Protein 3HIN (pdb70)

Solvent-accessible surface area: 26529 Å² total; per-residue (Å²): 163,94,72,151,27,54,96,83,8,11,70,72,84,69,62,59,23,0,14,5,0,0,0,39,31,65,210,76,102,0,7,0,22,24,14,0,2,16,3,0,73,87,29,9,55,138,16,68,130,114,2,107,0,0,0,1,24,2,60,38,115,41,0,0,19,0,80,3,104,87,84,125,141,171,85,85,74,86,86,31,117,93,33,28,75,51,16,47,106,4,0,38,67,0,48,107,5,108,4,7,0,0,1,4,0,45,5,0,0,22,5,8,0,3,8,1,0,9,2,6,41,33,6,0,0,33,62,63,1,68,0,8,2,40,15,33,101,129,70,102,138,13,36,3,10,1,48,85,30,1,27,147,58,16,32,105,82,88,9,42,41,0,33,152,97,37,101,80,0,42,0,58,73,0,47,122,46,24,2,5,89,80,42,39,123,134,59,40,1,68,93,52,0,30,95,16,0,67,132,19,6,112,39,13,101,52,62,12,102,20,75,15,27,6,97,53,103,30,74,110,30,49,97,99,66,3,116,117,65,96,64,104,31,51,64,77,28,107,60,52,124,64,24,95,70,108,110,162,62,136,97,77,109,123,102,79,150,162,128,160,36,55,99,79,7,15,65,71,82,70,59,59,29,0,11,4,0,0,0,43,32,60,205,85,98,0,5,0,15,46,10,0,5,24,6,0,73,94,29,9,56,135,17,65,126,110,2,108,0,0,0,0,22,3,62,39,112,40,0,0,20,0,82,3,97,86,98,111,151,153,81,87,74,91,77,29,118,85,34,28,76,68,16,51,99,7,0,38,66,0,54,110,6,120,2,8,0,0,0,2,0,43,5,0,0,27,5,6,0,2,6,1,0,9,3,6,39,36,7,0,0,37,60,64,2,66,0,4,1,36,18,29,106,132,75,103,139,13,35,1,10,1,51,87,31,2,28,149,55,5,33,108,81,95,9,42,42,0,31,151,95,35,113,83,4,43,0,62,86,0,45,117,52,24,2,5,92,74,49,26,130,148,54,42,1,70,84,60,0,30,110,20,0,64,128,19,8,115,39,13,98,48,55,14,103,18,76,19,32,7,97,58,105,33,76,107,32,38,80,83,74,3,116,115,64,93,62,104,30,52,72,78,30,104,64,51,151,61,32,89,84,105,102,140,68,182,122,101,212

Foldseek 3Di:
DADAADLVQWDWDQDQQEIEIEGRPQVQQSEDDRNPLVNLLVCLDCPDPSHAEYEYEYDYQFQYQYHDPVDDDDADPVRVLVVLVSLQVSLCSQLVRLHAYEYQGGAECEARSLLSLLSGPFYEYEQRGKYAYCCLVVVDDHSNCCVPRVCVFQNVVVVVCRNVPVDMDTLVRCCVRGSGVHYDHDDTSRVVRVVVSVVSSVDDSLVSVCVSPLVVVLVPDDPVVSVVSCVVSVVVVCVDPVNVVVVVVVVVVVVVVD/DEADLQQWDWDCDFQEIEIEGRPVVQQSEDDPNPLVVLLVCLPPPDPRHAEYEYEYDPQFRYAYHRVVVDDDDDPVRLLVVLVSLQSSLCSALVRLHAYEYQGGAECEAVSLLSNLSGDAYAYEQRYKYAHQCLVVVDDHSNCCVPRVCVQANPVVVVCRNNPRDMDTLVRCCVRGSGVHYDDDDGSVVVVVVVSVVSSVDDSLVSCCVSPVVVVLVPDDVVVSVVSVVVSVVVVCVDPVNVVVVCVVVVD

CATH classification: 3.90.226.10 (+1 more: 1.10.12.10)

Structure (mmCIF, N/CA/C/O backbone):
data_3HIN
#
_entry.id   3HIN
#
_cell.length_a   124.111
_cell.length_b   124.111
_cell.length_c   124.111
_cell.angle_alpha   90.00
_cell.angle_beta   90.00
_cell.angle_gamma   90.00
#
_symmetry.space_group_name_H-M   'P 21 3'
#
loop_
_entity.id
_entity.type
_entity.pdbx_description
1 polymer 'Putative 3-hydroxybutyryl-CoA dehydratase'
2 water water
#
loop_
_atom_site.group_PDB
_atom_site.id
_atom_site.type_symbol
_atom_site.label_atom_id
_atom_site.label_alt_id
_atom_site.label_comp_id
_atom_site.label_asym_id
_atom_site.label_entity_id
_atom_site.label_seq_id
_atom_site.pdbx_PDB_ins_code
_atom_site.Cartn_x
_atom_site.Cartn_y
_atom_site.Cartn_z
_atom_site.occupancy
_atom_site.B_iso_or_equiv
_atom_site.auth_seq_id
_atom_site.auth_comp_id
_atom_site.auth_asym_id
_atom_site.auth_atom_id
_atom_site.pdbx_PDB_model_num
ATOM 1 N N . ALA A 1 9 ? 71.612 41.701 88.984 1.00 63.32 9 ALA A N 1
ATOM 2 C CA . ALA A 1 9 ? 71.716 40.306 89.533 1.00 63.72 9 ALA A CA 1
ATOM 3 C C . ALA A 1 9 ? 71.601 39.248 88.416 1.00 63.78 9 ALA A C 1
ATOM 4 O O . ALA A 1 9 ? 72.165 38.133 88.563 1.00 63.90 9 ALA A O 1
ATOM 6 N N . ALA A 1 10 ? 70.893 39.631 87.320 1.00 62.86 10 ALA A N 1
ATOM 7 C CA . ALA A 1 10 ? 70.691 38.871 86.042 1.00 61.63 10 ALA A CA 1
ATOM 8 C C . ALA A 1 10 ? 69.928 37.524 86.100 1.00 60.60 10 ALA A C 1
ATOM 9 O O . ALA A 1 10 ? 70.090 36.684 87.014 1.00 60.98 10 ALA A O 1
ATOM 11 N N . THR A 1 11 ? 69.091 37.321 85.094 1.00 57.82 11 THR A N 1
ATOM 12 C CA . THR A 1 11 ? 68.235 36.132 85.051 1.00 55.01 11 THR A CA 1
ATOM 13 C C . THR A 1 11 ? 68.973 35.007 84.332 1.00 51.66 11 THR A C 1
ATOM 14 O O . THR A 1 11 ? 69.766 35.253 83.393 1.00 50.18 11 THR A O 1
ATOM 18 N N . ILE A 1 12 ? 68.772 33.785 84.807 1.00 46.75 12 ILE A N 1
ATOM 19 C CA . ILE A 1 12 ? 69.528 32.700 84.229 1.00 42.69 12 ILE A CA 1
ATOM 20 C C . ILE A 1 12 ? 68.871 32.221 82.910 1.00 40.10 12 ILE A C 1
ATOM 21 O O . ILE A 1 12 ? 67.661 32.053 82.866 1.00 38.89 12 ILE A O 1
ATOM 26 N N . ALA A 1 13 ? 69.660 31.957 81.865 1.00 37.75 13 ALA A N 1
ATOM 27 C CA . ALA A 1 13 ? 69.076 31.475 80.613 1.00 34.64 13 ALA A CA 1
ATOM 28 C C . ALA A 1 13 ? 68.371 30.148 80.866 1.00 33.66 13 ALA A C 1
ATOM 29 O O . ALA A 1 13 ? 68.868 29.336 81.665 1.00 31.54 13 ALA A O 1
ATOM 31 N N . ASP A 1 14 ? 67.240 29.930 80.173 1.00 32.14 14 ASP A N 1
ATOM 32 C CA . ASP A 1 14 ? 66.674 28.568 79.993 1.00 31.46 14 ASP A CA 1
ATOM 33 C C . ASP A 1 14 ? 66.810 28.092 78.534 1.00 31.48 14 ASP A C 1
ATOM 34 O O . ASP A 1 14 ? 65.884 28.207 77.726 1.00 31.05 14 ASP A O 1
ATOM 39 N N . PRO A 1 15 ? 67.956 27.563 78.201 1.00 31.06 15 PRO A N 1
ATOM 40 C CA . PRO A 1 15 ? 68.218 27.151 76.843 1.00 31.69 15 PRO A CA 1
ATOM 41 C C . PRO A 1 15 ? 67.240 26.060 76.309 1.00 31.32 15 PRO A C 1
ATOM 42 O O . PRO A 1 15 ? 67.212 25.806 75.105 1.00 31.72 15 PRO A O 1
ATOM 46 N N . SER A 1 16 ? 66.459 25.417 77.173 1.00 30.83 16 SER A N 1
ATOM 47 C CA . SER A 1 16 ? 65.568 24.383 76.689 1.00 30.73 16 SER A CA 1
ATOM 48 C C . SER A 1 16 ? 64.405 25.045 75.993 1.00 30.53 16 SER A C 1
ATOM 49 O O . SER A 1 16 ? 63.633 24.362 75.338 1.00 28.87 16 SER A O 1
ATOM 52 N N . THR A 1 17 ? 64.251 26.370 76.150 1.00 30.60 17 THR A N 1
ATOM 53 C CA . THR A 1 17 ? 63.141 27.095 75.493 1.00 30.24 17 THR A CA 1
ATOM 54 C C . THR A 1 17 ? 63.518 27.490 74.064 1.00 30.44 17 THR A C 1
ATOM 55 O O . THR A 1 17 ? 62.800 28.219 73.450 1.00 29.35 17 THR A O 1
ATOM 59 N N . LEU A 1 18 ? 64.647 27.028 73.536 1.00 30.63 18 LEU A N 1
ATOM 60 C CA . LEU A 1 18 ? 65.132 27.518 72.212 1.00 32.21 18 LEU A CA 1
ATOM 61 C C . LEU A 1 18 ? 65.650 26.283 71.524 1.00 33.08 18 LEU A C 1
ATOM 62 O O . LEU A 1 18 ? 66.087 25.395 72.207 1.00 32.80 18 LEU A O 1
ATOM 67 N N . VAL A 1 19 ? 65.554 26.210 70.196 1.00 34.35 19 VAL A N 1
ATOM 68 C CA . VAL A 1 19 ? 66.226 25.189 69.461 1.00 34.94 19 VAL A CA 1
ATOM 69 C C . VAL A 1 19 ? 67.138 25.841 68.450 1.00 35.23 19 VAL A C 1
ATOM 70 O O . VAL A 1 19 ? 66.663 26.439 67.469 1.00 34.84 19 VAL A O 1
ATOM 74 N N . VAL A 1 20 ? 68.428 25.686 68.678 1.00 35.34 20 VAL A N 1
ATOM 75 C CA . VAL A 1 20 ? 69.478 26.412 67.981 1.00 35.95 20 VAL A CA 1
ATOM 76 C C . VAL A 1 20 ? 70.282 25.481 67.068 1.00 37.20 20 VAL A C 1
ATOM 77 O O . VAL A 1 20 ? 70.879 24.484 67.527 1.00 37.12 20 VAL A O 1
ATOM 81 N N . ASP A 1 21 ? 70.332 25.789 65.784 1.00 37.51 21 ASP A N 1
ATOM 82 C CA . ASP A 1 21 ? 71.184 24.987 64.885 1.00 38.58 21 ASP A CA 1
ATOM 83 C C . ASP A 1 21 ? 72.000 25.946 64.052 1.00 38.95 21 ASP A C 1
ATOM 84 O O . ASP A 1 21 ? 71.788 27.141 64.088 1.00 38.47 21 ASP A O 1
ATOM 89 N N . THR A 1 22 ? 72.882 25.388 63.247 1.00 39.52 22 THR A N 1
ATOM 90 C CA . THR A 1 22 ? 73.727 26.143 62.360 1.00 39.96 22 THR A CA 1
ATOM 91 C C . THR A 1 22 ? 73.544 25.425 61.053 1.00 40.63 22 THR A C 1
ATOM 92 O O . THR A 1 22 ? 73.917 24.248 60.956 1.00 39.56 22 THR A O 1
ATOM 96 N N . VAL A 1 23 ? 72.934 26.094 60.069 1.00 39.65 23 VAL A N 1
ATOM 97 C CA . VAL A 1 23 ? 72.840 25.524 58.726 1.00 40.27 23 VAL A CA 1
ATOM 98 C C . VAL A 1 23 ? 73.716 26.331 57.756 1.00 40.53 23 VAL A C 1
ATOM 99 O O . VAL A 1 23 ? 73.373 27.458 57.402 1.00 40.17 23 VAL A O 1
ATOM 103 N N . GLY A 1 24 ? 74.861 25.764 57.358 1.00 40.68 24 GLY A N 1
ATOM 104 C CA . GLY A 1 24 ? 75.857 26.524 56.603 1.00 39.37 24 GLY A CA 1
ATOM 105 C C . GLY A 1 24 ? 76.229 27.730 57.447 1.00 37.83 24 GLY A C 1
ATOM 106 O O . GLY A 1 24 ? 76.559 27.583 58.604 1.00 37.71 24 GLY A O 1
ATOM 107 N N . PRO A 1 25 ? 76.149 28.942 56.886 1.00 37.20 25 PRO A N 1
ATOM 108 C CA . PRO A 1 25 ? 76.635 30.055 57.720 1.00 36.67 25 PRO A CA 1
ATOM 109 C C . PRO A 1 25 ? 75.485 30.800 58.443 1.00 36.52 25 PRO A C 1
ATOM 110 O O . PRO A 1 25 ? 75.644 31.962 58.849 1.00 35.40 25 PRO A O 1
ATOM 114 N N . VAL A 1 26 ? 74.332 30.135 58.531 1.00 35.97 26 VAL A N 1
ATOM 115 C CA . VAL A 1 26 ? 73.143 30.671 59.167 1.00 37.13 26 VAL A CA 1
ATOM 116 C C . VAL A 1 26 ? 72.868 30.006 60.523 1.00 36.95 26 VAL A C 1
ATOM 117 O O . VAL A 1 26 ? 72.620 28.775 60.620 1.00 35.89 26 VAL A O 1
ATOM 121 N N . LEU A 1 27 ? 72.925 30.827 61.558 1.00 36.92 27 LEU A N 1
ATOM 122 C CA . LEU A 1 27 ? 72.537 30.420 62.906 1.00 36.38 27 LEU A CA 1
ATOM 123 C C . LEU A 1 27 ? 71.022 30.460 62.986 1.00 36.94 27 LEU A C 1
ATOM 124 O O . LEU A 1 27 ? 70.411 31.524 62.832 1.00 36.57 27 LEU A O 1
ATOM 129 N N . THR A 1 28 ? 70.399 29.304 63.164 1.00 36.55 28 THR A N 1
ATOM 130 C CA . THR A 1 28 ? 68.973 29.321 63.271 1.00 36.17 28 THR A CA 1
ATOM 131 C C . THR A 1 28 ? 68.523 29.181 64.697 1.00 36.63 28 THR A C 1
ATOM 132 O O . THR A 1 28 ? 69.053 28.321 65.424 1.00 38.37 28 THR A O 1
ATOM 136 N N . ILE A 1 29 ? 67.517 29.974 65.068 1.00 34.69 29 ILE A N 1
ATOM 137 C CA . ILE A 1 29 ? 67.084 30.081 66.446 1.00 34.39 29 ILE A CA 1
ATOM 138 C C . ILE A 1 29 ? 65.578 29.877 66.577 1.00 34.29 29 ILE A C 1
ATOM 139 O O . ILE A 1 29 ? 64.787 30.789 66.313 1.00 34.50 29 ILE A O 1
ATOM 144 N N . GLY A 1 30 ? 65.163 28.707 67.031 1.00 32.79 30 GLY A N 1
ATOM 145 C CA . GLY A 1 30 ? 63.735 28.431 67.031 1.00 33.09 30 GLY A CA 1
ATOM 146 C C . GLY A 1 30 ? 63.119 28.602 68.378 1.00 32.43 30 GLY A C 1
ATOM 147 O O . GLY A 1 30 ? 63.579 28.010 69.319 1.00 33.47 30 GLY A O 1
ATOM 148 N N . LEU A 1 31 ? 62.106 29.455 68.479 1.00 34.06 31 LEU A N 1
ATOM 149 C CA . LEU A 1 31 ? 61.408 29.673 69.739 1.00 32.81 31 LEU A CA 1
ATOM 150 C C . LEU A 1 31 ? 60.608 28.392 70.002 1.00 33.82 31 LEU A C 1
ATOM 151 O O . LEU A 1 31 ? 59.818 27.940 69.151 1.00 32.77 31 LEU A O 1
ATOM 156 N N . ASN A 1 32 ? 60.814 27.843 71.196 1.00 33.25 32 ASN A N 1
ATOM 157 C CA . ASN A 1 32 ? 60.431 26.499 71.469 1.00 34.72 32 ASN A CA 1
ATOM 158 C C . ASN A 1 32 ? 59.644 26.388 72.785 1.00 34.61 32 ASN A C 1
ATOM 159 O O . ASN A 1 32 ? 60.066 25.687 73.678 1.00 35.23 32 ASN A O 1
ATOM 164 N N . ARG A 1 33 ? 58.528 27.092 72.898 1.00 34.11 33 ARG A N 1
ATOM 165 C CA . ARG A 1 33 ? 57.593 26.872 74.013 1.00 35.04 33 ARG A CA 1
ATOM 166 C C . ARG A 1 33 ? 56.248 26.663 73.374 1.00 36.27 33 ARG A C 1
ATOM 167 O O . ARG A 1 33 ? 55.339 27.439 73.554 1.00 37.28 33 ARG A O 1
ATOM 175 N N . PRO A 1 34 ? 56.147 25.628 72.536 1.00 38.79 34 PRO A N 1
ATOM 176 C CA . PRO A 1 34 ? 54.947 25.491 71.699 1.00 40.55 34 PRO A CA 1
ATOM 177 C C . PRO A 1 34 ? 53.595 25.314 72.460 1.00 41.74 34 PRO A C 1
ATOM 178 O O . PRO A 1 34 ? 52.545 25.731 71.950 1.00 42.24 34 PRO A O 1
ATOM 182 N N . LYS A 1 35 ? 53.625 24.752 73.669 1.00 42.42 35 LYS A N 1
ATOM 183 C CA . LYS A 1 35 ? 52.402 24.535 74.435 1.00 42.51 35 LYS A CA 1
ATOM 184 C C . LYS A 1 35 ? 51.774 25.856 74.831 1.00 42.13 35 LYS A C 1
ATOM 185 O O . LYS A 1 35 ? 50.577 25.943 75.095 1.00 41.64 35 LYS A O 1
ATOM 191 N N . LYS A 1 36 ? 52.604 26.884 74.911 1.00 42.18 36 LYS A N 1
ATOM 192 C CA . LYS A 1 36 ? 52.092 28.231 75.077 1.00 41.85 36 LYS A CA 1
ATOM 193 C C . LYS A 1 36 ? 52.461 29.164 73.932 1.00 40.84 36 LYS A C 1
ATOM 194 O O . LYS A 1 36 ? 52.733 30.347 74.146 1.00 40.57 36 LYS A O 1
ATOM 200 N N . ARG A 1 37 ? 52.446 28.630 72.706 1.00 39.57 37 ARG A N 1
ATOM 201 C CA . ARG A 1 37 ? 52.569 29.464 71.504 1.00 38.80 37 ARG A CA 1
ATOM 202 C C . ARG A 1 37 ? 53.784 30.345 71.647 1.00 37.15 37 ARG A C 1
ATOM 203 O O . ARG A 1 37 ? 53.750 31.520 71.291 1.00 36.13 37 ARG A O 1
ATOM 211 N N . ASN A 1 38 ? 54.854 29.789 72.223 1.00 35.43 38 ASN A N 1
ATOM 212 C CA . ASN A 1 38 ? 56.129 30.475 72.228 1.00 35.03 38 ASN A CA 1
ATOM 213 C C . ASN A 1 38 ? 56.043 31.791 72.977 1.00 35.73 38 ASN A C 1
ATOM 214 O O . ASN A 1 38 ? 56.737 32.783 72.665 1.00 35.02 38 ASN A O 1
ATOM 219 N N . ALA A 1 39 ? 55.144 31.820 73.957 1.00 35.66 39 ALA A N 1
ATOM 220 C CA . ALA A 1 39 ? 55.103 32.881 74.904 1.00 36.15 39 ALA A CA 1
ATOM 221 C C . ALA A 1 39 ? 56.507 33.172 75.461 1.00 37.13 39 ALA A C 1
ATOM 222 O O . ALA A 1 39 ? 57.207 32.277 75.953 1.00 35.93 39 ALA A O 1
ATOM 224 N N . LEU A 1 40 ? 56.907 34.436 75.385 1.00 36.35 40 LEU A N 1
ATOM 225 C CA . LEU A 1 40 ? 58.213 34.892 75.879 1.00 36.00 40 LEU A CA 1
ATOM 226 C C . LEU A 1 40 ? 58.219 34.954 77.393 1.00 35.93 40 LEU A C 1
ATOM 227 O O . LEU A 1 40 ? 57.214 35.307 77.969 1.00 37.81 40 LEU A O 1
ATOM 232 N N . ASN A 1 41 ? 59.334 34.565 78.030 1.00 35.04 41 ASN A N 1
ATOM 233 C CA . ASN A 1 41 ? 59.515 34.704 79.485 1.00 33.94 41 ASN A CA 1
ATOM 234 C C . ASN A 1 41 ? 60.962 35.032 79.755 1.00 33.96 41 ASN A C 1
ATOM 235 O O . ASN A 1 41 ? 61.781 35.024 78.817 1.00 35.25 41 ASN A O 1
ATOM 240 N N . ASP A 1 42 ? 61.321 35.275 81.004 1.00 32.78 42 ASP A N 1
ATOM 241 C CA . ASP A 1 42 ? 62.682 35.781 81.258 1.00 33.63 42 ASP A CA 1
ATOM 242 C C . ASP A 1 42 ? 63.779 34.834 80.875 1.00 32.35 42 ASP A C 1
ATOM 243 O O . ASP A 1 42 ? 64.812 35.263 80.406 1.00 32.06 42 ASP A O 1
ATOM 248 N N . GLY A 1 43 ? 63.565 33.540 81.031 1.00 31.55 43 GLY A N 1
ATOM 249 C CA . GLY A 1 43 ? 64.643 32.615 80.743 1.00 31.95 43 GLY A CA 1
ATOM 250 C C . GLY A 1 43 ? 64.779 32.413 79.227 1.00 32.06 43 GLY A C 1
ATOM 251 O O . GLY A 1 43 ? 65.857 32.122 78.692 1.00 31.04 43 GLY A O 1
ATOM 252 N N . LEU A 1 44 ? 63.683 32.573 78.507 1.00 31.84 44 LEU A N 1
ATOM 253 C CA . LEU A 1 44 ? 63.798 32.386 77.077 1.00 31.14 44 LEU A CA 1
ATOM 254 C C . LEU A 1 44 ? 64.586 33.583 76.552 1.00 30.81 44 LEU A C 1
ATOM 255 O O . LEU A 1 44 ? 65.549 33.410 75.840 1.00 30.65 44 LEU A O 1
ATOM 260 N N . MET A 1 45 ? 64.193 34.760 77.014 1.00 31.09 45 MET A N 1
ATOM 261 C CA . MET A 1 45 ? 64.844 36.007 76.672 1.00 31.66 45 MET A CA 1
ATOM 262 C C . MET A 1 45 ? 66.303 35.997 77.032 1.00 31.22 45 MET A C 1
ATOM 263 O O . MET A 1 45 ? 67.136 36.444 76.231 1.00 32.89 45 MET A O 1
ATOM 268 N N . ALA A 1 46 ? 66.641 35.480 78.215 1.00 31.71 46 ALA A N 1
ATOM 269 C CA . ALA A 1 46 ? 68.059 35.370 78.608 1.00 31.17 46 ALA A CA 1
ATOM 270 C C . ALA A 1 46 ? 68.832 34.395 77.718 1.00 31.43 46 ALA A C 1
ATOM 271 O O . ALA A 1 46 ? 69.969 34.680 77.294 1.00 31.36 46 ALA A O 1
ATOM 273 N N . ALA A 1 47 ? 68.213 33.254 77.411 1.00 30.23 47 ALA A N 1
ATOM 274 C CA . ALA A 1 47 ? 68.803 32.275 76.484 1.00 30.41 47 ALA A CA 1
ATOM 275 C C . ALA A 1 47 ? 69.004 32.915 75.131 1.00 31.42 47 ALA A C 1
ATOM 276 O O . ALA A 1 47 ? 70.005 32.649 74.524 1.00 31.29 47 ALA A O 1
ATOM 278 N N . LEU A 1 48 ? 68.012 33.678 74.663 1.00 31.95 48 LEU A N 1
ATOM 279 C CA . LEU A 1 48 ? 68.105 34.450 73.417 1.00 33.75 48 LEU A CA 1
ATOM 280 C C . LEU A 1 48 ? 69.293 35.434 73.383 1.00 34.04 48 LEU A C 1
ATOM 281 O O . LEU A 1 48 ? 70.091 35.417 72.484 1.00 35.62 48 LEU A O 1
ATOM 286 N N . LYS A 1 49 ? 69.410 36.271 74.380 1.00 34.81 49 LYS A N 1
ATOM 287 C CA . LYS A 1 49 ? 70.523 37.166 74.476 1.00 35.40 49 LYS A CA 1
ATOM 288 C C . LYS A 1 49 ? 71.862 36.420 74.362 1.00 36.05 49 LYS A C 1
ATOM 289 O O . LYS A 1 49 ? 72.778 36.866 73.656 1.00 33.57 49 LYS A O 1
ATOM 295 N N . ASP A 1 50 ? 71.954 35.295 75.071 1.00 36.35 50 ASP A N 1
ATOM 296 C CA . ASP A 1 50 ? 73.118 34.422 75.005 1.00 37.96 50 ASP A CA 1
ATOM 297 C C . ASP A 1 50 ? 73.439 33.990 73.593 1.00 37.40 50 ASP A C 1
ATOM 298 O O . ASP A 1 50 ? 74.584 34.091 73.192 1.00 36.09 50 ASP A O 1
ATOM 303 N N . CYS A 1 51 ? 72.445 33.500 72.847 1.00 37.81 51 CYS A N 1
ATOM 304 C CA . CYS A 1 51 ? 72.715 33.041 71.473 1.00 38.63 51 CYS A CA 1
ATOM 305 C C . CYS A 1 51 ? 73.259 34.178 70.618 1.00 38.46 51 CYS A C 1
ATOM 306 O O . CYS A 1 51 ? 74.078 33.942 69.766 1.00 38.51 51 CYS A O 1
ATOM 309 N N . LEU A 1 52 ? 72.764 35.397 70.838 1.00 36.99 52 LEU A N 1
ATOM 310 C CA . LEU A 1 52 ? 73.293 36.562 70.126 1.00 38.03 52 LEU A CA 1
ATOM 311 C C . LEU A 1 52 ? 74.516 37.248 70.798 1.00 37.70 52 LEU A C 1
ATOM 312 O O . LEU A 1 52 ? 74.902 38.326 70.399 1.00 38.43 52 LEU A O 1
ATOM 317 N N . THR A 1 53 ? 75.143 36.631 71.798 1.00 38.64 53 THR A N 1
ATOM 318 C CA . THR A 1 53 ? 76.372 37.231 72.343 1.00 38.44 53 THR A CA 1
ATOM 319 C C . THR A 1 53 ? 77.568 36.461 71.776 1.00 38.85 53 THR A C 1
ATOM 320 O O . THR A 1 53 ? 77.563 35.239 71.790 1.00 35.40 53 THR A O 1
ATOM 324 N N . ASP A 1 54 ? 78.570 37.176 71.244 1.00 40.81 54 ASP A N 1
ATOM 325 C CA . ASP A 1 54 ? 79.812 36.540 70.777 1.00 42.95 54 ASP A CA 1
ATOM 326 C C . ASP A 1 54 ? 79.483 35.473 69.748 1.00 43.10 54 ASP A C 1
ATOM 327 O O . ASP A 1 54 ? 79.915 34.320 69.862 1.00 42.08 54 ASP A O 1
ATOM 332 N N . ILE A 1 55 ? 78.684 35.872 68.764 1.00 42.88 55 ILE A N 1
ATOM 333 C CA . ILE A 1 55 ? 78.216 34.979 67.711 1.00 43.33 55 ILE A CA 1
ATOM 334 C C . ILE A 1 55 ? 79.461 34.585 66.926 1.00 44.33 55 ILE A C 1
ATOM 335 O O . ILE A 1 55 ? 80.150 35.465 66.397 1.00 45.80 55 ILE A O 1
ATOM 340 N N . PRO A 1 56 ? 79.741 33.283 66.837 1.00 44.48 56 PRO A N 1
ATOM 341 C CA . PRO A 1 56 ? 81.010 32.888 66.200 1.00 45.15 56 PRO A CA 1
ATOM 342 C C . PRO A 1 56 ? 81.209 33.455 64.766 1.00 46.05 56 PRO A C 1
ATOM 343 O O . PRO A 1 56 ? 80.221 33.797 64.046 1.00 42.77 56 PRO A O 1
ATOM 347 N N . ASP A 1 57 ? 82.484 33.556 64.366 1.00 47.15 57 ASP A N 1
ATOM 348 C CA . ASP A 1 57 ? 82.855 34.158 63.067 1.00 48.47 57 ASP A CA 1
ATOM 349 C C . ASP A 1 57 ? 82.258 33.511 61.822 1.00 47.47 57 ASP A C 1
ATOM 350 O O . ASP A 1 57 ? 81.981 34.180 60.845 1.00 47.61 57 ASP A O 1
ATOM 355 N N . GLN A 1 58 ? 82.087 32.196 61.854 1.00 46.79 58 GLN A N 1
ATOM 356 C CA . GLN A 1 58 ? 81.528 31.492 60.713 1.00 45.77 58 GLN A CA 1
ATOM 357 C C . GLN A 1 58 ? 80.092 31.830 60.410 1.00 43.13 58 GLN A C 1
ATOM 358 O O . GLN A 1 58 ? 79.600 31.380 59.377 1.00 42.98 58 GLN A O 1
ATOM 364 N N . ILE A 1 59 ? 79.411 32.552 61.299 1.00 40.50 59 ILE A N 1
ATOM 365 C CA . ILE A 1 59 ? 77.994 32.829 61.116 1.00 37.71 59 ILE A CA 1
ATOM 366 C C . ILE A 1 59 ? 77.891 34.156 60.377 1.00 37.82 59 ILE A C 1
ATOM 367 O O . ILE A 1 59 ? 78.533 35.152 60.776 1.00 35.89 59 ILE A O 1
ATOM 372 N N . ARG A 1 60 ? 77.084 34.148 59.308 1.00 36.35 60 ARG A N 1
ATOM 373 C CA . ARG A 1 60 ? 76.857 35.368 58.522 1.00 36.75 60 ARG A CA 1
ATOM 374 C C . ARG A 1 60 ? 75.403 35.811 58.403 1.00 35.42 60 ARG A C 1
ATOM 375 O O . ARG A 1 60 ? 75.136 36.813 57.765 1.00 36.43 60 ARG A O 1
ATOM 383 N N . ALA A 1 61 ? 74.487 35.095 59.059 1.00 34.14 61 ALA A N 1
ATOM 384 C CA . ALA A 1 61 ? 73.098 35.449 59.210 1.00 32.74 61 ALA A CA 1
ATOM 385 C C . ALA A 1 61 ? 72.465 34.649 60.331 1.00 32.82 61 ALA A C 1
ATOM 386 O O . ALA A 1 61 ? 72.964 33.573 60.718 1.00 31.87 61 ALA A O 1
ATOM 388 N N . VAL A 1 62 ? 71.369 35.215 60.843 1.00 32.74 62 VAL A N 1
ATOM 389 C CA . VAL A 1 62 ? 70.563 34.637 61.895 1.00 33.32 62 VAL A CA 1
ATOM 390 C C . VAL A 1 62 ? 69.128 34.601 61.417 1.00 31.98 62 VAL A C 1
ATOM 391 O O . VAL A 1 62 ? 68.599 35.639 61.025 1.00 33.65 62 VAL A O 1
ATOM 395 N N . VAL A 1 63 ? 68.504 33.420 61.453 1.00 31.69 63 VAL A N 1
ATOM 396 C CA . VAL A 1 63 ? 67.047 33.289 61.253 1.00 31.23 63 VAL A CA 1
ATOM 397 C C . VAL A 1 63 ? 66.408 32.946 62.594 1.00 32.16 63 VAL A C 1
ATOM 398 O O . VAL A 1 63 ? 66.777 31.936 63.214 1.00 32.39 63 VAL A O 1
ATOM 402 N N . ILE A 1 64 ? 65.470 33.779 63.055 1.00 32.44 64 ILE A N 1
ATOM 403 C CA . ILE A 1 64 ? 64.680 33.454 64.213 1.00 32.15 64 ILE A CA 1
ATOM 404 C C . ILE A 1 64 ? 63.287 32.992 63.791 1.00 34.51 64 ILE A C 1
ATOM 405 O O . ILE A 1 64 ? 62.634 33.617 62.963 1.00 36.65 64 ILE A O 1
ATOM 410 N N . HIS A 1 65 ? 62.839 31.889 64.342 1.00 32.63 65 HIS A N 1
ATOM 411 C CA . HIS A 1 65 ? 61.642 31.255 63.807 1.00 32.82 65 HIS A CA 1
ATOM 412 C C . HIS A 1 65 ? 60.902 30.548 64.917 1.00 31.56 65 HIS A C 1
ATOM 413 O O . HIS A 1 65 ? 61.428 30.421 65.973 1.00 30.70 65 HIS A O 1
ATOM 420 N N . GLY A 1 66 ? 59.655 30.150 64.701 1.00 32.35 66 GLY A N 1
ATOM 421 C CA . GLY A 1 66 ? 58.890 29.495 65.780 1.00 34.30 66 GLY A CA 1
ATOM 422 C C . GLY A 1 66 ? 58.691 28.000 65.538 1.00 35.27 66 GLY A C 1
ATOM 423 O O . GLY A 1 66 ? 58.495 27.535 64.387 1.00 34.86 66 GLY A O 1
ATOM 424 N N . ILE A 1 67 ? 58.824 27.212 66.604 1.00 38.06 67 ILE A N 1
ATOM 425 C CA . ILE A 1 67 ? 58.526 25.781 66.506 1.00 37.79 67 ILE A CA 1
ATOM 426 C C . ILE A 1 67 ? 57.030 25.757 66.754 1.00 38.48 67 ILE A C 1
ATOM 427 O O . ILE A 1 67 ? 56.570 26.458 67.629 1.00 39.20 67 ILE A O 1
ATOM 432 N N . GLY A 1 68 ? 56.270 24.964 65.999 1.00 37.40 68 GLY A N 1
ATOM 433 C CA . GLY A 1 68 ? 54.837 24.901 66.214 1.00 38.37 68 GLY A CA 1
ATOM 434 C C . GLY A 1 68 ? 54.084 25.695 65.167 1.00 38.31 68 GLY A C 1
ATOM 435 O O . GLY A 1 68 ? 54.632 26.061 64.126 1.00 39.55 68 GLY A O 1
ATOM 436 N N . ASP A 1 69 ? 52.835 25.987 65.445 1.00 37.88 69 ASP A N 1
ATOM 437 C CA . ASP A 1 69 ? 52.060 26.807 64.535 1.00 38.56 69 ASP A CA 1
ATOM 438 C C . ASP A 1 69 ? 52.314 28.310 64.685 1.00 37.71 69 ASP A C 1
ATOM 439 O O . ASP A 1 69 ? 51.940 29.061 63.799 1.00 37.87 69 ASP A O 1
ATOM 444 N N . HIS A 1 70 ? 52.966 28.753 65.760 1.00 36.50 70 HIS A N 1
ATOM 445 C CA . HIS A 1 70 ? 53.045 30.204 66.014 1.00 37.12 70 HIS A CA 1
ATOM 446 C C . HIS A 1 70 ? 54.470 30.743 66.116 1.00 36.15 70 HIS A C 1
ATOM 447 O O . HIS A 1 70 ? 55.419 30.021 66.514 1.00 37.24 70 HIS A O 1
ATOM 454 N N . PHE A 1 71 ? 54.614 32.023 65.761 1.00 35.50 71 PHE A N 1
ATOM 455 C CA . PHE A 1 71 ? 55.848 32.706 66.043 1.00 32.47 71 PHE A CA 1
ATOM 456 C C . PHE A 1 71 ? 55.982 32.960 67.564 1.00 31.51 71 PHE A C 1
ATOM 457 O O . PHE A 1 71 ? 56.789 32.303 68.246 1.00 31.41 71 PHE A O 1
ATOM 465 N N . SER A 1 72 ? 55.173 33.866 68.095 1.00 30.44 72 SER A N 1
ATOM 466 C CA . SER A 1 72 ? 55.110 34.095 69.532 1.00 32.19 72 SER A CA 1
ATOM 467 C C . SER A 1 72 ? 53.881 34.905 69.832 1.00 33.52 72 SER A C 1
ATOM 468 O O . SER A 1 72 ? 53.562 35.878 69.145 1.00 33.12 72 SER A O 1
ATOM 471 N N . ALA A 1 73 ? 53.170 34.472 70.861 1.00 35.26 73 ALA A N 1
ATOM 472 C CA . ALA A 1 73 ? 52.002 35.157 71.355 1.00 36.04 73 ALA A CA 1
ATOM 473 C C . ALA A 1 73 ? 52.410 36.212 72.363 1.00 37.22 73 ALA A C 1
ATOM 474 O O . ALA A 1 73 ? 51.575 36.738 73.062 1.00 37.13 73 ALA A O 1
ATOM 476 N N . GLY A 1 74 ? 53.706 36.486 72.465 1.00 37.99 74 GLY A N 1
ATOM 477 C CA . GLY A 1 74 ? 54.175 37.485 73.394 1.00 39.68 74 GLY A CA 1
ATOM 478 C C . GLY A 1 74 ? 54.261 36.995 74.822 1.00 40.45 74 GLY A C 1
ATOM 479 O O . GLY A 1 74 ? 54.559 35.829 75.044 1.00 40.11 74 GLY A O 1
ATOM 480 N N . LEU A 1 75 ? 54.032 37.908 75.772 1.00 42.79 75 LEU A N 1
ATOM 481 C CA . LEU A 1 75 ? 54.364 37.716 77.168 1.00 45.99 75 LEU A CA 1
ATOM 482 C C . LEU A 1 75 ? 53.509 36.610 77.791 1.00 47.05 75 LEU A C 1
ATOM 483 O O . LEU A 1 75 ? 52.296 36.607 77.626 1.00 46.73 75 LEU A O 1
ATOM 488 N N . ASP A 1 76 ? 54.199 35.662 78.450 1.00 48.94 76 ASP A N 1
ATOM 489 C CA . ASP A 1 76 ? 53.595 34.542 79.175 1.00 49.76 76 ASP A CA 1
ATOM 490 C C . ASP A 1 76 ? 52.673 35.050 80.307 1.00 51.03 76 ASP A C 1
ATOM 491 O O . ASP A 1 76 ? 53.108 35.534 81.382 1.00 50.63 76 ASP A O 1
ATOM 496 N N . LEU A 1 77 ? 51.386 34.883 80.043 1.00 52.42 77 LEU A N 1
ATOM 497 C CA . LEU A 1 77 ? 50.373 35.423 80.906 1.00 53.69 77 LEU A CA 1
ATOM 498 C C . LEU A 1 77 ? 50.174 34.544 82.153 1.00 53.53 77 LEU A C 1
ATOM 499 O O . LEU A 1 77 ? 49.632 34.999 83.153 1.00 53.14 77 LEU A O 1
ATOM 504 N N . SER A 1 78 ? 50.686 33.320 82.104 1.00 53.37 78 SER A N 1
ATOM 505 C CA . SER A 1 78 ? 50.737 32.448 83.282 1.00 53.57 78 SER A CA 1
ATOM 506 C C . SER A 1 78 ? 51.949 32.708 84.175 1.00 53.65 78 SER A C 1
ATOM 507 O O . SER A 1 78 ? 52.115 32.087 85.215 1.00 53.55 78 SER A O 1
ATOM 510 N N . GLU A 1 79 ? 52.831 33.592 83.759 1.00 54.13 79 GLU A N 1
ATOM 511 C CA . GLU A 1 79 ? 54.071 33.743 84.463 1.00 54.18 79 GLU A CA 1
ATOM 512 C C . GLU A 1 79 ? 54.274 35.185 84.874 1.00 55.11 79 GLU A C 1
ATOM 513 O O . GLU A 1 79 ? 55.398 35.612 85.102 1.00 55.27 79 GLU A O 1
ATOM 519 N N . LEU A 1 80 ? 53.189 35.948 84.954 1.00 56.22 80 LEU A N 1
ATOM 520 C CA . LEU A 1 80 ? 53.267 37.296 85.492 1.00 58.49 80 LEU A CA 1
ATOM 521 C C . LEU A 1 80 ? 53.877 37.315 86.873 1.00 59.41 80 LEU A C 1
ATOM 522 O O . LEU A 1 80 ? 53.499 36.554 87.762 1.00 59.13 80 LEU A O 1
ATOM 527 N N . ARG A 1 81 ? 54.819 38.225 87.029 1.00 60.36 81 ARG A N 1
ATOM 528 C CA . ARG A 1 81 ? 55.434 38.469 88.289 1.00 60.69 81 ARG A CA 1
ATOM 529 C C . ARG A 1 81 ? 55.047 39.896 88.680 1.00 60.34 81 ARG A C 1
ATOM 530 O O . ARG A 1 81 ? 55.095 40.821 87.850 1.00 60.83 81 ARG A O 1
ATOM 538 N N . GLU A 1 82 ? 54.609 40.047 89.934 1.00 59.53 82 GLU A N 1
ATOM 539 C CA . GLU A 1 82 ? 54.208 41.326 90.531 1.00 57.52 82 GLU A CA 1
ATOM 540 C C . GLU A 1 82 ? 55.455 42.177 90.756 1.00 55.58 82 GLU A C 1
ATOM 541 O O . GLU A 1 82 ? 56.500 41.679 91.268 1.00 54.21 82 GLU A O 1
ATOM 547 N N . ARG A 1 83 ? 55.328 43.454 90.360 1.00 52.22 83 ARG A N 1
ATOM 548 C CA . ARG A 1 83 ? 56.463 44.357 90.182 1.00 49.46 83 ARG A CA 1
ATOM 549 C C . ARG A 1 83 ? 56.052 45.788 90.496 1.00 46.87 83 ARG A C 1
ATOM 550 O O . ARG A 1 83 ? 55.037 46.296 89.974 1.00 47.04 83 ARG A O 1
ATOM 558 N N . ASP A 1 84 ? 56.829 46.453 91.346 1.00 43.86 84 ASP A N 1
ATOM 559 C CA . ASP A 1 84 ? 56.566 47.886 91.592 1.00 40.67 84 ASP A CA 1
ATOM 560 C C . ASP A 1 84 ? 57.101 48.708 90.400 1.00 38.87 84 ASP A C 1
ATOM 561 O O . ASP A 1 84 ? 57.760 48.165 89.513 1.00 37.57 84 ASP A O 1
ATOM 566 N N . ALA A 1 85 ? 56.774 49.995 90.386 1.00 37.89 85 ALA A N 1
ATOM 567 C CA . ALA A 1 85 ? 57.214 50.932 89.379 1.00 35.96 85 ALA A CA 1
ATOM 568 C C . ALA A 1 85 ? 58.707 50.773 89.047 1.00 35.15 85 ALA A C 1
ATOM 569 O O . ALA A 1 85 ? 59.075 50.673 87.911 1.00 34.83 85 ALA A O 1
ATOM 571 N N . THR A 1 86 ? 59.556 50.721 90.059 1.00 33.96 86 THR A N 1
ATOM 572 C CA . THR A 1 86 ? 60.952 50.631 89.799 1.00 34.69 86 THR A CA 1
ATOM 573 C C . THR A 1 86 ? 61.239 49.301 89.165 1.00 35.26 86 THR A C 1
ATOM 574 O O . THR A 1 86 ? 61.959 49.215 88.173 1.00 36.24 86 THR A O 1
ATOM 578 N N . GLU A 1 87 ? 60.670 48.243 89.725 1.00 35.98 87 GLU A N 1
ATOM 579 C CA . GLU A 1 87 ? 60.955 46.921 89.176 1.00 37.06 87 GLU A CA 1
ATOM 580 C C . GLU A 1 87 ? 60.543 46.829 87.718 1.00 36.59 87 GLU A C 1
ATOM 581 O O . GLU A 1 87 ? 61.282 46.317 86.908 1.00 38.02 87 GLU A O 1
ATOM 587 N N . GLY A 1 88 ? 59.373 47.337 87.377 1.00 36.54 88 GLY A N 1
ATOM 588 C CA . GLY A 1 88 ? 58.944 47.262 85.993 1.00 35.96 88 GLY A CA 1
ATOM 589 C C . GLY A 1 88 ? 59.810 48.100 85.044 1.00 36.28 88 GLY A C 1
ATOM 590 O O . GLY A 1 88 ? 59.906 47.769 83.867 1.00 36.38 88 GLY A O 1
ATOM 591 N N . LEU A 1 89 ? 60.403 49.186 85.542 1.00 35.02 89 LEU A N 1
ATOM 592 C CA . LEU A 1 89 ? 61.389 49.917 84.756 1.00 34.62 89 LEU A CA 1
ATOM 593 C C . LEU A 1 89 ? 62.614 48.999 84.509 1.00 34.85 89 LEU A C 1
ATOM 594 O O . LEU A 1 89 ? 63.069 48.832 83.362 1.00 34.41 89 LEU A O 1
ATOM 599 N N . VAL A 1 90 ? 63.154 48.425 85.590 1.00 35.63 90 VAL A N 1
ATOM 600 C CA . VAL A 1 90 ? 64.296 47.536 85.466 1.00 34.83 90 VAL A CA 1
ATOM 601 C C . VAL A 1 90 ? 63.959 46.381 84.524 1.00 33.33 90 VAL A C 1
ATOM 602 O O . VAL A 1 90 ? 64.739 46.031 83.710 1.00 34.71 90 VAL A O 1
ATOM 606 N N . HIS A 1 91 ? 62.791 45.801 84.644 1.00 34.06 91 HIS A N 1
ATOM 607 C CA . HIS A 1 91 ? 62.406 44.656 83.822 1.00 35.17 91 HIS A CA 1
ATOM 608 C C . HIS A 1 91 ? 62.239 45.039 82.352 1.00 34.96 91 HIS A C 1
ATOM 609 O O . HIS A 1 91 ? 62.701 44.323 81.468 1.00 35.53 91 HIS A O 1
ATOM 616 N N . SER A 1 92 ? 61.567 46.140 82.062 1.00 34.22 92 SER A N 1
ATOM 617 C CA . SER A 1 92 ? 61.531 46.619 80.676 1.00 32.81 92 SER A CA 1
ATOM 618 C C . SER A 1 92 ? 62.949 46.764 80.106 1.00 33.67 92 SER A C 1
ATOM 619 O O . SER A 1 92 ? 63.211 46.309 78.989 1.00 34.44 92 SER A O 1
ATOM 622 N N . GLN A 1 93 ? 63.846 47.438 80.843 1.00 33.24 93 GLN A N 1
ATOM 623 C CA . GLN A 1 93 ? 65.207 47.676 80.373 1.00 34.41 93 GLN A CA 1
ATOM 624 C C . GLN A 1 93 ? 65.963 46.372 80.019 1.00 34.07 93 GLN A C 1
ATOM 625 O O . GLN A 1 93 ? 66.637 46.257 78.977 1.00 34.44 93 GLN A O 1
ATOM 631 N N . THR A 1 94 ? 65.842 45.407 80.915 1.00 34.02 94 THR A N 1
ATOM 632 C CA . THR A 1 94 ? 66.270 44.052 80.666 1.00 36.66 94 THR A CA 1
ATOM 633 C C . THR A 1 94 ? 65.844 43.523 79.285 1.00 35.00 94 THR A C 1
ATOM 634 O O . THR A 1 94 ? 66.669 43.037 78.527 1.00 35.84 94 THR A O 1
ATOM 638 N N . TRP A 1 95 ? 64.570 43.645 78.948 1.00 33.63 95 TRP A N 1
ATOM 639 C CA . TRP A 1 95 ? 64.136 43.149 77.659 1.00 34.37 95 TRP A CA 1
ATOM 640 C C . TRP A 1 95 ? 64.738 44.001 76.558 1.00 33.55 95 TRP A C 1
ATOM 641 O O . TRP A 1 95 ? 65.091 43.476 75.525 1.00 34.60 95 TRP A O 1
ATOM 652 N N . HIS A 1 96 ? 64.884 45.313 76.781 1.00 32.22 96 HIS A N 1
ATOM 653 C CA . HIS A 1 96 ? 65.488 46.109 75.754 1.00 30.82 96 HIS A CA 1
ATOM 654 C C . HIS A 1 96 ? 66.917 45.631 75.468 1.00 32.86 96 HIS A C 1
ATOM 655 O O . HIS A 1 96 ? 67.377 45.651 74.298 1.00 32.83 96 HIS A O 1
ATOM 662 N N . ARG A 1 97 ? 67.620 45.177 76.497 1.00 32.41 97 ARG A N 1
ATOM 663 C CA . ARG A 1 97 ? 68.996 44.805 76.244 1.00 33.96 97 ARG A CA 1
ATOM 664 C C . ARG A 1 97 ? 69.069 43.539 75.392 1.00 34.27 97 ARG A C 1
ATOM 665 O O . ARG A 1 97 ? 70.016 43.381 74.573 1.00 34.10 97 ARG A O 1
ATOM 673 N N . VAL A 1 98 ? 68.078 42.663 75.543 1.00 33.30 98 VAL A N 1
ATOM 674 C CA . VAL A 1 98 ? 68.008 41.485 74.695 1.00 34.31 98 VAL A CA 1
ATOM 675 C C . VAL A 1 98 ? 67.770 41.926 73.227 1.00 34.08 98 VAL A C 1
ATOM 676 O O . VAL A 1 98 ? 68.454 41.514 72.345 1.00 34.07 98 VAL A O 1
ATOM 680 N N . PHE A 1 99 ? 66.786 42.793 72.986 1.00 36.04 99 PHE A N 1
ATOM 681 C CA . PHE A 1 99 ? 66.484 43.191 71.598 1.00 35.01 99 PHE A CA 1
ATOM 682 C C . PHE A 1 99 ? 67.579 44.024 70.956 1.00 36.96 99 PHE A C 1
ATOM 683 O O . PHE A 1 99 ? 67.682 44.076 69.718 1.00 36.14 99 PHE A O 1
ATOM 691 N N . ASP A 1 100 ? 68.388 44.718 71.766 1.00 37.01 100 ASP A N 1
ATOM 692 C CA . ASP A 1 100 ? 69.515 45.448 71.182 1.00 36.61 100 ASP A CA 1
ATOM 693 C C . ASP A 1 100 ? 70.438 44.443 70.484 1.00 35.25 100 ASP A C 1
ATOM 694 O O . ASP A 1 100 ? 71.064 44.773 69.485 1.00 36.40 100 ASP A O 1
ATOM 699 N N . LYS A 1 101 ? 70.563 43.220 71.014 1.00 33.16 101 LYS A N 1
ATOM 700 C CA . LYS A 1 101 ? 71.466 42.246 70.353 1.00 33.26 101 LYS A CA 1
ATOM 701 C C . LYS A 1 101 ? 70.877 41.766 69.021 1.00 32.74 101 LYS A C 1
ATOM 702 O O . LYS A 1 101 ? 71.579 41.212 68.223 1.00 33.02 101 LYS A O 1
ATOM 708 N N . ILE A 1 102 ? 69.586 41.948 68.805 1.00 31.02 102 ILE A N 1
ATOM 709 C CA . ILE A 1 102 ? 69.016 41.698 67.497 1.00 31.73 102 ILE A CA 1
ATOM 710 C C . ILE A 1 102 ? 69.246 42.901 66.573 1.00 32.19 102 ILE A C 1
ATOM 711 O O . ILE A 1 102 ? 69.864 42.792 65.517 1.00 32.47 102 ILE A O 1
ATOM 716 N N . GLN A 1 103 ? 68.715 44.049 66.970 1.00 32.53 103 GLN A N 1
ATOM 717 C CA . GLN A 1 103 ? 68.856 45.273 66.182 1.00 33.46 103 GLN A CA 1
ATOM 718 C C . GLN A 1 103 ? 70.299 45.545 65.763 1.00 34.44 103 GLN A C 1
ATOM 719 O O . GLN A 1 103 ? 70.564 45.845 64.594 1.00 35.06 103 GLN A O 1
ATOM 725 N N . TYR A 1 104 ? 71.225 45.449 66.730 1.00 35.86 104 TYR A N 1
ATOM 726 C CA . TYR A 1 104 ? 72.591 45.855 66.518 1.00 36.00 104 TYR A CA 1
ATOM 727 C C . TYR A 1 104 ? 73.452 44.621 66.330 1.00 36.29 104 TYR A C 1
ATOM 728 O O . TYR A 1 104 ? 74.667 44.673 66.516 1.00 34.46 104 TYR A O 1
ATOM 737 N N . CYS A 1 105 ? 72.828 43.518 65.928 1.00 36.44 105 CYS A N 1
ATOM 738 C CA . CYS A 1 105 ? 73.604 42.299 65.645 1.00 35.92 105 CYS A CA 1
ATOM 739 C C . CYS A 1 105 ? 74.639 42.573 64.532 1.00 36.58 105 CYS A C 1
ATOM 740 O O . CYS A 1 105 ? 74.379 43.323 63.584 1.00 36.80 105 CYS A O 1
ATOM 743 N N . ARG A 1 106 ? 75.779 41.926 64.586 1.00 36.13 106 ARG A N 1
ATOM 744 C CA . ARG A 1 106 ? 76.762 42.192 63.564 1.00 36.09 106 ARG A CA 1
ATOM 745 C C . ARG A 1 106 ? 76.401 41.580 62.200 1.00 34.85 106 ARG A C 1
ATOM 746 O O . ARG A 1 106 ? 76.838 42.058 61.135 1.00 33.69 106 ARG A O 1
ATOM 754 N N . VAL A 1 107 ? 75.529 40.601 62.216 1.00 33.74 107 VAL A N 1
ATOM 755 C CA . VAL A 1 107 ? 74.982 40.089 60.958 1.00 32.47 107 VAL A CA 1
ATOM 756 C C . VAL A 1 107 ? 73.485 40.303 60.842 1.00 33.12 107 VAL A C 1
ATOM 757 O O . VAL A 1 107 ? 72.798 40.560 61.853 1.00 33.89 107 VAL A O 1
ATOM 761 N N . PRO A 1 108 ? 72.949 40.198 59.601 1.00 34.00 108 PRO A N 1
ATOM 762 C CA . PRO A 1 108 ? 71.500 40.483 59.579 1.00 33.38 108 PRO A CA 1
ATOM 763 C C . PRO A 1 108 ? 70.665 39.376 60.223 1.00 33.13 108 PRO A C 1
ATOM 764 O O . PRO A 1 108 ? 70.982 38.190 60.095 1.00 33.19 108 PRO A O 1
ATOM 768 N N . VAL A 1 109 ? 69.574 39.801 60.852 1.00 33.23 109 VAL A N 1
ATOM 769 C CA . VAL A 1 109 ? 68.616 38.896 61.480 1.00 31.15 109 VAL A CA 1
ATOM 770 C C . VAL A 1 109 ? 67.310 38.891 60.695 1.00 30.97 109 VAL A C 1
ATOM 771 O O . VAL A 1 109 ? 66.725 39.963 60.408 1.00 29.88 109 VAL A O 1
ATOM 775 N N . ILE A 1 110 ? 66.855 37.678 60.355 1.00 30.84 110 ILE A N 1
ATOM 776 C CA . ILE A 1 110 ? 65.639 37.504 59.615 1.00 32.17 110 ILE A CA 1
ATOM 777 C C . ILE A 1 110 ? 64.653 36.778 60.519 1.00 32.49 110 ILE A C 1
ATOM 778 O O . ILE A 1 110 ? 64.991 35.740 61.059 1.00 33.37 110 ILE A O 1
ATOM 783 N N . ALA A 1 111 ? 63.432 37.276 60.631 1.00 32.32 111 ALA A N 1
ATOM 784 C CA . ALA A 1 111 ? 62.398 36.585 61.423 1.00 32.73 111 ALA A CA 1
ATOM 785 C C . ALA A 1 111 ? 61.384 35.912 60.482 1.00 33.59 111 ALA A C 1
ATOM 786 O O . ALA A 1 111 ? 60.850 36.561 59.572 1.00 35.14 111 ALA A O 1
ATOM 788 N N . ALA A 1 112 ? 61.151 34.617 60.675 1.00 31.72 112 ALA A N 1
ATOM 789 C CA . ALA A 1 112 ? 60.206 33.876 59.893 1.00 30.93 112 ALA A CA 1
ATOM 790 C C . ALA A 1 112 ? 58.910 33.905 60.656 1.00 31.53 112 ALA A C 1
ATOM 791 O O . ALA A 1 112 ? 58.859 33.385 61.781 1.00 32.10 112 ALA A O 1
ATOM 793 N N . LEU A 1 113 ? 57.886 34.585 60.127 1.00 30.18 113 LEU A N 1
ATOM 794 C CA . LEU A 1 113 ? 56.636 34.778 60.881 1.00 30.94 113 LEU A CA 1
ATOM 795 C C . LEU A 1 113 ? 55.490 33.843 60.439 1.00 32.49 113 LEU A C 1
ATOM 796 O O . LEU A 1 113 ? 55.270 33.626 59.266 1.00 32.99 113 LEU A O 1
ATOM 801 N N . LYS A 1 114 ? 54.799 33.233 61.387 1.00 32.77 114 LYS A N 1
ATOM 802 C CA . LYS A 1 114 ? 53.586 32.450 61.072 1.00 32.19 114 LYS A CA 1
ATOM 803 C C . LYS A 1 114 ? 52.678 32.571 62.278 1.00 31.90 114 LYS A C 1
ATOM 804 O O . LYS A 1 114 ? 53.171 32.918 63.327 1.00 31.76 114 LYS A O 1
ATOM 810 N N . GLY A 1 115 ? 51.382 32.271 62.127 1.00 31.63 115 GLY A N 1
ATOM 811 C CA . GLY A 1 115 ? 50.450 32.196 63.253 1.00 32.39 115 GLY A CA 1
ATOM 812 C C . GLY A 1 115 ? 50.582 33.466 64.081 1.00 32.52 115 GLY A C 1
ATOM 813 O O . GLY A 1 115 ? 50.790 34.527 63.561 1.00 33.78 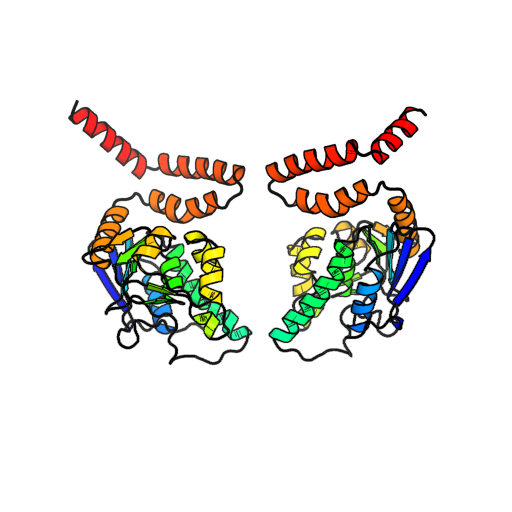115 GLY A O 1
ATOM 814 N N . ALA A 1 116 ? 50.512 33.337 65.386 1.00 33.57 116 ALA A N 1
ATOM 815 C CA . ALA A 1 116 ? 50.487 34.513 66.256 1.00 33.99 116 ALA A CA 1
ATOM 816 C C . ALA A 1 116 ? 51.812 35.296 66.280 1.00 33.43 116 ALA A C 1
ATOM 817 O O . ALA A 1 116 ? 52.902 34.719 66.406 1.00 32.39 116 ALA A O 1
ATOM 819 N N . VAL A 1 117 ? 51.731 36.613 66.046 1.00 33.33 117 VAL A N 1
ATOM 820 C CA . VAL A 1 117 ? 52.898 37.532 66.183 1.00 32.27 117 VAL A CA 1
ATOM 821 C C . VAL A 1 117 ? 52.345 38.711 66.923 1.00 33.33 117 VAL A C 1
ATOM 822 O O . VAL A 1 117 ? 51.963 39.737 66.342 1.00 32.58 117 VAL A O 1
ATOM 826 N N . ILE A 1 118 ? 52.183 38.543 68.213 1.00 33.33 118 ILE A N 1
ATOM 827 C CA . ILE A 1 118 ? 51.423 39.533 68.911 1.00 33.95 118 ILE A CA 1
ATOM 828 C C . ILE A 1 118 ? 52.146 40.032 70.158 1.00 33.42 118 ILE A C 1
ATOM 829 O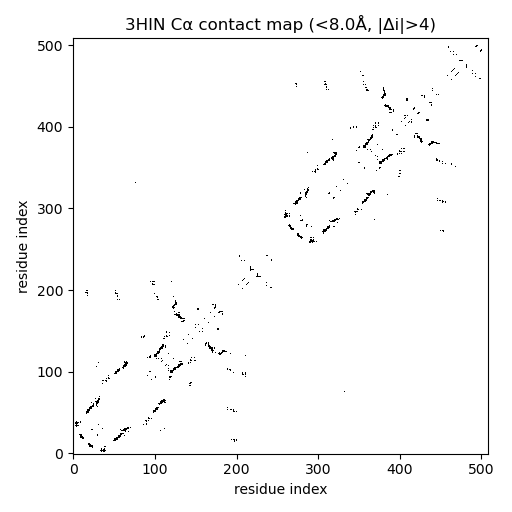 O . ILE A 1 118 ? 52.851 39.252 70.805 1.00 32.60 118 ILE A O 1
ATOM 834 N N . GLY A 1 119 ? 51.920 41.313 70.527 1.00 32.95 119 GLY A N 1
ATOM 835 C CA . GLY A 1 119 ? 52.485 41.833 71.794 1.00 33.05 119 GLY A CA 1
ATOM 836 C C . GLY A 1 119 ? 54.005 41.794 71.700 1.00 33.91 119 GLY A C 1
ATOM 837 O O . GLY A 1 119 ? 54.580 42.158 70.660 1.00 35.27 119 GLY A O 1
ATOM 838 N N . GLY A 1 120 ? 54.658 41.274 72.755 1.00 34.68 120 GLY A N 1
ATOM 839 C CA . GLY A 1 120 ? 56.101 41.048 72.766 1.00 34.33 120 GLY A CA 1
ATOM 840 C C . GLY A 1 120 ? 56.647 40.317 71.556 1.00 34.48 120 GLY A C 1
ATOM 841 O O . GLY A 1 120 ? 57.772 40.564 71.114 1.00 35.28 120 GLY A O 1
ATOM 842 N N . GLY A 1 121 ? 55.864 39.373 71.039 1.00 35.62 121 GLY A N 1
ATOM 843 C CA . GLY A 1 121 ? 56.222 38.638 69.814 1.00 33.71 121 GLY A CA 1
ATOM 844 C C . GLY A 1 121 ? 56.328 39.598 68.661 1.00 34.69 121 GLY A C 1
ATOM 845 O O . GLY A 1 121 ? 57.256 39.480 67.873 1.00 34.52 121 GLY A O 1
ATOM 846 N N . LEU A 1 122 ? 55.434 40.591 68.596 1.00 34.46 122 LEU A N 1
ATOM 847 C CA . LEU A 1 122 ? 55.565 41.588 67.500 1.00 34.56 122 LEU A CA 1
ATOM 848 C C . LEU A 1 122 ? 56.852 42.413 67.744 1.00 33.38 122 LEU A C 1
ATOM 849 O O . LEU A 1 122 ? 57.607 42.676 66.837 1.00 32.63 122 LEU A O 1
ATOM 854 N N . GLU A 1 123 ? 57.118 42.757 68.998 1.00 32.25 123 GLU A N 1
ATOM 855 C CA . GLU A 1 123 ? 58.256 43.607 69.363 1.00 32.22 123 GLU A CA 1
ATOM 856 C C . GLU A 1 123 ? 59.567 42.893 69.014 1.00 32.31 123 GLU A C 1
ATOM 857 O O . GLU A 1 123 ? 60.475 43.492 68.410 1.00 34.29 123 GLU A O 1
ATOM 863 N N . LEU A 1 124 ? 59.606 41.594 69.285 1.00 33.15 124 LEU A N 1
ATOM 864 C CA . LEU A 1 124 ? 60.708 40.728 68.875 1.00 33.49 124 LEU A CA 1
ATOM 865 C C . LEU A 1 124 ? 60.890 40.785 67.344 1.00 32.64 124 LEU A C 1
ATOM 866 O O . LEU A 1 124 ? 61.983 41.006 66.841 1.00 32.14 124 LEU A O 1
ATOM 871 N N . ALA A 1 125 ? 59.794 40.555 66.626 1.00 32.10 125 ALA A N 1
ATOM 872 C CA . ALA A 1 125 ? 59.811 40.631 65.205 1.00 32.74 125 ALA A CA 1
ATOM 873 C C . ALA A 1 125 ? 60.281 41.972 64.733 1.00 33.07 125 ALA A C 1
ATOM 874 O O . ALA A 1 125 ? 60.989 42.052 63.722 1.00 33.62 125 ALA A O 1
ATOM 876 N N . CYS A 1 126 ? 59.887 43.028 65.428 1.00 33.04 126 CYS A N 1
ATOM 877 C CA . CYS A 1 126 ? 60.307 44.392 65.019 1.00 33.11 126 CYS A CA 1
ATOM 878 C C . CYS A 1 126 ? 61.802 44.636 65.104 1.00 33.51 126 CYS A C 1
ATOM 879 O O . CYS A 1 126 ? 62.338 45.490 64.363 1.00 33.23 126 CYS A O 1
ATOM 882 N N . ALA A 1 127 ? 62.461 43.954 66.051 1.00 33.15 127 ALA A N 1
ATOM 883 C CA . ALA A 1 127 ? 63.870 44.155 66.264 1.00 31.90 127 ALA A CA 1
ATOM 884 C C . ALA A 1 127 ? 64.657 43.575 65.116 1.00 32.81 127 ALA A C 1
ATOM 885 O O . ALA A 1 127 ? 65.765 44.057 64.842 1.00 31.59 127 ALA A O 1
ATOM 887 N N . ALA A 1 128 ? 64.079 42.555 64.441 1.00 32.91 128 ALA A N 1
ATOM 888 C CA . ALA A 1 128 ? 64.736 41.886 63.315 1.00 33.91 128 ALA A CA 1
ATOM 889 C C . ALA A 1 128 ? 64.877 42.883 62.176 1.00 34.15 128 ALA A C 1
ATOM 890 O O . ALA A 1 128 ? 64.138 43.868 62.122 1.00 35.20 128 ALA A O 1
ATOM 892 N N . HIS A 1 129 ? 65.819 42.624 61.276 1.00 34.12 129 HIS A N 1
ATOM 893 C CA . HIS A 1 129 ? 66.037 43.492 60.126 1.00 33.66 129 HIS A CA 1
ATOM 894 C C . HIS A 1 129 ? 65.121 43.240 58.985 1.00 34.05 129 HIS A C 1
ATOM 895 O O . HIS A 1 129 ? 64.753 44.169 58.294 1.00 34.63 129 HIS A O 1
ATOM 902 N N . ILE A 1 130 ? 64.818 41.966 58.743 1.00 33.86 130 ILE A N 1
ATOM 903 C CA . ILE A 1 130 ? 63.878 41.523 57.679 1.00 33.88 130 ILE A CA 1
ATOM 904 C C . ILE A 1 130 ? 62.877 40.549 58.306 1.00 34.29 130 ILE A C 1
ATOM 905 O O . ILE A 1 130 ? 63.232 39.718 59.126 1.00 35.41 130 ILE A O 1
ATOM 910 N N . ARG A 1 131 ? 61.631 40.624 57.886 1.00 34.34 131 ARG A N 1
ATOM 911 C CA . ARG A 1 131 ? 60.615 39.702 58.368 1.00 33.30 131 ARG A CA 1
ATOM 912 C C . ARG A 1 131 ? 60.068 39.082 57.097 1.00 34.34 131 ARG A C 1
ATOM 913 O O . ARG A 1 131 ? 59.904 39.797 56.064 1.00 35.46 131 ARG A O 1
ATOM 921 N N . VAL A 1 132 ? 59.796 37.765 57.154 1.00 32.57 132 VAL A N 1
ATOM 922 C CA . VAL A 1 132 ? 59.113 37.039 56.109 1.00 33.84 132 VAL A CA 1
ATOM 923 C C . VAL A 1 132 ? 57.878 36.456 56.786 1.00 34.08 132 VAL A C 1
ATOM 924 O O . VAL A 1 132 ? 57.996 35.794 57.854 1.00 34.35 132 VAL A O 1
ATOM 928 N N . ALA A 1 133 ? 56.718 36.746 56.206 1.00 32.50 133 ALA A N 1
ATOM 929 C CA . ALA A 1 133 ? 55.452 36.317 56.761 1.00 34.52 133 ALA A CA 1
ATOM 930 C C . ALA A 1 133 ? 54.782 35.282 55.849 1.00 35.07 133 ALA A C 1
ATOM 931 O O . ALA A 1 133 ? 54.568 35.554 54.653 1.00 34.41 133 ALA A O 1
ATOM 933 N N . GLU A 1 134 ? 54.528 34.082 56.423 1.00 34.50 134 GLU A N 1
ATOM 934 C CA . GLU A 1 134 ? 53.567 33.079 55.894 1.00 35.52 134 GLU A CA 1
ATOM 935 C C . GLU A 1 134 ? 52.108 33.561 55.936 1.00 35.01 134 GLU A C 1
ATOM 936 O O . GLU A 1 134 ? 51.789 34.437 56.746 1.00 33.99 134 GLU A O 1
ATOM 942 N N . ALA A 1 135 ? 51.200 32.947 55.156 1.00 34.30 135 ALA A N 1
ATOM 943 C CA . ALA A 1 135 ? 49.823 33.426 55.157 1.00 34.83 135 ALA A CA 1
ATOM 944 C C . ALA A 1 135 ? 49.164 33.460 56.550 1.00 35.51 135 ALA A C 1
ATOM 945 O O . ALA A 1 135 ? 48.300 34.299 56.791 1.00 35.44 135 ALA A O 1
ATOM 947 N N . SER A 1 136 ? 49.548 32.547 57.458 1.00 34.94 136 SER A N 1
ATOM 948 C CA . SER A 1 136 ? 48.848 32.388 58.750 1.00 34.61 136 SER A CA 1
ATOM 949 C C . SER A 1 136 ? 49.267 33.467 59.779 1.00 34.00 136 SER A C 1
ATOM 950 O O . SER A 1 136 ? 48.638 33.608 60.841 1.00 34.58 136 SER A O 1
ATOM 953 N N . ALA A 1 137 ? 50.302 34.246 59.470 1.00 33.05 137 ALA A N 1
ATOM 954 C CA . ALA A 1 137 ? 50.867 35.175 60.480 1.00 32.06 137 ALA A CA 1
ATOM 955 C C . ALA A 1 137 ? 49.809 36.229 60.702 1.00 33.46 137 ALA A C 1
ATOM 956 O O . ALA A 1 137 ? 49.114 36.648 59.740 1.00 34.01 137 ALA A O 1
ATOM 958 N N . TYR A 1 138 ? 49.629 36.638 61.951 1.00 33.46 138 TYR A N 1
ATOM 959 C CA . TYR A 1 138 ? 48.702 37.737 62.235 1.00 34.47 138 TYR A CA 1
ATOM 960 C C . TYR A 1 138 ? 49.254 38.572 63.373 1.00 34.83 138 TYR A C 1
ATOM 961 O O . TYR A 1 138 ? 49.957 38.044 64.237 1.00 35.59 138 TYR A O 1
ATOM 970 N N . TYR A 1 139 ? 48.938 39.863 63.350 1.00 34.43 139 TYR A N 1
ATOM 971 C CA . TYR A 1 139 ? 49.625 40.881 64.150 1.00 35.04 139 TYR A CA 1
ATOM 972 C C . TYR A 1 139 ? 48.634 41.607 65.038 1.00 35.91 139 TYR A C 1
ATOM 973 O O . TYR A 1 139 ? 47.472 41.906 64.605 1.00 37.22 139 TYR A O 1
ATOM 982 N N . ALA A 1 140 ? 49.052 41.846 66.279 1.00 34.28 140 ALA A N 1
ATOM 983 C CA . ALA A 1 140 ? 48.217 42.551 67.212 1.00 35.10 140 ALA A CA 1
ATOM 984 C C . ALA A 1 140 ? 49.012 43.023 68.400 1.00 35.62 140 ALA A C 1
ATOM 985 O O . ALA A 1 140 ? 50.065 42.428 68.755 1.00 35.50 140 ALA A O 1
ATOM 987 N N . LEU A 1 141 ? 48.481 44.074 69.025 1.00 35.10 141 LEU A N 1
ATOM 988 C CA . LEU A 1 141 ? 48.959 44.536 70.307 1.00 37.31 141 LEU A CA 1
ATOM 989 C C . LEU A 1 141 ? 47.810 44.539 71.305 1.00 38.19 141 LEU A C 1
ATOM 990 O O . LEU A 1 141 ? 47.198 45.576 71.546 1.00 37.69 141 LEU A O 1
ATOM 995 N N . PRO A 1 142 ? 47.507 43.373 71.898 1.00 40.58 142 PRO A N 1
ATOM 996 C CA . PRO A 1 142 ? 46.322 43.222 72.777 1.00 41.98 142 PRO A CA 1
ATOM 997 C C . PRO A 1 142 ? 46.498 43.833 74.164 1.00 43.83 142 PRO A C 1
ATOM 998 O O . PRO A 1 142 ? 45.579 43.821 74.957 1.00 44.12 142 PRO A O 1
ATOM 1002 N N . GLU A 1 143 ? 47.668 44.371 74.437 1.00 46.49 143 GLU A N 1
ATOM 1003 C CA . GLU A 1 143 ? 48.036 44.838 75.789 1.00 50.13 143 GLU A CA 1
ATOM 1004 C C . GLU A 1 143 ? 47.142 45.924 76.356 1.00 49.88 143 GLU A C 1
ATOM 1005 O O . GLU A 1 143 ? 46.849 45.923 77.585 1.00 49.88 143 GLU A O 1
ATOM 1011 N N . GLY A 1 144 ? 46.793 46.874 75.486 1.00 50.00 144 GLY A N 1
ATOM 1012 C CA . GLY A 1 144 ? 45.910 47.976 75.824 1.00 51.86 144 GLY A CA 1
ATOM 1013 C C . GLY A 1 144 ? 44.601 47.541 76.447 1.00 52.77 144 GLY A C 1
ATOM 1014 O O . GLY A 1 144 ? 44.056 48.226 77.299 1.00 53.40 144 GLY A O 1
ATOM 1015 N N . SER A 1 145 ? 44.106 46.391 76.007 1.00 53.44 145 SER A N 1
ATOM 1016 C CA . SER A 1 145 ? 42.968 45.743 76.602 1.00 55.16 145 SER A CA 1
ATOM 1017 C C . SER A 1 145 ? 43.165 45.600 78.106 1.00 55.52 145 SER A C 1
ATOM 1018 O O . SER A 1 145 ? 42.240 45.805 78.893 1.00 56.52 145 SER A O 1
ATOM 1021 N N . ARG A 1 146 ? 44.390 45.268 78.493 1.00 54.97 146 ARG A N 1
ATOM 1022 C CA . ARG A 1 146 ? 44.736 44.942 79.858 1.00 55.20 146 ARG A CA 1
ATOM 1023 C C . ARG A 1 146 ? 45.150 46.174 80.691 1.00 53.83 146 ARG A C 1
ATOM 1024 O O . ARG A 1 146 ? 45.649 46.043 81.828 1.00 54.09 146 ARG A O 1
ATOM 1032 N N . GLY A 1 147 ? 44.931 47.364 80.133 1.00 51.84 147 GLY A N 1
ATOM 1033 C CA . GLY A 1 147 ? 45.368 48.614 80.736 1.00 49.25 147 GLY A CA 1
ATOM 1034 C C . GLY A 1 147 ? 46.867 48.889 80.599 1.00 49.19 147 GLY A C 1
ATOM 1035 O O . GLY A 1 147 ? 47.402 49.703 81.344 1.00 49.14 147 GLY A O 1
ATOM 1036 N N . ILE A 1 148 ? 47.579 48.239 79.673 1.00 47.16 148 ILE A N 1
ATOM 1037 C CA . ILE A 1 148 ? 49.018 48.438 79.685 1.00 46.58 148 ILE A CA 1
ATOM 1038 C C . ILE A 1 148 ? 49.674 48.791 78.334 1.00 46.14 148 ILE A C 1
ATOM 1039 O O . ILE A 1 148 ? 49.218 48.338 77.280 1.00 46.71 148 ILE A O 1
ATOM 1044 N N . PHE A 1 149 ? 50.749 49.566 78.410 1.00 43.69 149 PHE A N 1
ATOM 1045 C CA . PHE A 1 149 ? 51.536 50.030 77.232 1.00 42.93 149 PHE A CA 1
ATOM 1046 C C . PHE A 1 149 ? 52.577 48.948 76.877 1.00 41.74 149 PHE A C 1
ATOM 1047 O O . PHE A 1 149 ? 52.706 47.977 77.611 1.00 44.39 149 PHE A O 1
ATOM 1055 N N . VAL A 1 150 ? 53.270 49.069 75.761 1.00 40.53 150 VAL A N 1
ATOM 1056 C CA . VAL A 1 150 ? 54.348 48.131 75.342 1.00 37.81 150 VAL A CA 1
ATOM 1057 C C . VAL A 1 150 ? 55.620 48.480 76.122 1.00 38.04 150 VAL A C 1
ATOM 1058 O O . VAL A 1 150 ? 55.836 49.657 76.453 1.00 39.30 150 VAL A O 1
ATOM 1062 N N . GLY A 1 151 ? 56.456 47.488 76.435 1.00 36.14 151 GLY A N 1
ATOM 1063 C CA . GLY A 1 151 ? 57.695 47.710 77.173 1.00 35.12 151 GLY A CA 1
ATOM 1064 C C . GLY A 1 151 ? 58.871 47.036 76.555 1.00 34.93 151 GLY A C 1
ATOM 1065 O O . GLY A 1 151 ? 59.899 46.876 77.227 1.00 35.92 151 GLY A O 1
ATOM 1066 N N . GLY A 1 152 ? 58.724 46.633 75.281 1.00 34.93 152 GLY A N 1
ATOM 1067 C CA . GLY A 1 152 ? 59.708 45.827 74.597 1.00 35.09 152 GLY A CA 1
ATOM 1068 C C . GLY A 1 152 ? 60.250 46.486 73.340 1.00 35.17 152 GLY A C 1
ATOM 1069 O O . GLY A 1 152 ? 60.718 45.797 72.384 1.00 36.08 152 GLY A O 1
ATOM 1070 N N . GLY A 1 153 ? 60.157 47.811 73.286 1.00 34.02 153 GLY A N 1
ATOM 1071 C CA . GLY A 1 153 ? 60.748 48.507 72.143 1.00 34.94 153 GLY A CA 1
ATOM 1072 C C . GLY A 1 153 ? 59.721 48.796 71.063 1.00 34.64 153 GLY A C 1
ATOM 1073 O O . GLY A 1 153 ? 60.016 49.539 70.145 1.00 35.04 153 GLY A O 1
ATOM 1074 N N . GLY A 1 154 ? 58.514 48.247 71.191 1.00 33.55 154 GLY A N 1
ATOM 1075 C CA . GLY A 1 154 ? 57.504 48.389 70.124 1.00 32.53 154 GLY A CA 1
ATOM 1076 C C . GLY A 1 154 ? 57.149 49.852 69.794 1.00 33.78 154 GLY A C 1
ATOM 1077 O O . GLY A 1 154 ? 56.877 50.199 68.631 1.00 32.97 154 GLY A O 1
ATOM 1078 N N . SER A 1 155 ? 57.123 50.736 70.797 1.00 32.62 155 SER A N 1
ATOM 1079 C CA . SER A 1 155 ? 56.680 52.107 70.452 1.00 33.96 155 SER A CA 1
ATOM 1080 C C . SER A 1 155 ? 57.770 52.808 69.670 1.00 32.75 155 SER A C 1
ATOM 1081 O O . SER A 1 155 ? 57.551 53.871 69.154 1.00 33.58 155 SER A O 1
ATOM 1084 N N . VAL A 1 156 ? 58.948 52.218 69.607 1.00 33.17 156 VAL A N 1
ATOM 1085 C CA . VAL A 1 156 ? 60.116 52.830 68.853 1.00 32.99 156 VAL A CA 1
ATOM 1086 C C . VAL A 1 156 ? 60.237 52.163 67.500 1.00 32.55 156 VAL A C 1
ATOM 1087 O O . VAL A 1 156 ? 60.369 52.822 66.489 1.00 35.01 156 VAL A O 1
ATOM 1091 N N . ARG A 1 157 ? 60.218 50.843 67.467 1.00 31.54 157 ARG A N 1
ATOM 1092 C CA . ARG A 1 157 ? 60.510 50.130 66.217 1.00 33.01 157 ARG A CA 1
ATOM 1093 C C . ARG A 1 157 ? 59.305 50.059 65.337 1.00 33.17 157 ARG A C 1
ATOM 1094 O O . ARG A 1 157 ? 59.412 50.172 64.120 1.00 34.09 157 ARG A O 1
ATOM 1102 N N . LEU A 1 158 ? 58.147 49.843 65.915 1.00 33.59 158 LEU A N 1
ATOM 1103 C CA . LEU A 1 158 ? 56.986 49.595 65.051 1.00 33.04 158 LEU A CA 1
ATOM 1104 C C . LEU A 1 158 ? 56.527 50.849 64.253 1.00 32.74 158 LEU A C 1
ATOM 1105 O O . LEU A 1 158 ? 56.289 50.759 63.037 1.00 34.03 158 LEU A O 1
ATOM 1110 N N . PRO A 1 159 ? 56.409 52.014 64.908 1.00 31.52 159 PRO A N 1
ATOM 1111 C CA . PRO A 1 159 ? 55.994 53.128 64.088 1.00 31.67 159 PRO A CA 1
ATOM 1112 C C . PRO A 1 159 ? 56.935 53.342 62.937 1.00 32.53 159 PRO A C 1
ATOM 1113 O O . PRO A 1 159 ? 56.537 53.908 61.952 1.00 33.35 159 PRO A O 1
ATOM 1117 N N . ARG A 1 160 ? 58.204 52.948 63.057 1.00 33.69 160 ARG A N 1
ATOM 1118 C CA . ARG A 1 160 ? 59.125 53.164 61.907 1.00 34.32 160 ARG A CA 1
ATOM 1119 C C . ARG A 1 160 ? 58.741 52.215 60.762 1.00 34.80 160 ARG A C 1
ATOM 1120 O O . ARG A 1 160 ? 59.061 52.479 59.637 1.00 32.66 160 ARG A O 1
ATOM 1128 N N . LEU A 1 161 ? 58.074 51.102 61.084 1.00 34.13 161 LEU A N 1
ATOM 1129 C CA . LEU A 1 161 ? 57.649 50.183 60.051 1.00 33.54 161 LEU A CA 1
ATOM 1130 C C . LEU A 1 161 ? 56.279 50.551 59.457 1.00 34.14 161 LEU A C 1
ATOM 1131 O O . LEU A 1 161 ? 56.088 50.437 58.261 1.00 33.86 161 LEU A O 1
ATOM 1136 N N . ILE A 1 162 ? 55.329 50.965 60.297 1.00 33.75 162 ILE A N 1
ATOM 1137 C CA . ILE A 1 162 ? 53.902 51.069 59.920 1.00 34.21 162 ILE A CA 1
ATOM 1138 C C . ILE A 1 162 ? 53.285 52.416 60.227 1.00 33.86 162 ILE A C 1
ATOM 1139 O O . ILE A 1 162 ? 52.129 52.679 59.860 1.00 36.69 162 ILE A O 1
ATOM 1144 N N . GLY A 1 163 ? 54.058 53.291 60.875 1.00 33.89 163 GLY A N 1
ATOM 1145 C CA . GLY A 1 163 ? 53.615 54.687 61.191 1.00 32.42 163 GLY A CA 1
ATOM 1146 C C . GLY A 1 163 ? 52.817 54.735 62.511 1.00 33.32 163 GLY A C 1
ATOM 1147 O O . GLY A 1 163 ? 52.227 53.691 62.979 1.00 33.18 163 GLY A O 1
ATOM 1148 N N . VAL A 1 164 ? 52.767 55.906 63.141 1.00 32.28 164 VAL A N 1
ATOM 1149 C CA . VAL A 1 164 ? 52.085 56.001 64.464 1.00 31.74 164 VAL A CA 1
ATOM 1150 C C . VAL A 1 164 ? 50.567 55.752 64.353 1.00 32.45 164 VAL A C 1
ATOM 1151 O O . VAL A 1 164 ? 49.947 55.065 65.194 1.00 31.65 164 VAL A O 1
ATOM 1155 N N . ALA A 1 165 ? 49.980 56.317 63.314 1.00 30.84 165 ALA A N 1
ATOM 1156 C CA . ALA A 1 165 ? 48.535 56.266 63.125 1.00 31.45 165 ALA A CA 1
ATOM 1157 C C . ALA A 1 165 ? 48.024 54.850 63.192 1.00 32.31 165 ALA A C 1
ATOM 1158 O O . ALA A 1 165 ? 47.046 54.611 63.905 1.00 31.36 165 ALA A O 1
ATOM 1160 N N . ARG A 1 166 ? 48.687 53.901 62.494 1.00 32.59 166 ARG A N 1
ATOM 1161 C CA . ARG A 1 166 ? 48.217 52.503 62.490 1.00 33.93 166 ARG A CA 1
ATOM 1162 C C . ARG A 1 166 ? 48.494 51.799 63.816 1.00 32.82 166 ARG A C 1
ATOM 1163 O O . ARG A 1 166 ? 47.707 50.960 64.237 1.00 33.71 166 ARG A O 1
ATOM 1171 N N . MET A 1 167 ? 49.597 52.167 64.450 1.00 32.65 167 MET A N 1
ATOM 1172 C CA . MET A 1 167 ? 49.950 51.645 65.762 1.00 32.07 167 MET A CA 1
ATOM 1173 C C . MET A 1 167 ? 48.963 52.097 66.837 1.00 32.47 167 MET A C 1
ATOM 1174 O O . MET A 1 167 ? 48.492 51.288 67.652 1.00 31.42 167 MET A O 1
ATOM 1179 N N . ALA A 1 168 ? 48.665 53.401 66.829 1.00 30.25 168 ALA A N 1
ATOM 1180 C CA . ALA A 1 168 ? 47.775 53.963 67.793 1.00 31.32 168 ALA A CA 1
ATOM 1181 C C . ALA A 1 168 ? 46.407 53.262 67.674 1.00 31.51 168 ALA A C 1
ATOM 1182 O O . ALA A 1 168 ? 45.761 52.890 68.673 1.00 31.65 168 ALA A O 1
ATOM 1184 N N . ASP A 1 169 ? 45.942 53.087 66.442 1.00 31.43 169 ASP A N 1
ATOM 1185 C CA . ASP A 1 169 ? 44.663 52.390 66.243 1.00 33.18 169 ASP A CA 1
ATOM 1186 C C . ASP A 1 169 ? 44.713 50.965 66.766 1.00 32.32 169 ASP A C 1
ATOM 1187 O O . ASP A 1 169 ? 43.785 50.557 67.467 1.00 33.86 169 ASP A O 1
ATOM 1192 N N . MET A 1 170 ? 45.767 50.215 66.457 1.00 32.52 170 MET A N 1
ATOM 1193 C CA . MET A 1 170 ? 45.944 48.800 66.964 1.00 32.66 170 MET A CA 1
ATOM 1194 C C . MET A 1 170 ? 45.841 48.745 68.513 1.00 33.66 170 MET A C 1
ATOM 1195 O O . MET A 1 170 ? 45.142 47.892 69.063 1.00 35.19 170 MET A O 1
ATOM 1200 N N . MET A 1 171 ? 46.526 49.668 69.186 1.00 32.83 171 MET A N 1
ATOM 1201 C CA . MET A 1 171 ? 46.525 49.748 70.653 1.00 33.18 171 MET A CA 1
ATOM 1202 C C . MET A 1 171 ? 45.190 50.188 71.219 1.00 32.75 171 MET A C 1
ATOM 1203 O O . MET A 1 171 ? 44.715 49.613 72.213 1.00 32.18 171 MET A O 1
ATOM 1208 N N . LEU A 1 172 ? 44.529 51.172 70.595 1.00 31.02 172 LEU A N 1
ATOM 1209 C CA . LEU A 1 172 ? 43.289 51.623 71.189 1.00 29.81 172 LEU A CA 1
ATOM 1210 C C . LEU A 1 172 ? 42.111 50.662 70.998 1.00 30.46 172 LEU A C 1
ATOM 1211 O O . LEU A 1 172 ? 41.148 50.704 71.806 1.00 30.44 172 LEU A O 1
ATOM 1216 N N . THR A 1 173 ? 42.141 49.859 69.928 1.00 29.75 173 THR A N 1
ATOM 1217 C CA . THR A 1 173 ? 40.985 49.072 69.509 1.00 31.34 173 THR A CA 1
ATOM 1218 C C . THR A 1 173 ? 41.199 47.574 69.483 1.00 32.33 173 THR A C 1
ATOM 1219 O O . THR A 1 173 ? 40.218 46.838 69.325 1.00 32.12 173 THR A O 1
ATOM 1223 N N . GLY A 1 174 ? 42.453 47.141 69.560 1.00 32.88 174 GLY A N 1
ATOM 1224 C CA . GLY A 1 174 ? 42.812 45.712 69.454 1.00 34.58 174 GLY A CA 1
ATO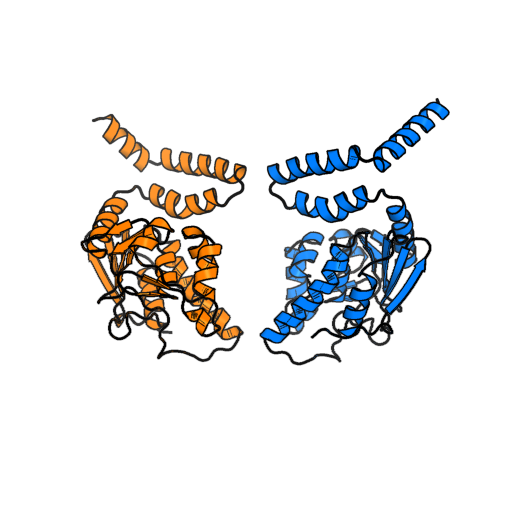M 1225 C C . GLY A 1 174 ? 42.774 45.220 68.015 1.00 36.70 174 GLY A C 1
ATOM 1226 O O . GLY A 1 174 ? 42.549 44.019 67.779 1.00 36.96 174 GLY A O 1
ATOM 1227 N N . ARG A 1 175 ? 42.940 46.131 67.043 1.00 36.14 175 ARG A N 1
ATOM 1228 C CA . ARG A 1 175 ? 42.815 45.715 65.662 1.00 36.35 175 ARG A CA 1
ATOM 1229 C C . ARG A 1 175 ? 43.859 44.654 65.323 1.00 36.85 175 ARG A C 1
ATOM 1230 O O . ARG A 1 175 ? 45.015 44.781 65.750 1.00 34.70 175 ARG A O 1
ATOM 1238 N N . VAL A 1 176 ? 43.442 43.628 64.565 1.00 36.41 176 VAL A N 1
ATOM 1239 C CA . VAL A 1 176 ? 44.354 42.601 64.072 1.00 37.10 176 VAL A CA 1
ATOM 1240 C C . VAL A 1 176 ? 44.556 42.749 62.544 1.00 37.40 176 VAL A C 1
ATOM 1241 O O . VAL A 1 176 ? 43.656 43.146 61.808 1.00 35.94 176 VAL A O 1
ATOM 1245 N N . TYR A 1 177 ? 45.767 42.436 62.091 1.00 37.49 177 TYR A N 1
ATOM 1246 C CA . TYR A 1 177 ? 46.135 42.438 60.699 1.00 37.15 177 TYR A CA 1
ATOM 1247 C C . TYR A 1 177 ? 46.582 41.013 60.282 1.00 38.27 177 TYR A C 1
ATOM 1248 O O . TYR A 1 177 ? 47.347 40.343 61.006 1.00 38.95 177 TYR A O 1
ATOM 1257 N N . SER A 1 178 ? 46.119 40.536 59.132 1.00 37.06 178 SER A N 1
ATOM 1258 C CA . SER A 1 178 ? 46.675 39.329 58.557 1.00 37.49 178 SER A CA 1
ATOM 1259 C C . SER A 1 178 ? 48.071 39.564 57.947 1.00 36.71 178 SER A C 1
ATOM 1260 O O . SER A 1 178 ? 48.550 40.696 57.786 1.00 33.75 178 SER A O 1
ATOM 1263 N N . ALA A 1 179 ? 48.694 38.455 57.554 1.00 37.11 179 ALA A N 1
ATOM 1264 C CA . ALA A 1 179 ? 49.957 38.517 56.838 1.00 36.91 179 ALA A CA 1
ATOM 1265 C C . ALA A 1 179 ? 49.792 39.322 55.511 1.00 36.76 179 ALA A C 1
ATOM 1266 O O . ALA A 1 179 ? 50.619 40.146 55.189 1.00 35.25 179 ALA A O 1
ATOM 1268 N N . ALA A 1 180 ? 48.722 39.053 54.758 1.00 36.95 180 ALA A N 1
ATOM 1269 C CA . ALA A 1 180 ? 48.427 39.813 53.505 1.00 37.18 180 ALA A CA 1
ATOM 1270 C C . ALA A 1 180 ? 48.263 41.326 53.736 1.00 38.08 180 ALA A C 1
ATOM 1271 O O . ALA A 1 180 ? 48.936 42.118 53.117 1.00 36.44 180 ALA A O 1
ATOM 1273 N N . GLU A 1 181 ? 47.354 41.720 54.618 1.00 38.98 181 GLU A N 1
ATOM 1274 C CA . GLU A 1 181 ? 47.326 43.114 55.041 1.00 40.11 181 GLU A CA 1
ATOM 1275 C C . GLU A 1 181 ? 48.700 43.624 55.494 1.00 40.34 181 GLU A C 1
ATOM 1276 O O . GLU A 1 181 ? 49.101 44.736 55.158 1.00 41.17 181 GLU A O 1
ATOM 1282 N N . GLY A 1 182 ? 49.440 42.812 56.235 1.00 39.28 182 GLY A N 1
ATOM 1283 C CA . GLY A 1 182 ? 50.633 43.342 56.891 1.00 39.08 182 GLY A CA 1
ATOM 1284 C C . GLY A 1 182 ? 51.761 43.688 55.944 1.00 40.04 182 GLY A C 1
ATOM 1285 O O . GLY A 1 182 ? 52.477 44.675 56.144 1.00 37.99 182 GLY A O 1
ATOM 1286 N N . VAL A 1 183 ? 51.920 42.885 54.875 1.00 40.38 183 VAL A N 1
ATOM 1287 C CA . VAL A 1 183 ? 53.015 43.147 53.924 1.00 39.41 183 VAL A CA 1
ATOM 1288 C C . VAL A 1 183 ? 52.756 44.508 53.277 1.00 40.33 183 VAL A C 1
ATOM 1289 O O . VAL A 1 183 ? 53.695 45.243 52.932 1.00 40.04 183 VAL A O 1
ATOM 1293 N N . VAL A 1 184 ? 51.477 44.887 53.189 1.00 40.92 184 VAL A N 1
ATOM 1294 C CA . VAL A 1 184 ? 51.142 46.164 52.584 1.00 41.60 184 VAL A CA 1
ATOM 1295 C C . VAL A 1 184 ? 51.385 47.322 53.571 1.00 42.01 184 VAL A C 1
ATOM 1296 O O . VAL A 1 184 ? 51.806 48.425 53.159 1.00 42.72 184 VAL A O 1
ATOM 1300 N N . HIS A 1 185 ? 51.070 47.110 54.864 1.00 41.56 185 HIS A N 1
ATOM 1301 C CA . HIS A 1 185 ? 51.191 48.235 55.826 1.00 39.99 185 HIS A CA 1
ATOM 1302 C C . HIS A 1 185 ? 52.576 48.385 56.378 1.00 39.49 185 HIS A C 1
ATOM 1303 O O . HIS A 1 185 ? 52.867 49.420 57.020 1.00 38.62 185 HIS A O 1
ATOM 1310 N N . GLY A 1 186 ? 53.437 47.373 56.148 1.00 37.41 186 GLY A N 1
ATOM 1311 C CA . GLY A 1 186 ? 54.835 47.508 56.530 1.00 35.60 186 GLY A CA 1
ATOM 1312 C C . GLY A 1 186 ? 55.326 46.520 57.573 1.00 34.71 186 GLY A C 1
ATOM 1313 O O . GLY A 1 186 ? 56.441 46.636 58.017 1.00 35.07 186 GLY A O 1
ATOM 1314 N N . PHE A 1 187 ? 54.500 45.544 57.955 1.00 34.41 187 PHE A N 1
ATOM 1315 C CA . PHE A 1 187 ? 54.883 44.625 58.981 1.00 33.43 187 PHE A CA 1
ATOM 1316 C C . PHE A 1 187 ? 56.001 43.711 58.517 1.00 33.26 187 PHE A C 1
ATOM 1317 O O . PHE A 1 187 ? 56.838 43.304 59.335 1.00 34.11 187 PHE A O 1
ATOM 1325 N N . SER A 1 188 ? 55.984 43.337 57.231 1.00 33.86 188 SER A N 1
ATOM 1326 C CA . SER A 1 188 ? 57.006 42.463 56.713 1.00 32.82 188 SER A CA 1
ATOM 1327 C C . SER A 1 188 ? 57.449 42.912 55.345 1.00 32.76 188 SER A C 1
ATOM 1328 O O . SER A 1 188 ? 56.661 43.453 54.552 1.00 34.87 188 SER A O 1
ATOM 1331 N N . GLN A 1 189 ? 58.675 42.636 54.985 1.00 32.62 189 GLN A N 1
ATOM 1332 C CA . GLN A 1 189 ? 59.083 42.960 53.652 1.00 31.77 189 GLN A CA 1
ATOM 1333 C C . GLN A 1 189 ? 58.704 41.853 52.721 1.00 32.34 189 GLN A C 1
ATOM 1334 O O . GLN A 1 189 ? 58.616 42.052 51.553 1.00 32.51 189 GLN A O 1
ATOM 1340 N N . TYR A 1 190 ? 58.461 40.677 53.251 1.00 32.33 190 TYR A N 1
ATOM 1341 C CA . TYR A 1 190 ? 58.067 39.588 52.362 1.00 31.89 190 TYR A CA 1
ATOM 1342 C C . TYR A 1 190 ? 56.757 38.909 52.799 1.00 32.97 190 TYR A C 1
ATOM 1343 O O . TYR A 1 190 ? 56.539 38.714 53.966 1.00 32.29 190 TYR A O 1
ATOM 1352 N N . LEU A 1 191 ? 55.962 38.433 51.839 1.00 34.51 191 LEU A N 1
ATOM 1353 C CA . LEU A 1 191 ? 54.919 37.503 52.156 1.00 36.98 191 LEU A CA 1
ATOM 1354 C C . LEU A 1 191 ? 55.144 36.217 51.361 1.00 39.83 191 LEU A C 1
ATOM 1355 O O . LEU A 1 191 ? 55.363 36.261 50.150 1.00 39.98 191 LEU A O 1
ATOM 1360 N N . ILE A 1 192 ? 55.092 35.090 52.045 1.00 43.04 192 ILE A N 1
ATOM 1361 C CA . ILE A 1 192 ? 55.062 33.793 51.388 1.00 47.13 192 ILE A CA 1
ATOM 1362 C C . ILE A 1 192 ? 53.649 33.243 51.499 1.00 48.94 192 ILE A C 1
ATOM 1363 O O . ILE A 1 192 ? 53.204 32.855 52.568 1.00 46.98 192 ILE A O 1
ATOM 1368 N N . GLU A 1 193 ? 52.939 33.239 50.374 1.00 52.81 193 GLU A N 1
ATOM 1369 C CA . GLU A 1 193 ? 51.526 32.790 50.365 1.00 56.43 193 GLU A CA 1
ATOM 1370 C C . GLU A 1 193 ? 51.404 31.258 50.447 1.00 57.43 193 GLU A C 1
ATOM 1371 O O . GLU A 1 193 ? 50.460 30.731 51.075 1.00 57.59 193 GLU A O 1
ATOM 1377 N N . ASN A 1 194 ? 52.353 30.562 49.810 1.00 58.10 194 ASN A N 1
ATOM 1378 C CA . ASN A 1 194 ? 52.395 29.108 49.866 1.00 59.04 194 ASN A CA 1
ATOM 1379 C C . ASN A 1 194 ? 53.764 28.545 50.246 1.00 58.24 194 ASN A C 1
ATOM 1380 O O . ASN A 1 194 ? 54.798 28.925 49.678 1.00 58.93 194 ASN A O 1
ATOM 1385 N N . GLY A 1 195 ? 53.757 27.596 51.182 1.00 57.27 195 GLY A N 1
ATOM 1386 C CA . GLY A 1 195 ? 54.983 27.118 51.757 1.00 54.47 195 GLY A CA 1
ATOM 1387 C C . GLY A 1 195 ? 55.426 28.072 52.864 1.00 52.85 195 GLY A C 1
ATOM 1388 O O . GLY A 1 195 ? 54.634 28.877 53.431 1.00 53.44 195 GLY A O 1
ATOM 1389 N N . SER A 1 196 ? 56.708 27.990 53.161 1.00 49.69 196 SER A N 1
ATOM 1390 C CA . SER A 1 196 ? 57.089 28.205 54.507 1.00 47.22 196 SER A CA 1
ATOM 1391 C C . SER A 1 196 ? 58.027 29.427 54.706 1.00 45.25 196 SER A C 1
ATOM 1392 O O . SER A 1 196 ? 58.993 29.651 53.957 1.00 43.94 196 SER A O 1
ATOM 1395 N N . ALA A 1 197 ? 57.667 30.245 55.696 1.00 41.93 197 ALA A N 1
ATOM 1396 C CA . ALA A 1 197 ? 58.444 31.414 55.982 1.00 40.49 197 ALA A CA 1
ATOM 1397 C C . ALA A 1 197 ? 59.878 30.974 56.357 1.00 38.78 197 ALA A C 1
ATOM 1398 O O . ALA A 1 197 ? 60.853 31.600 55.959 1.00 36.40 197 ALA A O 1
ATOM 1400 N N . TYR A 1 198 ? 59.997 29.847 57.057 1.00 38.59 198 TYR A N 1
ATOM 1401 C CA . TYR A 1 198 ? 61.320 29.332 57.450 1.00 37.57 198 TYR A CA 1
ATOM 1402 C C . TYR A 1 198 ? 62.207 29.103 56.229 1.00 36.98 198 TYR A C 1
ATOM 1403 O O . TYR A 1 198 ? 63.367 29.543 56.179 1.00 36.37 198 TYR A O 1
ATOM 1412 N N . ASP A 1 199 ? 61.646 28.401 55.263 1.00 36.30 199 ASP A N 1
ATOM 1413 C CA . ASP A 1 199 ? 62.341 28.080 54.018 1.00 36.32 199 ASP A CA 1
ATOM 1414 C C . ASP A 1 199 ? 62.765 29.386 53.358 1.00 35.34 199 ASP A C 1
ATOM 1415 O O . ASP A 1 199 ? 63.928 29.555 53.019 1.00 35.91 199 ASP A O 1
ATOM 1420 N N . LYS A 1 200 ? 61.834 30.323 53.211 1.00 34.33 200 LYS A N 1
ATOM 1421 C CA . LYS A 1 200 ? 62.186 31.611 52.594 1.00 34.53 200 LYS A CA 1
ATOM 1422 C C . LYS A 1 200 ? 63.285 32.321 53.427 1.00 34.11 200 LYS A C 1
ATOM 1423 O O . LYS A 1 200 ? 64.292 32.819 52.893 1.00 33.97 200 LYS A O 1
ATOM 1429 N N . ALA A 1 201 ? 63.112 32.332 54.739 1.00 34.34 201 ALA A N 1
ATOM 1430 C CA . ALA A 1 201 ? 63.998 33.097 55.601 1.00 33.41 201 ALA A CA 1
ATOM 1431 C C . ALA A 1 201 ? 65.358 32.511 55.462 1.00 34.17 201 ALA A C 1
ATOM 1432 O O . ALA A 1 201 ? 66.353 33.256 55.479 1.00 33.88 201 ALA A O 1
ATOM 1434 N N . LEU A 1 202 ? 65.421 31.186 55.323 1.00 33.51 202 LEU A N 1
ATOM 1435 C CA . LEU A 1 202 ? 66.709 30.554 55.187 1.00 35.12 202 LEU A CA 1
ATOM 1436 C C . LEU A 1 202 ? 67.341 30.831 53.818 1.00 36.29 202 LEU A C 1
ATOM 1437 O O . LEU A 1 202 ? 68.552 31.021 53.713 1.00 38.68 202 LEU A O 1
ATOM 1442 N N . GLU A 1 203 ? 66.577 30.884 52.748 1.00 36.92 203 GLU A N 1
ATOM 1443 C CA . GLU A 1 203 ? 67.238 31.324 51.527 1.00 37.82 203 GLU A CA 1
ATOM 1444 C C . GLU A 1 203 ? 67.707 32.797 51.578 1.00 36.28 203 GLU A C 1
ATOM 1445 O O . GLU A 1 203 ? 68.751 33.126 51.028 1.00 37.12 203 GLU A O 1
ATOM 1451 N N . LEU A 1 204 ? 66.954 33.678 52.237 1.00 35.20 204 LEU A N 1
ATOM 1452 C CA . LEU A 1 204 ? 67.438 35.030 52.479 1.00 34.70 204 LEU A CA 1
ATOM 1453 C C . LEU A 1 204 ? 68.698 35.031 53.301 1.00 33.76 204 LEU A C 1
ATOM 1454 O O . LEU A 1 204 ? 69.605 35.784 53.011 1.00 32.39 204 LEU A O 1
ATOM 1459 N N . GLY A 1 205 ? 68.784 34.182 54.325 1.00 34.23 205 GLY A N 1
ATOM 1460 C CA . GLY A 1 205 ? 70.024 34.174 55.168 1.00 33.47 205 GLY A 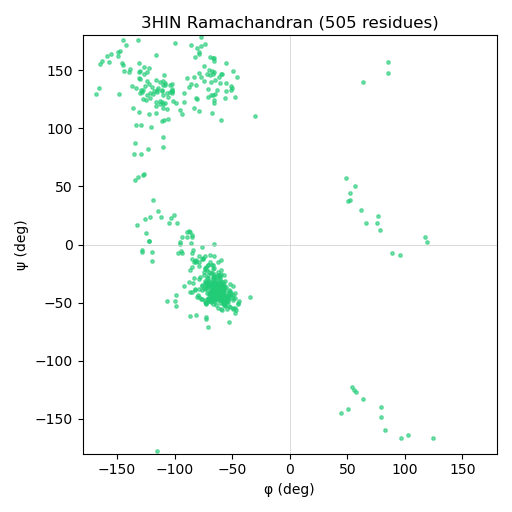CA 1
ATOM 1461 C C . GLY A 1 205 ? 71.229 33.719 54.328 1.00 32.55 205 GLY A C 1
ATOM 1462 O O . GLY A 1 205 ? 72.313 34.302 54.399 1.00 31.50 205 GLY A O 1
ATOM 1463 N N . ASN A 1 206 ? 71.046 32.692 53.497 1.00 34.16 206 ASN A N 1
ATOM 1464 C CA . ASN A 1 206 ? 72.140 32.297 52.571 1.00 35.87 206 ASN A CA 1
ATOM 1465 C C . ASN A 1 206 ? 72.570 33.423 51.622 1.00 35.46 206 ASN A C 1
ATOM 1466 O O . ASN A 1 206 ? 73.784 33.534 51.280 1.00 36.66 206 ASN A O 1
ATOM 1471 N N . ARG A 1 207 ? 71.602 34.260 51.217 1.00 34.34 207 ARG A N 1
ATOM 1472 C CA . ARG A 1 207 ? 71.900 35.382 50.296 1.00 34.10 207 ARG A CA 1
ATOM 1473 C C . ARG A 1 207 ? 72.684 36.519 50.981 1.00 34.50 207 ARG A C 1
ATOM 1474 O O . ARG A 1 207 ? 73.749 36.903 50.489 1.00 33.31 207 ARG A O 1
ATOM 1482 N N . VAL A 1 208 ? 72.207 37.008 52.138 1.00 34.65 208 VAL A N 1
ATOM 1483 C CA . VAL A 1 208 ? 72.930 38.046 52.892 1.00 34.72 208 VAL A CA 1
ATOM 1484 C C . VAL A 1 208 ? 74.305 37.522 53.280 1.00 34.60 208 VAL A C 1
ATOM 1485 O O . VAL A 1 208 ? 75.274 38.284 53.398 1.00 34.42 208 VAL A O 1
ATOM 1489 N N . ALA A 1 209 ? 74.404 36.206 53.413 1.00 34.90 209 ALA A N 1
ATOM 1490 C CA . ALA A 1 209 ? 75.686 35.567 53.803 1.00 36.07 209 ALA A CA 1
ATOM 1491 C C . ALA A 1 209 ? 76.813 35.860 52.826 1.00 36.58 209 ALA A C 1
ATOM 1492 O O . ALA A 1 209 ? 77.986 35.758 53.188 1.00 37.05 209 ALA A O 1
ATOM 1494 N N . GLN A 1 210 ? 76.451 36.217 51.594 1.00 35.84 210 GLN A N 1
ATOM 1495 C CA . GLN A 1 210 ? 77.422 36.472 50.554 1.00 34.86 210 GLN A CA 1
ATOM 1496 C C . GLN A 1 210 ? 77.953 37.907 50.658 1.00 34.61 210 GLN A C 1
ATOM 1497 O O . GLN A 1 210 ? 78.968 38.243 50.031 1.00 33.48 210 GLN A O 1
ATOM 1503 N N . ASN A 1 211 ? 77.282 38.774 51.417 1.00 34.48 211 ASN A N 1
ATOM 1504 C CA . ASN A 1 211 ? 77.698 40.207 51.501 1.00 34.84 211 ASN A CA 1
ATOM 1505 C C . ASN A 1 211 ? 79.063 40.407 52.209 1.00 35.82 211 ASN A C 1
ATOM 1506 O O . ASN A 1 211 ? 79.434 39.619 53.077 1.00 34.44 211 ASN A O 1
ATOM 1511 N N . ALA A 1 212 ? 79.801 41.441 51.802 1.00 37.24 212 ALA A N 1
ATOM 1512 C CA . ALA A 1 212 ? 81.014 41.890 52.530 1.00 38.39 212 ALA A CA 1
ATOM 1513 C C . ALA A 1 212 ? 80.603 42.440 53.903 1.00 39.65 212 ALA A C 1
ATOM 1514 O O . ALA A 1 212 ? 79.522 43.009 54.056 1.00 40.19 212 ALA A O 1
ATOM 1516 N N . PRO A 1 213 ? 81.454 42.267 54.914 1.00 40.93 213 PRO A N 1
ATOM 1517 C CA . PRO A 1 213 ? 81.109 42.639 56.297 1.00 41.85 213 PRO A CA 1
ATOM 1518 C C . PRO A 1 213 ? 80.774 44.123 56.433 1.00 42.47 213 PRO A C 1
ATOM 1519 O O . PRO A 1 213 ? 79.884 44.495 57.231 1.00 41.27 213 PRO A O 1
ATOM 1523 N N . LEU A 1 214 ? 81.487 44.952 55.659 1.00 42.05 214 LEU A N 1
ATOM 1524 C CA . LEU A 1 214 ? 81.278 46.389 55.702 1.00 42.11 214 LEU A CA 1
ATOM 1525 C C . LEU A 1 214 ? 79.946 46.768 55.028 1.00 41.60 214 LEU A C 1
ATOM 1526 O O . LEU A 1 214 ? 79.413 47.873 55.242 1.00 41.61 214 LEU A O 1
ATOM 1531 N N . THR A 1 215 ? 79.398 45.876 54.197 1.00 40.15 215 THR A N 1
ATOM 1532 C CA . THR A 1 215 ? 78.085 46.144 53.677 1.00 40.08 215 THR A CA 1
ATOM 1533 C C . THR A 1 215 ? 77.095 45.925 54.812 1.00 39.91 215 THR A C 1
ATOM 1534 O O . THR A 1 215 ? 76.299 46.793 55.071 1.00 37.52 215 THR A O 1
ATOM 1538 N N . ASN A 1 216 ? 77.182 44.786 55.519 1.00 40.02 216 ASN A N 1
ATOM 1539 C CA . ASN A 1 216 ? 76.359 44.622 56.703 1.00 41.20 216 ASN A CA 1
ATOM 1540 C C . ASN A 1 216 ? 76.547 45.766 57.664 1.00 40.76 216 ASN A C 1
ATOM 1541 O O . ASN A 1 216 ? 75.569 46.267 58.195 1.00 40.19 216 ASN A O 1
ATOM 1546 N N . PHE A 1 217 ? 77.783 46.176 57.912 1.00 39.59 217 PHE A N 1
ATOM 1547 C CA . PHE A 1 217 ? 77.920 47.291 58.837 1.00 38.15 217 PHE A CA 1
ATOM 1548 C C . PHE A 1 217 ? 77.108 48.557 58.384 1.00 36.90 217 PHE A C 1
ATOM 1549 O O . PHE A 1 217 ? 76.363 49.163 59.181 1.00 36.55 217 PHE A O 1
ATOM 1557 N N . ALA A 1 218 ? 77.313 48.978 57.144 1.00 35.20 218 ALA A N 1
ATOM 1558 C CA . ALA A 1 218 ? 76.756 50.245 56.619 1.00 35.49 218 ALA A CA 1
ATOM 1559 C C . ALA A 1 218 ? 75.231 50.161 56.616 1.00 35.35 218 ALA A C 1
ATOM 1560 O O . ALA A 1 218 ? 74.548 51.112 57.012 1.00 36.54 218 ALA A O 1
ATOM 1562 N N . VAL A 1 219 ? 74.706 49.008 56.205 1.00 34.79 219 VAL A N 1
ATOM 1563 C CA . VAL A 1 219 ? 73.289 48.857 56.089 1.00 36.01 219 VAL A CA 1
ATOM 1564 C C . VAL A 1 219 ? 72.648 48.690 57.440 1.00 36.60 219 VAL A C 1
ATOM 1565 O O . VAL A 1 219 ? 71.666 49.370 57.738 1.00 38.35 219 VAL A O 1
ATOM 1569 N N . LEU A 1 220 ? 73.193 47.829 58.283 1.00 36.56 220 LEU A N 1
ATOM 1570 C CA . LEU A 1 220 ? 72.501 47.530 59.555 1.00 36.85 220 LEU A CA 1
ATOM 1571 C C . LEU A 1 220 ? 72.628 48.656 60.542 1.00 37.93 220 LEU A C 1
ATOM 1572 O O . LEU A 1 220 ? 71.710 48.948 61.291 1.00 37.58 220 LEU A O 1
ATOM 1577 N N . GLN A 1 221 ? 73.796 49.299 60.567 1.00 38.53 221 GLN A N 1
ATOM 1578 C CA . GLN A 1 221 ? 74.045 50.276 61.623 1.00 38.28 221 GLN A CA 1
ATOM 1579 C C . GLN A 1 221 ? 73.999 51.687 61.118 1.00 36.67 221 GLN A C 1
ATOM 1580 O O . GLN A 1 221 ? 73.347 52.541 61.747 1.00 35.07 221 GLN A O 1
ATOM 1586 N N . ALA A 1 222 ? 74.706 51.955 60.008 1.00 35.19 222 ALA A N 1
ATOM 1587 C CA . ALA A 1 222 ? 74.843 53.343 59.591 1.00 35.49 222 ALA A CA 1
ATOM 1588 C C . ALA A 1 222 ? 73.590 53.819 58.931 1.00 35.94 222 ALA A C 1
ATOM 1589 O O . ALA A 1 222 ? 73.115 54.935 59.271 1.00 37.11 222 ALA A O 1
ATOM 1591 N N . LEU A 1 223 ? 73.037 52.999 57.993 1.00 33.06 223 LEU A N 1
ATOM 1592 C CA . LEU A 1 223 ? 71.873 53.461 57.300 1.00 31.91 223 LEU A CA 1
ATOM 1593 C C . LEU A 1 223 ? 70.733 54.028 58.226 1.00 31.76 223 LEU A C 1
ATOM 1594 O O . LEU A 1 223 ? 70.288 55.127 57.957 1.00 30.31 223 LEU A O 1
ATOM 1599 N N . PRO A 1 224 ? 70.222 53.264 59.242 1.00 33.35 224 PRO A N 1
ATOM 1600 C CA . PRO A 1 224 ? 69.150 53.801 60.120 1.00 35.36 224 PRO A CA 1
ATOM 1601 C C . PRO A 1 224 ? 69.550 55.175 60.675 1.00 35.08 224 PRO A C 1
ATOM 1602 O O . PRO A 1 224 ? 68.710 56.110 60.650 1.00 36.01 224 PRO A O 1
ATOM 1606 N N . MET A 1 225 ? 70.805 55.310 61.111 1.00 33.53 225 MET A N 1
ATOM 1607 C CA . MET A 1 225 ? 71.235 56.588 61.693 1.00 34.31 225 MET A CA 1
ATOM 1608 C C . MET A 1 225 ? 71.248 57.714 60.664 1.00 33.43 225 MET A C 1
ATOM 1609 O O . MET A 1 225 ? 70.838 58.880 60.964 1.00 33.63 225 MET A O 1
ATOM 1614 N N . ILE A 1 226 ? 71.793 57.425 59.509 1.00 32.80 226 ILE A N 1
ATOM 1615 C CA . ILE A 1 226 ? 71.825 58.431 58.447 1.00 33.20 226 ILE A CA 1
ATOM 1616 C C . ILE A 1 226 ? 70.390 58.863 58.104 1.00 33.90 226 ILE A C 1
ATOM 1617 O O . ILE A 1 226 ? 70.094 60.066 57.966 1.00 33.98 226 ILE A O 1
ATOM 1622 N N . ALA A 1 227 ? 69.476 57.900 57.985 1.00 33.25 227 ALA A N 1
ATOM 1623 C CA . ALA A 1 227 ? 68.130 58.196 57.498 1.00 34.87 227 ALA A CA 1
ATOM 1624 C C . ALA A 1 227 ? 67.351 59.077 58.487 1.00 36.26 227 ALA A C 1
ATOM 1625 O O . ALA A 1 227 ? 66.580 59.872 58.066 1.00 37.08 227 ALA A O 1
ATOM 1627 N N . GLU A 1 228 ? 67.641 59.001 59.780 1.00 37.75 228 GLU A N 1
ATOM 1628 C CA . GLU A 1 228 ? 66.922 59.783 60.787 1.00 40.04 228 GLU A CA 1
ATOM 1629 C C . GLU A 1 228 ? 67.681 61.060 61.148 1.00 39.29 228 GLU A C 1
ATOM 1630 O O . GLU A 1 228 ? 67.175 61.932 61.855 1.00 38.99 228 GLU A O 1
ATOM 1636 N N . ALA A 1 229 ? 68.906 61.196 60.646 1.00 38.83 229 ALA A N 1
ATOM 1637 C CA . ALA A 1 229 ? 69.617 62.414 60.847 1.00 37.21 229 ALA A CA 1
ATOM 1638 C C . ALA A 1 229 ? 68.921 63.555 60.086 1.00 37.48 229 ALA A C 1
ATOM 1639 O O . ALA A 1 229 ? 68.144 63.352 59.114 1.00 35.88 229 ALA A O 1
ATOM 1641 N N . ASN A 1 230 ? 69.237 64.764 60.511 1.00 37.21 230 ASN A N 1
ATOM 1642 C CA . ASN A 1 230 ? 68.895 65.893 59.688 1.00 40.03 230 ASN A CA 1
ATOM 1643 C C . ASN A 1 230 ? 69.599 65.708 58.327 1.00 38.63 230 ASN A C 1
ATOM 1644 O O . ASN A 1 230 ? 70.660 65.091 58.258 1.00 38.20 230 ASN A O 1
ATOM 1649 N N . PRO A 1 231 ? 68.982 66.157 57.231 1.00 38.33 231 PRO A N 1
ATOM 1650 C CA . PRO A 1 231 ? 69.512 65.810 55.901 1.00 37.12 231 PRO A CA 1
ATOM 1651 C C . PRO A 1 231 ? 70.974 66.156 55.606 1.00 35.17 231 PRO A C 1
ATOM 1652 O O . PRO A 1 231 ? 71.677 65.319 55.128 1.00 35.90 231 PRO A O 1
ATOM 1656 N N . GLN A 1 232 ? 71.418 67.352 55.878 1.00 33.51 232 GLN A N 1
ATOM 1657 C CA . GLN A 1 232 ? 72.775 67.761 55.611 1.00 33.16 232 GLN A CA 1
ATOM 1658 C C . GLN A 1 232 ? 73.722 66.838 56.357 1.00 33.25 232 GLN A C 1
ATOM 1659 O O . GLN A 1 232 ? 74.746 66.428 55.815 1.00 32.67 232 GLN A O 1
ATOM 1665 N N . THR A 1 233 ? 73.353 66.482 57.586 1.00 31.17 233 THR A N 1
ATOM 1666 C CA . THR A 1 233 ? 74.190 65.589 58.339 1.00 31.86 233 THR A CA 1
ATOM 1667 C C . THR A 1 233 ? 74.196 64.140 57.791 1.00 31.28 233 THR A C 1
ATOM 1668 O O . THR A 1 233 ? 75.258 63.493 57.721 1.00 29.54 233 THR A O 1
ATOM 1672 N N . GLY A 1 234 ? 73.030 63.621 57.418 1.00 29.98 234 GLY A N 1
ATOM 1673 C CA . GLY A 1 234 ? 72.935 62.203 56.969 1.00 28.90 234 GLY A CA 1
ATOM 1674 C C . GLY A 1 234 ? 73.749 62.174 55.675 1.00 30.77 234 GLY A C 1
ATOM 1675 O O . GLY A 1 234 ? 74.442 61.201 55.387 1.00 29.47 234 GLY A O 1
ATOM 1676 N N . LEU A 1 235 ? 73.739 63.289 54.940 1.00 28.83 235 LEU A N 1
ATOM 1677 C CA . LEU A 1 235 ? 74.358 63.240 53.653 1.00 31.54 235 LEU A CA 1
ATOM 1678 C C . LEU A 1 235 ? 75.882 63.153 53.787 1.00 32.57 235 LEU A C 1
ATOM 1679 O O . LEU A 1 235 ? 76.555 62.405 53.014 1.00 32.71 235 LEU A O 1
ATOM 1684 N N . LEU A 1 236 ? 76.458 63.998 54.640 1.00 31.16 236 LEU A N 1
ATOM 1685 C CA . LEU A 1 236 ? 77.899 63.908 54.818 1.00 32.39 236 LEU A CA 1
ATOM 1686 C C . LEU A 1 236 ? 78.320 62.496 55.369 1.00 30.62 236 LEU A C 1
ATOM 1687 O O . LEU A 1 236 ? 79.331 61.901 54.941 1.00 31.25 236 LEU A O 1
ATOM 1692 N N . MET A 1 237 ? 77.514 61.980 56.274 1.00 31.62 237 MET A N 1
ATOM 1693 C CA . MET A 1 237 ? 77.744 60.710 56.894 1.00 30.50 237 MET A CA 1
ATOM 1694 C C . MET A 1 237 ? 77.693 59.642 55.808 1.00 30.47 237 MET A C 1
ATOM 1695 O O . MET A 1 237 ? 78.466 58.680 55.807 1.00 29.44 237 MET A O 1
ATOM 1700 N N . GLU A 1 238 ? 76.775 59.799 54.867 1.00 29.63 238 GLU A N 1
ATOM 1701 C CA . GLU A 1 238 ? 76.717 58.838 53.745 1.00 29.04 238 GLU A CA 1
ATOM 1702 C C . GLU A 1 238 ? 78.025 58.871 52.966 1.00 28.28 238 GLU A C 1
ATOM 1703 O O . GLU A 1 238 ? 78.592 57.800 52.648 1.00 28.54 238 GLU A O 1
ATOM 1709 N N . SER A 1 239 ? 78.490 60.061 52.633 1.00 28.30 239 SER A N 1
ATOM 1710 C CA . SER A 1 239 ? 79.735 60.153 51.822 1.00 28.59 239 SER A CA 1
ATOM 1711 C C . SER A 1 239 ? 80.852 59.473 52.571 1.00 28.32 239 SER A C 1
ATOM 1712 O O . SER A 1 239 ? 81.646 58.774 51.991 1.00 30.33 239 SER A O 1
ATOM 1715 N N . LEU A 1 240 ? 80.880 59.672 53.876 1.00 28.11 240 LEU A N 1
ATOM 1716 C CA . LEU A 1 240 ? 81.894 59.058 54.681 1.00 29.82 240 LEU A CA 1
ATOM 1717 C C . LEU A 1 240 ? 81.767 57.517 54.756 1.00 28.54 240 LEU A C 1
ATOM 1718 O O . LEU A 1 240 ? 82.778 56.831 54.532 1.00 28.19 240 LEU A O 1
ATOM 1723 N N . MET A 1 241 ? 80.576 56.983 55.044 1.00 27.15 241 MET A N 1
ATOM 1724 C CA . MET A 1 241 ? 80.365 55.522 54.980 1.00 27.97 241 MET A CA 1
ATOM 1725 C C . MET A 1 241 ? 80.690 54.963 53.627 1.00 30.44 241 MET A C 1
ATOM 1726 O O . MET A 1 241 ? 81.302 53.850 53.538 1.00 30.79 241 MET A O 1
ATOM 1731 N N . ALA A 1 242 ? 80.401 55.759 52.567 1.00 30.24 242 ALA A N 1
ATOM 1732 C CA . ALA A 1 242 ? 80.560 55.262 51.212 1.00 29.55 242 ALA A CA 1
ATOM 1733 C C . ALA A 1 242 ? 82.013 55.085 50.859 1.00 29.78 242 ALA A C 1
ATOM 1734 O O . ALA A 1 242 ? 82.381 54.058 50.210 1.00 30.80 242 ALA A O 1
ATOM 1736 N N . THR A 1 243 ? 82.833 56.044 51.260 1.00 27.70 243 THR A N 1
ATOM 1737 C CA . THR A 1 243 ? 84.217 56.046 50.876 1.00 28.04 243 THR A CA 1
ATOM 1738 C C . THR A 1 243 ? 84.984 54.961 51.610 1.00 28.43 243 THR A C 1
ATOM 1739 O O . THR A 1 243 ? 85.918 54.338 51.053 1.00 30.00 243 THR A O 1
ATOM 1743 N N . VAL A 1 244 ? 84.591 54.698 52.822 1.00 28.18 244 VAL A N 1
ATOM 1744 C CA . VAL A 1 244 ? 85.253 53.690 53.627 1.00 29.13 244 VAL A CA 1
ATOM 1745 C C . VAL A 1 244 ? 84.926 52.365 53.019 1.00 30.32 244 VAL A C 1
ATOM 1746 O O . VAL A 1 244 ? 85.830 51.537 52.803 1.00 31.12 244 VAL A O 1
ATOM 1750 N N . ALA A 1 245 ? 83.636 52.145 52.745 1.00 29.61 245 ALA A N 1
ATOM 1751 C CA . ALA A 1 245 ? 83.209 50.869 52.171 1.00 30.89 245 ALA A CA 1
ATOM 1752 C C . ALA A 1 245 ? 83.958 50.617 50.856 1.00 32.12 245 ALA A C 1
ATOM 1753 O O . ALA A 1 245 ? 84.493 49.527 50.634 1.00 32.02 245 ALA A O 1
ATOM 1755 N N . GLN A 1 246 ? 83.990 51.620 49.990 1.00 32.37 246 GLN A N 1
ATOM 1756 C CA . GLN A 1 246 ? 84.500 51.455 48.686 1.00 33.79 246 GLN A CA 1
ATOM 1757 C C . GLN A 1 246 ? 86.010 51.349 48.746 1.00 34.93 246 GLN A C 1
ATOM 1758 O O . GLN A 1 246 ? 86.647 50.855 47.825 1.00 33.46 246 GLN A O 1
ATOM 1764 N N . SER A 1 247 ? 86.648 51.821 49.804 1.00 35.38 247 SER A N 1
ATOM 1765 C CA . SER A 1 247 ? 88.083 51.772 49.673 1.00 36.28 247 SER A CA 1
ATOM 1766 C C . SER A 1 247 ? 88.634 50.498 50.332 1.00 36.21 247 SER A C 1
ATOM 1767 O O . SER A 1 247 ? 89.827 50.257 50.291 1.00 37.51 247 SER A O 1
ATOM 1770 N N . ASP A 1 248 ? 87.736 49.651 50.860 1.00 36.21 248 ASP A N 1
ATOM 1771 C CA . ASP A 1 248 ? 88.088 48.411 51.532 1.00 37.64 248 ASP A CA 1
ATOM 1772 C C . ASP A 1 248 ? 88.491 47.231 50.607 1.00 39.54 248 ASP A C 1
ATOM 1773 O O . ASP A 1 248 ? 87.879 47.042 49.526 1.00 38.12 248 ASP A O 1
ATOM 1778 N N . GLN A 1 249 ? 89.462 46.407 51.055 1.00 40.99 249 GLN A N 1
ATOM 1779 C CA . GLN A 1 249 ? 90.020 45.361 50.189 1.00 42.64 249 GLN A CA 1
ATOM 1780 C C . GLN A 1 249 ? 88.986 44.383 49.645 1.00 43.12 249 GLN A C 1
ATOM 1781 O O . GLN A 1 249 ? 89.060 44.021 48.462 1.00 43.76 249 GLN A O 1
ATOM 1787 N N . GLU A 1 250 ? 88.028 43.965 50.474 1.00 44.21 250 GLU A N 1
ATOM 1788 C CA . GLU A 1 250 ? 86.916 43.109 50.008 1.00 45.05 250 GLU A CA 1
ATOM 1789 C C . GLU A 1 250 ? 86.107 43.746 48.863 1.00 45.61 250 GLU A C 1
ATOM 1790 O O . GLU A 1 250 ? 85.722 43.032 47.904 1.00 45.52 250 GLU A O 1
ATOM 1796 N N . ALA A 1 251 ? 85.820 45.059 48.967 1.00 44.62 251 ALA A N 1
ATOM 1797 C CA . ALA A 1 251 ? 85.174 45.784 47.859 1.00 44.53 251 ALA A CA 1
ATOM 1798 C C . ALA A 1 251 ? 86.012 45.811 46.554 1.00 44.79 251 ALA A C 1
ATOM 1799 O O . ALA A 1 251 ? 85.456 45.643 45.470 1.00 44.57 251 ALA A O 1
ATOM 1801 N N . LYS A 1 252 ? 87.313 45.987 46.660 1.00 45.04 252 LYS A N 1
ATOM 1802 C CA . LYS A 1 252 ? 88.176 46.083 45.494 1.00 46.55 252 LYS A CA 1
ATOM 1803 C C . LYS A 1 252 ? 88.326 44.757 44.806 1.00 46.41 252 LYS A C 1
ATOM 1804 O O . LYS A 1 252 ? 88.481 44.662 43.626 1.00 47.59 252 LYS A O 1
ATOM 1810 N N . THR A 1 253 ? 88.284 43.732 45.602 1.00 46.92 253 THR A N 1
ATOM 1811 C CA . THR A 1 253 ? 88.452 42.368 45.154 1.00 47.50 253 THR A CA 1
ATOM 1812 C C . THR A 1 253 ? 87.250 42.024 44.293 1.00 47.71 253 THR A C 1
ATOM 1813 O O . THR A 1 253 ? 87.405 41.498 43.200 1.00 48.18 253 THR A O 1
ATOM 1817 N N . ARG A 1 254 ? 86.066 42.357 44.791 1.00 47.42 254 ARG A N 1
ATOM 1818 C CA . ARG A 1 254 ? 84.817 42.165 44.084 1.00 48.25 254 ARG A CA 1
ATOM 1819 C C . ARG A 1 254 ? 84.729 42.969 42.809 1.00 49.18 254 ARG A C 1
ATOM 1820 O O . ARG A 1 254 ? 84.298 42.442 41.813 1.00 49.90 254 ARG A O 1
ATOM 1828 N N . ILE A 1 255 ? 85.142 44.231 42.830 1.00 50.92 255 ILE A N 1
ATOM 1829 C CA . ILE A 1 255 ? 85.213 45.055 41.599 1.00 53.17 255 ILE A CA 1
ATOM 1830 C C . ILE A 1 255 ? 86.236 44.539 40.575 1.00 54.24 255 ILE A C 1
ATOM 1831 O O . ILE A 1 255 ? 86.008 44.668 39.378 1.00 53.79 255 ILE A O 1
ATOM 1836 N N . ARG A 1 256 ? 87.348 43.973 41.052 1.00 56.23 256 ARG A N 1
ATOM 1837 C CA . ARG A 1 256 ? 88.323 43.295 40.183 1.00 59.14 256 ARG A CA 1
ATOM 1838 C C . ARG A 1 256 ? 87.659 42.126 39.446 1.00 60.72 256 ARG A C 1
ATOM 1839 O O . ARG A 1 256 ? 87.684 42.071 38.224 1.00 60.28 256 ARG A O 1
ATOM 1847 N N . ALA A 1 257 ? 87.061 41.214 40.209 1.00 63.10 257 ALA A N 1
ATOM 1848 C CA . ALA A 1 257 ? 86.347 40.058 39.672 1.00 66.30 257 ALA A CA 1
ATOM 1849 C C . ALA A 1 257 ? 85.155 40.401 38.765 1.00 68.42 257 ALA A C 1
ATOM 1850 O O . ALA A 1 257 ? 84.897 39.688 37.798 1.00 68.59 257 ALA A O 1
ATOM 1852 N N . PHE A 1 258 ? 84.432 41.475 39.072 1.00 71.50 258 PHE A N 1
ATOM 1853 C CA . PHE A 1 258 ? 83.311 41.907 38.233 1.00 74.90 258 PHE A CA 1
ATOM 1854 C C . PHE A 1 258 ? 83.775 42.389 36.846 1.00 76.87 258 PHE A C 1
ATOM 1855 O O . PHE A 1 258 ? 83.164 42.048 35.819 1.00 77.18 258 PHE A O 1
ATOM 1863 N N . LEU A 1 259 ? 84.862 43.161 36.826 1.00 79.35 259 LEU A N 1
ATOM 1864 C CA . LEU A 1 259 ? 85.436 43.692 35.579 1.00 81.82 259 LEU A CA 1
ATOM 1865 C C . LEU A 1 259 ? 86.337 42.703 34.788 1.00 83.78 259 LEU A C 1
ATOM 1866 O O . LEU A 1 259 ? 86.649 42.943 33.608 1.00 83.81 259 LEU A O 1
ATOM 1871 N N . ASP A 1 260 ? 86.752 41.613 35.446 1.00 86.36 260 ASP A N 1
ATOM 1872 C CA . ASP A 1 260 ? 87.581 40.544 34.841 1.00 88.68 260 ASP A CA 1
ATOM 1873 C C . ASP A 1 260 ? 86.717 39.505 34.142 1.00 90.35 260 ASP A C 1
ATOM 1874 O O . ASP A 1 260 ? 87.201 38.754 33.284 1.00 90.39 260 ASP A O 1
ATOM 1879 N N . HIS A 1 261 ? 85.447 39.452 34.546 1.00 92.47 261 HIS A N 1
ATOM 1880 C CA . HIS A 1 261 ? 84.486 38.511 33.981 1.00 94.60 261 HIS A CA 1
ATOM 1881 C C . HIS A 1 261 ? 83.803 39.064 32.731 1.00 95.77 261 HIS A C 1
ATOM 1882 O O . HIS A 1 261 ? 83.452 38.297 31.821 1.00 96.14 261 HIS A O 1
ATOM 1889 N N . LYS A 1 262 ? 83.606 40.383 32.694 1.00 97.04 262 LYS A N 1
ATOM 1890 C CA . LYS A 1 262 ? 83.102 41.034 31.489 1.00 98.25 262 LYS A CA 1
ATOM 1891 C C . LYS A 1 262 ? 84.187 41.078 30.388 1.00 99.09 262 LYS A C 1
ATOM 1892 O O . LYS A 1 262 ? 83.851 40.982 29.202 1.00 99.47 262 LYS A O 1
ATOM 1898 N N . THR A 1 263 ? 85.468 41.189 30.782 1.00 100.04 263 THR A N 1
ATOM 1899 C CA . THR A 1 263 ? 86.640 41.146 29.848 1.00 100.75 263 THR A CA 1
ATOM 1900 C C . THR A 1 263 ? 87.067 39.707 29.477 1.00 101.19 263 THR A C 1
ATOM 1901 O O . THR A 1 263 ? 87.864 39.493 28.542 1.00 100.95 263 THR A O 1
ATOM 1905 N N . ALA A 1 264 ? 86.547 38.740 30.239 1.00 101.76 264 ALA A N 1
ATOM 1906 C CA . ALA A 1 264 ? 86.566 37.324 29.861 1.00 102.39 264 ALA A CA 1
ATOM 1907 C C . ALA A 1 264 ? 85.496 37.046 28.778 1.00 102.81 264 ALA A C 1
ATOM 1908 O O . ALA A 1 264 ? 85.751 36.291 27.826 1.00 102.83 264 ALA A O 1
ATOM 1910 N N . LYS A 1 265 ? 84.320 37.680 28.919 1.00 103.17 265 LYS A N 1
ATOM 1911 C CA . LYS A 1 265 ? 83.203 37.525 27.963 1.00 103.43 265 LYS A CA 1
ATOM 1912 C C . LYS A 1 265 ? 83.406 38.235 26.600 1.00 103.64 265 LYS A C 1
ATOM 1913 O O . LYS A 1 265 ? 83.454 37.559 25.565 1.00 103.63 265 LYS A O 1
ATOM 1919 N N . VAL A 1 266 ? 83.536 39.571 26.616 1.00 103.68 266 VAL A N 1
ATOM 1920 C CA . VAL A 1 266 ? 83.796 40.420 25.412 1.00 103.71 266 VAL A CA 1
ATOM 1921 C C . VAL A 1 266 ? 83.427 39.827 24.027 1.00 103.72 266 VAL A C 1
ATOM 1922 O O . VAL A 1 266 ? 84.106 38.946 23.485 1.00 103.50 266 VAL A O 1
ATOM 1926 N N . THR B 1 11 ? 42.164 71.069 94.021 1.00 64.53 11 THR B N 1
ATOM 1927 C CA . THR B 1 11 ? 42.972 72.271 94.413 1.00 64.42 11 THR B CA 1
ATOM 1928 C C . THR B 1 11 ? 42.249 73.596 94.175 1.00 63.46 11 THR B C 1
ATOM 1929 O O . THR B 1 11 ? 41.877 73.923 93.039 1.00 63.66 11 THR B O 1
ATOM 1933 N N . ILE B 1 12 ? 42.093 74.395 95.219 1.00 61.58 12 ILE B N 1
ATOM 1934 C CA . ILE B 1 12 ? 41.623 75.746 94.968 1.00 59.63 12 ILE B CA 1
ATOM 1935 C C . ILE B 1 12 ? 42.795 76.752 95.080 1.00 57.07 12 ILE B C 1
ATOM 1936 O O . ILE B 1 12 ? 43.599 76.696 96.020 1.00 55.73 12 ILE B O 1
ATOM 1941 N N . ALA B 1 13 ? 42.898 77.613 94.072 1.00 54.02 13 ALA B N 1
ATOM 1942 C CA . ALA B 1 13 ? 43.869 78.673 94.063 1.00 51.75 13 ALA B CA 1
ATOM 1943 C C . ALA B 1 13 ? 43.710 79.392 95.420 1.00 50.48 13 ALA B C 1
ATOM 1944 O O . ALA B 1 13 ? 42.567 79.587 95.899 1.00 50.43 13 ALA B O 1
ATOM 1946 N N . ASP B 1 14 ? 44.849 79.636 96.083 1.00 47.72 14 ASP B N 1
ATOM 1947 C CA . ASP B 1 14 ? 44.916 80.409 97.339 1.00 45.59 14 ASP B CA 1
ATOM 1948 C C . ASP B 1 14 ? 45.593 81.754 97.080 1.00 43.84 14 ASP B C 1
ATOM 1949 O O . ASP B 1 14 ? 46.818 81.862 97.164 1.00 42.13 14 ASP B O 1
ATOM 1954 N N . PRO B 1 15 ? 44.788 82.788 96.788 1.00 42.94 15 PRO B N 1
ATOM 1955 C CA . PRO B 1 15 ? 45.236 84.163 96.437 1.00 42.05 15 PRO B CA 1
ATOM 1956 C C . PRO B 1 15 ? 46.054 84.817 97.547 1.00 40.42 15 PRO B C 1
ATOM 1957 O O . PRO B 1 15 ? 46.881 85.664 97.240 1.00 39.66 15 PRO B O 1
ATOM 1961 N N . SER B 1 16 ? 45.855 84.398 98.800 1.00 38.91 16 SER B N 1
ATOM 1962 C CA . SER B 1 16 ? 46.609 84.969 99.964 1.00 39.39 16 SER B CA 1
ATOM 1963 C C . SER B 1 16 ? 48.150 84.739 99.879 1.00 37.67 16 SER B C 1
ATOM 1964 O O . SER B 1 16 ? 48.961 85.334 100.601 1.00 36.20 16 SER B O 1
ATOM 1967 N N . THR B 1 17 ? 48.559 83.840 99.003 1.00 35.57 17 THR B N 1
ATOM 1968 C CA . THR B 1 17 ? 49.914 83.428 99.041 1.00 33.71 17 THR B CA 1
ATOM 1969 C C . THR B 1 17 ? 50.701 84.248 98.032 1.00 34.00 17 THR B C 1
ATOM 1970 O O . THR B 1 17 ? 51.894 83.967 97.837 1.00 33.81 17 THR B O 1
ATOM 1974 N N . LEU B 1 18 ? 50.019 85.168 97.341 1.00 33.86 18 LEU B N 1
ATOM 1975 C CA . LEU B 1 18 ? 50.642 86.146 96.401 1.00 35.55 18 LEU B CA 1
ATOM 1976 C C . LEU B 1 18 ? 50.277 87.608 96.682 1.00 36.57 18 LEU B C 1
ATOM 1977 O O . LEU B 1 18 ? 49.193 87.928 97.248 1.00 37.15 18 LEU B O 1
ATOM 1982 N N . VAL B 1 19 ? 51.192 88.505 96.296 1.00 37.36 19 VAL B N 1
ATOM 1983 C CA . VAL B 1 19 ? 50.879 89.934 96.242 1.00 37.82 19 VAL B CA 1
ATOM 1984 C C . VAL B 1 19 ? 50.963 90.402 94.818 1.00 37.16 19 VAL B C 1
ATOM 1985 O O . VAL B 1 19 ? 52.024 90.403 94.205 1.00 36.60 19 VAL B O 1
ATOM 1989 N N . VAL B 1 20 ? 49.811 90.779 94.291 1.00 36.23 20 VAL B N 1
ATOM 1990 C CA . VAL B 1 20 ? 49.697 91.126 92.885 1.00 36.44 20 VAL B CA 1
ATOM 1991 C C . VAL B 1 20 ? 49.442 92.635 92.807 1.00 36.83 20 VAL B C 1
ATOM 1992 O O . VAL B 1 20 ? 48.644 93.196 93.588 1.00 35.31 20 VAL B O 1
ATOM 1996 N N . ASP B 1 21 ? 50.190 93.293 91.928 1.00 36.44 21 ASP B N 1
ATOM 1997 C CA . ASP B 1 21 ? 50.027 94.708 91.771 1.00 38.71 21 ASP B CA 1
ATOM 1998 C C . ASP B 1 21 ? 50.308 95.022 90.326 1.00 39.01 21 ASP B C 1
ATOM 1999 O O . ASP B 1 21 ? 50.854 94.181 89.584 1.00 37.89 21 ASP B O 1
ATOM 2004 N N . THR B 1 22 ? 49.931 96.240 89.945 1.00 39.68 22 THR B N 1
ATOM 2005 C CA . THR B 1 22 ? 50.245 96.755 88.656 1.00 40.98 22 THR B CA 1
ATOM 2006 C C . THR B 1 22 ? 50.983 98.074 88.853 1.00 41.82 22 THR B C 1
ATOM 2007 O O . THR B 1 22 ? 50.478 98.991 89.519 1.00 41.64 22 THR B O 1
ATOM 2011 N N . VAL B 1 23 ? 52.175 98.183 88.282 1.00 40.74 23 VAL B N 1
ATOM 2012 C CA . VAL B 1 23 ? 52.921 99.421 88.410 1.00 40.44 23 VAL B CA 1
ATOM 2013 C C . VAL B 1 23 ? 53.134 99.895 86.980 1.00 40.63 23 VAL B C 1
ATOM 2014 O O . VAL B 1 23 ? 54.014 99.385 86.266 1.00 39.40 23 VAL B O 1
ATOM 2018 N N . GLY B 1 24 ? 52.307 100.865 86.570 1.00 40.99 24 GLY B N 1
ATOM 2019 C CA . GLY B 1 24 ? 52.200 101.240 85.166 1.00 40.73 24 GLY B CA 1
ATOM 2020 C C . GLY B 1 24 ? 51.886 99.997 84.327 1.00 40.11 24 GLY B C 1
ATOM 2021 O O . GLY B 1 24 ? 50.875 99.370 84.552 1.00 41.04 24 GLY B O 1
ATOM 2022 N N . PRO B 1 25 ? 52.724 99.665 83.327 1.00 39.16 25 PRO B N 1
ATOM 2023 C CA . PRO B 1 25 ? 52.409 98.531 82.430 1.00 38.79 25 PRO B CA 1
ATOM 2024 C C . PRO B 1 25 ? 53.059 97.201 82.899 1.00 38.06 25 PRO B C 1
ATOM 2025 O O . PRO B 1 25 ? 52.979 96.189 82.196 1.00 37.95 25 PRO B O 1
ATOM 2029 N N . VAL B 1 26 ? 53.673 97.212 84.080 1.00 35.19 26 VAL B N 1
ATOM 2030 C CA . VAL B 1 26 ? 54.273 95.985 84.646 1.00 34.63 26 VAL B CA 1
ATOM 2031 C C . VAL B 1 26 ? 53.314 95.334 85.681 1.00 33.31 26 VAL B C 1
ATOM 2032 O O . VAL B 1 26 ? 52.925 95.962 86.669 1.00 31.90 26 VAL B O 1
ATOM 2036 N N . LEU B 1 27 ? 52.942 94.084 85.432 1.00 33.49 27 LEU B N 1
ATOM 2037 C CA . LEU B 1 27 ? 52.242 93.267 86.406 1.00 33.22 27 LEU B CA 1
ATOM 2038 C C . LEU B 1 27 ? 53.281 92.713 87.394 1.00 33.96 27 LEU B C 1
ATOM 2039 O O . LEU B 1 27 ? 54.285 92.092 87.003 1.00 34.90 27 LEU B O 1
ATOM 2044 N N . THR B 1 28 ? 53.098 92.921 88.682 1.00 33.84 28 THR B N 1
ATOM 2045 C CA . THR B 1 28 ? 54.088 92.332 89.581 1.00 34.26 28 THR B CA 1
ATOM 2046 C C . THR B 1 28 ? 53.403 91.295 90.444 1.00 35.44 28 THR B C 1
ATOM 2047 O O . THR B 1 28 ? 52.264 91.500 90.919 1.00 34.91 28 THR B O 1
ATOM 2051 N N . ILE B 1 29 ? 54.126 90.217 90.668 1.00 35.47 29 ILE B N 1
ATOM 2052 C CA . ILE B 1 29 ? 53.589 89.058 91.372 1.00 35.37 29 ILE B CA 1
ATOM 2053 C C . ILE B 1 29 ? 54.640 88.674 92.394 1.00 34.27 29 ILE B C 1
ATOM 2054 O O . ILE B 1 29 ? 55.667 88.095 92.043 1.00 36.15 29 ILE B O 1
ATOM 2059 N N . GLY B 1 30 ? 54.373 89.031 93.635 1.00 33.60 30 GLY B N 1
ATOM 2060 C CA . GLY B 1 30 ? 55.187 88.614 94.764 1.00 34.16 30 GLY B CA 1
ATOM 2061 C C . GLY B 1 30 ? 54.746 87.333 95.468 1.00 33.47 30 GLY B C 1
ATOM 2062 O O . GLY B 1 30 ? 53.612 87.206 95.935 1.00 33.61 30 GLY B O 1
ATOM 2063 N N . LEU B 1 31 ? 55.642 86.382 95.521 1.00 33.11 31 LEU B N 1
ATOM 2064 C CA . LEU B 1 31 ? 55.424 85.164 96.286 1.00 34.06 31 LEU B CA 1
ATOM 2065 C C . LEU B 1 31 ? 55.366 85.570 97.741 1.00 33.71 31 LEU B C 1
ATOM 2066 O O . LEU B 1 31 ? 56.248 86.255 98.248 1.00 34.58 31 LEU B O 1
ATOM 2071 N N . ASN B 1 32 ? 54.274 85.205 98.390 1.00 32.39 32 ASN B N 1
ATOM 2072 C CA . ASN B 1 32 ? 53.961 85.755 99.687 1.00 31.79 32 ASN B CA 1
ATOM 2073 C C . ASN B 1 32 ? 53.709 84.684 100.754 1.00 30.42 32 ASN B C 1
ATOM 2074 O O . ASN B 1 32 ? 52.659 84.622 101.366 1.00 31.92 32 ASN B O 1
ATOM 2079 N N . ARG B 1 33 ? 54.710 83.866 101.014 1.00 28.35 33 ARG B N 1
ATOM 2080 C CA . ARG B 1 33 ? 54.656 82.907 102.139 1.00 29.40 33 ARG B CA 1
ATOM 2081 C C . ARG B 1 33 ? 55.951 82.980 102.848 1.00 28.14 33 ARG B C 1
ATOM 2082 O O . ARG B 1 33 ? 56.657 81.988 102.942 1.00 30.32 33 ARG B O 1
ATOM 2090 N N . PRO B 1 34 ? 56.342 84.170 103.279 1.00 30.23 34 PRO B N 1
ATOM 2091 C CA . PRO B 1 34 ? 57.722 84.330 103.759 1.00 30.15 34 PRO B CA 1
ATOM 2092 C C . PRO B 1 34 ? 58.040 83.474 104.981 1.00 31.28 34 PRO B C 1
ATOM 2093 O O . PRO B 1 34 ? 59.208 83.149 105.186 1.00 31.29 34 PRO B O 1
ATOM 2097 N N . LYS B 1 35 ? 57.032 83.084 105.758 1.00 31.58 35 LYS B N 1
ATOM 2098 C CA . LYS B 1 35 ? 57.270 82.222 106.934 1.00 34.43 35 LYS B CA 1
ATOM 2099 C C . LYS B 1 35 ? 57.741 80.814 106.492 1.00 35.30 35 LYS B C 1
ATOM 2100 O O . LYS B 1 35 ? 58.386 80.102 107.238 1.00 36.10 35 LYS B O 1
ATOM 2106 N N . LYS B 1 36 ? 57.408 80.411 105.273 1.00 36.51 36 LYS B N 1
ATOM 2107 C CA . LYS B 1 36 ? 57.856 79.117 104.767 1.00 37.58 36 LYS B CA 1
ATOM 2108 C C . LYS B 1 36 ? 58.852 79.395 103.649 1.00 37.66 36 LYS B C 1
ATOM 2109 O O . LYS B 1 36 ? 59.028 78.560 102.767 1.00 35.71 36 LYS B O 1
ATOM 2115 N N . ARG B 1 37 ? 59.477 80.593 103.672 1.00 37.33 37 ARG B N 1
ATOM 2116 C CA . ARG B 1 37 ? 60.421 80.996 102.632 1.00 38.51 37 ARG B CA 1
ATOM 2117 C C . ARG B 1 37 ? 59.843 80.864 101.223 1.00 37.02 37 ARG B C 1
ATOM 2118 O O . ARG B 1 37 ? 60.497 80.364 100.322 1.00 39.48 37 ARG B O 1
ATOM 2126 N N . ASN B 1 38 ? 58.607 81.295 101.041 1.00 35.85 38 ASN B N 1
ATOM 2127 C CA . ASN B 1 38 ? 57.915 81.236 99.767 1.00 35.09 38 ASN B CA 1
ATOM 2128 C C . ASN B 1 38 ? 57.943 79.867 99.104 1.00 34.76 38 ASN B C 1
ATOM 2129 O O . ASN B 1 38 ? 58.046 79.754 97.853 1.00 31.87 38 ASN B O 1
ATOM 2134 N N . ALA B 1 39 ? 57.840 78.830 99.948 1.00 34.59 39 ALA B N 1
ATOM 2135 C CA . ALA B 1 39 ? 57.671 77.473 99.429 1.00 35.15 39 ALA B CA 1
ATOM 2136 C C . ALA B 1 39 ? 56.460 77.401 98.494 1.00 35.15 39 ALA B C 1
ATOM 2137 O O . ALA B 1 39 ? 55.413 77.963 98.819 1.00 36.35 39 ALA B O 1
ATOM 2139 N N . LEU B 1 40 ? 56.568 76.671 97.375 1.00 34.93 40 LEU B N 1
ATOM 2140 C CA . LEU B 1 40 ? 55.434 76.504 96.446 1.00 35.39 40 LEU B CA 1
ATOM 2141 C C . LEU B 1 40 ? 54.477 75.379 96.897 1.00 37.62 40 LEU B C 1
ATOM 2142 O O . LEU B 1 40 ? 54.880 74.208 96.953 1.00 42.55 40 LEU B O 1
ATOM 2147 N N . ASN B 1 41 ? 53.233 75.661 97.203 1.00 36.53 41 ASN B N 1
ATOM 2148 C CA . ASN B 1 41 ? 52.307 74.558 97.462 1.00 36.83 41 ASN B CA 1
ATOM 2149 C C . ASN B 1 41 ? 51.259 74.617 96.348 1.00 37.11 41 ASN B C 1
ATOM 2150 O O . ASN B 1 41 ? 51.346 75.499 95.486 1.00 36.73 41 ASN B O 1
ATOM 2155 N N . ASP B 1 42 ? 50.257 73.741 96.360 1.00 37.22 42 ASP B N 1
ATOM 2156 C CA . ASP B 1 42 ? 49.333 73.748 95.247 1.00 38.18 42 ASP B CA 1
ATOM 2157 C C . ASP B 1 42 ? 48.576 75.036 95.203 1.00 36.85 42 ASP B C 1
ATOM 2158 O O . ASP B 1 42 ? 48.375 75.602 94.123 1.00 36.47 42 ASP B O 1
ATOM 2163 N N . GLY B 1 43 ? 48.186 75.530 96.362 1.00 34.83 43 GLY B N 1
ATOM 2164 C CA . GLY B 1 43 ? 47.476 76.813 96.391 1.00 35.35 43 GLY B CA 1
ATOM 2165 C C . GLY B 1 43 ? 48.209 77.970 95.701 1.00 34.71 43 GLY B C 1
ATOM 2166 O O . GLY B 1 43 ? 47.658 78.641 94.808 1.00 34.70 43 GLY B O 1
ATOM 2167 N N . LEU B 1 44 ? 49.445 78.217 96.137 1.00 33.05 44 LEU B N 1
ATOM 2168 C CA . LEU B 1 44 ? 50.300 79.185 95.467 1.00 33.96 44 LEU B CA 1
ATOM 2169 C C . LEU B 1 44 ? 50.299 78.965 93.943 1.00 34.67 44 LEU B C 1
ATOM 2170 O O . LEU B 1 44 ? 49.929 79.884 93.201 1.00 35.96 44 LEU B O 1
ATOM 2175 N N . MET B 1 45 ? 50.621 77.740 93.489 1.00 34.50 45 MET B N 1
ATOM 2176 C CA . MET B 1 45 ? 50.794 77.487 92.060 1.00 35.97 45 MET B CA 1
ATOM 2177 C C . MET B 1 45 ? 49.509 77.681 91.273 1.00 36.48 45 MET B C 1
ATOM 2178 O O . MET B 1 45 ? 49.560 78.153 90.163 1.00 36.45 45 MET B O 1
ATOM 2183 N N . ALA B 1 46 ? 48.357 77.344 91.854 1.00 36.91 46 ALA B N 1
ATOM 2184 C CA . ALA B 1 46 ? 47.073 77.506 91.143 1.00 36.91 46 ALA B CA 1
ATOM 2185 C C . ALA B 1 46 ? 46.712 78.987 91.021 1.00 37.74 46 ALA B C 1
ATOM 2186 O O . ALA B 1 46 ? 46.251 79.436 89.964 1.00 39.43 46 ALA B O 1
ATOM 2188 N N . ALA B 1 47 ? 46.991 79.755 92.077 1.00 36.91 47 ALA B N 1
ATOM 2189 C CA . ALA B 1 47 ? 46.769 81.208 92.085 1.00 34.94 47 ALA B CA 1
ATOM 2190 C C . ALA B 1 47 ? 47.709 81.888 91.088 1.00 35.39 47 ALA B C 1
ATOM 2191 O O . ALA B 1 47 ? 47.290 82.822 90.369 1.00 33.94 47 ALA B O 1
ATOM 2193 N N . LEU B 1 48 ? 48.977 81.409 91.024 1.00 34.36 48 LEU B N 1
ATOM 2194 C CA . LEU B 1 48 ? 49.954 81.965 90.087 1.00 34.76 48 LEU B CA 1
ATOM 2195 C C . LEU B 1 48 ? 49.494 81.689 88.635 1.00 35.87 48 LEU B C 1
ATOM 2196 O O . LEU B 1 48 ? 49.517 82.564 87.747 1.00 34.89 48 LEU B O 1
ATOM 2201 N N . LYS B 1 49 ? 49.078 80.455 88.397 1.00 38.23 49 LYS B N 1
ATOM 2202 C CA . LYS B 1 49 ? 48.503 80.085 87.102 1.00 38.70 49 LYS B CA 1
ATOM 2203 C C . LYS B 1 49 ? 47.360 81.033 86.716 1.00 39.14 49 LYS B C 1
ATOM 2204 O O . LYS B 1 49 ? 47.260 81.437 85.559 1.00 36.84 49 LYS B O 1
ATOM 2210 N N . ASP B 1 50 ? 46.489 81.356 87.681 1.00 40.08 50 ASP B N 1
ATOM 2211 C CA . ASP B 1 50 ? 45.437 82.358 87.479 1.00 41.36 50 ASP B CA 1
ATOM 2212 C C . ASP B 1 50 ? 45.870 83.745 87.104 1.00 40.75 50 ASP B C 1
ATOM 2213 O O . ASP B 1 50 ? 45.277 84.277 86.175 1.00 39.28 50 ASP B O 1
ATOM 2218 N N . CYS B 1 51 ? 46.849 84.350 87.826 1.00 40.15 51 CYS B N 1
ATOM 2219 C CA . CYS B 1 51 ? 47.338 85.691 87.442 1.00 41.92 51 CYS B CA 1
ATOM 2220 C C . CYS B 1 51 ? 47.925 85.716 86.054 1.00 40.88 51 CYS B C 1
ATOM 2221 O O . CYS B 1 51 ? 47.952 86.777 85.437 1.00 39.81 51 CYS B O 1
ATOM 2224 N N . LEU B 1 52 ? 48.470 84.571 85.606 1.00 39.61 52 LEU B N 1
ATOM 2225 C CA . LEU B 1 52 ? 49.051 84.479 84.283 1.00 39.67 52 LEU B CA 1
ATOM 2226 C C . LEU B 1 52 ? 48.050 84.076 83.213 1.00 40.24 52 LEU B C 1
ATOM 2227 O O . LEU B 1 52 ? 48.429 83.922 82.093 1.00 39.81 52 LEU B O 1
ATOM 2232 N N . THR B 1 53 ? 46.763 83.976 83.558 1.00 39.70 53 THR B N 1
ATOM 2233 C CA . THR B 1 53 ? 45.756 83.704 82.571 1.00 40.32 53 THR B CA 1
ATOM 2234 C C . THR B 1 53 ? 44.978 84.985 82.245 1.00 40.76 53 THR B C 1
ATOM 2235 O O . THR B 1 53 ? 44.615 85.764 83.154 1.00 38.77 53 THR B O 1
ATOM 2239 N N . ASP B 1 54 ? 44.722 85.177 80.941 1.00 41.08 54 ASP B N 1
ATOM 2240 C CA . ASP B 1 54 ? 43.991 86.340 80.439 1.00 43.10 54 ASP B CA 1
ATOM 2241 C C . ASP B 1 54 ? 44.608 87.554 81.069 1.00 43.30 54 ASP B C 1
ATOM 2242 O O . ASP B 1 54 ? 43.921 88.276 81.784 1.00 43.25 54 ASP B O 1
ATOM 2247 N N . ILE B 1 55 ? 45.910 87.748 80.873 1.00 42.13 55 ILE B N 1
ATOM 2248 C CA . ILE B 1 55 ? 46.515 88.931 81.414 1.00 41.75 55 ILE B CA 1
ATOM 2249 C C . ILE B 1 55 ? 45.925 90.175 80.709 1.00 42.78 55 ILE B C 1
ATOM 2250 O O . ILE B 1 55 ? 45.912 90.227 79.463 1.00 42.70 55 ILE B O 1
ATOM 2255 N N . PRO B 1 56 ? 45.462 91.170 81.482 1.00 43.62 56 PRO B N 1
ATOM 2256 C CA . PRO B 1 56 ? 44.928 92.445 80.900 1.00 45.06 56 PRO B CA 1
ATOM 2257 C C . PRO B 1 56 ? 45.874 93.051 79.862 1.00 45.72 56 PRO B C 1
ATOM 2258 O O . PRO B 1 56 ? 47.081 92.890 79.972 1.00 45.99 56 PRO B O 1
ATOM 2262 N N . ASP B 1 57 ? 45.318 93.744 78.866 1.00 46.99 57 ASP B N 1
ATOM 2263 C CA . ASP B 1 57 ? 46.079 94.177 77.674 1.00 47.00 57 ASP B CA 1
ATOM 2264 C C . ASP B 1 57 ? 47.067 95.304 77.931 1.00 45.85 57 ASP B C 1
ATOM 2265 O O . ASP B 1 57 ? 48.005 95.476 77.150 1.00 45.78 57 ASP B O 1
ATOM 2270 N N . GLN B 1 58 ? 46.842 96.072 79.000 1.00 43.91 58 GLN B N 1
ATOM 2271 C CA . GLN B 1 58 ? 47.703 97.199 79.416 1.00 43.49 58 GLN B CA 1
ATOM 2272 C C . GLN B 1 58 ? 48.982 96.719 80.073 1.00 41.85 58 GLN B C 1
ATOM 2273 O O . GLN B 1 58 ? 49.884 97.518 80.353 1.00 41.92 58 GLN B O 1
ATOM 2279 N N . ILE B 1 59 ? 49.018 95.435 80.395 1.00 39.32 59 ILE B N 1
ATOM 2280 C CA . ILE B 1 59 ? 50.209 94.833 80.963 1.00 37.51 59 ILE B CA 1
ATOM 2281 C C . ILE B 1 59 ? 51.120 94.535 79.806 1.00 37.61 59 ILE B C 1
ATOM 2282 O O . ILE B 1 59 ? 50.719 93.844 78.843 1.00 37.72 59 ILE B O 1
ATOM 2287 N N . ARG B 1 60 ? 52.339 95.026 79.896 1.00 37.13 60 ARG B N 1
ATOM 2288 C CA . ARG B 1 60 ? 53.350 94.696 78.887 1.00 38.36 60 ARG B CA 1
ATOM 2289 C C . ARG B 1 60 ? 54.603 94.040 79.448 1.00 38.01 60 ARG B C 1
ATOM 2290 O O . ARG B 1 60 ? 55.536 93.767 78.691 1.00 40.43 60 ARG B O 1
ATOM 2298 N N . ALA B 1 61 ? 54.638 93.785 80.761 1.00 36.93 61 ALA B N 1
ATOM 2299 C CA . ALA B 1 61 ? 55.693 92.961 81.392 1.00 35.10 61 ALA B CA 1
ATOM 2300 C C . ALA B 1 61 ? 55.239 92.405 82.712 1.00 35.08 61 ALA B C 1
ATOM 2301 O O . ALA B 1 61 ? 54.264 92.902 83.343 1.00 33.46 61 ALA B O 1
ATOM 2303 N N . VAL B 1 62 ? 55.962 91.370 83.146 1.00 34.38 62 VAL B N 1
ATOM 2304 C CA . VAL B 1 62 ? 55.662 90.722 84.392 1.00 35.15 62 VAL B CA 1
ATOM 2305 C C . VAL B 1 62 ? 56.930 90.579 85.253 1.00 34.87 62 VAL B C 1
ATOM 2306 O O . VAL B 1 62 ? 57.953 90.100 84.790 1.00 35.08 62 VAL B O 1
ATOM 2310 N N . VAL B 1 63 ? 56.858 90.986 86.510 1.00 33.79 63 VAL B N 1
ATOM 2311 C CA . VAL B 1 63 ? 57.961 90.753 87.394 1.00 33.23 63 VAL B CA 1
ATOM 2312 C C . VAL B 1 63 ? 57.498 89.846 88.483 1.00 33.06 63 VAL B C 1
ATOM 2313 O O . VAL B 1 63 ? 56.473 90.123 89.111 1.00 30.99 63 VAL B O 1
ATOM 2317 N N . ILE B 1 64 ? 58.181 88.710 88.619 1.00 32.46 64 ILE B N 1
ATOM 2318 C CA . ILE B 1 64 ? 57.886 87.826 89.709 1.00 32.99 64 ILE B CA 1
ATOM 2319 C C . ILE B 1 64 ? 58.981 88.051 90.712 1.00 33.22 64 ILE B C 1
ATOM 2320 O O . ILE B 1 64 ? 60.150 88.086 90.340 1.00 33.01 64 ILE B O 1
ATOM 2325 N N . HIS B 1 65 ? 58.579 88.234 91.973 1.00 32.67 65 HIS B N 1
ATOM 2326 C CA . HIS B 1 65 ? 59.524 88.511 93.067 1.00 33.08 65 HIS B CA 1
ATOM 2327 C C . HIS B 1 65 ? 59.116 87.827 94.346 1.00 32.87 65 HIS B C 1
ATOM 2328 O O . HIS B 1 65 ? 58.031 87.291 94.405 1.00 33.14 65 HIS B O 1
ATOM 2335 N N . GLY B 1 66 ? 59.975 87.863 95.371 1.00 33.07 66 GLY B N 1
ATOM 2336 C CA . GLY B 1 66 ? 59.662 87.234 96.637 1.00 33.36 66 GLY B CA 1
ATOM 2337 C C . GLY B 1 66 ? 59.488 88.265 97.712 1.00 34.90 66 GLY B C 1
ATOM 2338 O O . GLY B 1 66 ? 60.184 89.291 97.735 1.00 34.99 66 GLY B O 1
ATOM 2339 N N . ILE B 1 67 ? 58.510 88.058 98.582 1.00 34.86 67 ILE B N 1
ATOM 2340 C CA . ILE B 1 67 ? 58.356 88.949 99.745 1.00 33.09 67 ILE B CA 1
ATOM 2341 C C . ILE B 1 67 ? 59.248 88.319 100.785 1.00 33.67 67 ILE B C 1
ATOM 2342 O O . ILE B 1 67 ? 59.233 87.091 100.981 1.00 32.63 67 ILE B O 1
ATOM 2347 N N . GLY B 1 68 ? 60.031 89.139 101.485 1.00 32.47 68 GLY B N 1
ATOM 2348 C CA . GLY B 1 68 ? 60.979 88.595 102.463 1.00 33.76 68 GLY B CA 1
ATOM 2349 C C . GLY B 1 68 ? 62.368 88.438 101.913 1.00 34.10 68 GLY B C 1
ATOM 2350 O O . GLY B 1 68 ? 62.641 88.988 100.841 1.00 35.36 68 GLY B O 1
ATOM 2351 N N . ASP B 1 69 ? 63.241 87.695 102.615 1.00 33.57 69 ASP B N 1
ATOM 2352 C CA . ASP B 1 69 ? 64.645 87.564 102.219 1.00 34.52 69 ASP B CA 1
ATOM 2353 C C . ASP B 1 69 ? 64.879 86.632 100.994 1.00 34.77 69 ASP B C 1
ATOM 2354 O O . ASP B 1 69 ? 66.000 86.564 100.480 1.00 35.08 69 ASP B O 1
ATOM 2359 N N . HIS B 1 70 ? 63.861 85.880 100.592 1.00 33.95 70 HIS B N 1
ATOM 2360 C CA . HIS B 1 70 ? 64.067 84.674 99.738 1.00 34.23 70 HIS B CA 1
ATOM 2361 C C . HIS B 1 70 ? 63.135 84.680 98.554 1.00 34.45 70 HIS B C 1
ATOM 2362 O O . HIS B 1 70 ? 61.984 85.130 98.672 1.00 36.16 70 HIS B O 1
ATOM 2369 N N . PHE B 1 71 ? 63.610 84.208 97.395 1.00 33.67 71 PHE B N 1
ATOM 2370 C CA . PHE B 1 71 ? 62.710 84.072 96.256 1.00 31.87 71 PHE B CA 1
ATOM 2371 C C . PHE B 1 71 ? 61.793 82.900 96.506 1.00 32.31 71 PHE B C 1
ATOM 2372 O O . PHE B 1 71 ? 60.565 83.067 96.656 1.00 34.33 71 PHE B O 1
ATOM 2380 N N . SER B 1 72 ? 62.370 81.710 96.588 1.00 31.48 72 SER B N 1
ATOM 2381 C CA . SER B 1 72 ? 61.600 80.506 96.893 1.00 32.13 72 SER B CA 1
ATOM 2382 C C . SER B 1 72 ? 62.475 79.313 97.226 1.00 32.58 72 SER B C 1
ATOM 2383 O O . SER B 1 72 ? 63.421 78.951 96.478 1.00 33.44 72 SER B O 1
ATOM 2386 N N . ALA B 1 73 ? 62.154 78.680 98.341 1.00 34.77 73 ALA B N 1
ATOM 2387 C CA . ALA B 1 73 ? 62.845 77.510 98.775 1.00 36.96 73 ALA B CA 1
ATOM 2388 C C . ALA B 1 73 ? 62.275 76.261 98.111 1.00 39.27 73 ALA B C 1
ATOM 2389 O O . ALA B 1 73 ? 62.724 75.180 98.436 1.00 39.50 73 ALA B O 1
ATOM 2391 N N . GLY B 1 74 ? 61.359 76.408 97.162 1.00 40.68 74 GLY B N 1
ATOM 2392 C CA . GLY B 1 74 ? 60.758 75.264 96.509 1.00 43.88 74 GLY B CA 1
ATOM 2393 C C . GLY B 1 74 ? 59.645 74.520 97.242 1.00 47.04 74 GLY B C 1
ATOM 2394 O O . GLY B 1 74 ? 58.759 75.105 97.826 1.00 46.94 74 GLY B O 1
ATOM 2395 N N . LEU B 1 75 ? 59.649 73.204 97.163 1.00 50.51 75 LEU B N 1
ATOM 2396 C CA . LEU B 1 75 ? 58.493 72.425 97.603 1.00 54.63 75 LEU B CA 1
ATOM 2397 C C . LEU B 1 75 ? 58.175 72.564 99.098 1.00 56.91 75 LEU B C 1
ATOM 2398 O O . LEU B 1 75 ? 59.076 72.535 99.957 1.00 56.77 75 LEU B O 1
ATOM 2403 N N . ASP B 1 76 ? 56.880 72.781 99.369 1.00 59.90 76 ASP B N 1
ATOM 2404 C CA . ASP B 1 76 ? 56.352 72.975 100.707 1.00 62.72 76 ASP B CA 1
ATOM 2405 C C . ASP B 1 76 ? 56.520 71.629 101.426 1.00 65.15 76 ASP B C 1
ATOM 2406 O O . ASP B 1 76 ? 55.913 70.616 101.055 1.00 65.37 76 ASP B O 1
ATOM 2411 N N . LEU B 1 77 ? 57.386 71.615 102.429 1.00 68.09 77 LEU B N 1
ATOM 2412 C CA . LEU B 1 77 ? 57.736 70.358 103.068 1.00 70.84 77 LEU B CA 1
ATOM 2413 C C . LEU B 1 77 ? 56.714 69.935 104.144 1.00 71.83 77 LEU B C 1
ATOM 2414 O O . LEU B 1 77 ? 56.506 68.742 104.398 1.00 71.12 77 LEU B O 1
ATOM 2419 N N . SER B 1 78 ? 56.068 70.924 104.750 1.00 73.03 78 SER B N 1
ATOM 2420 C CA . SER B 1 78 ? 54.888 70.634 105.514 1.00 74.48 78 SER B CA 1
ATOM 2421 C C . SER B 1 78 ? 53.916 69.841 104.633 1.00 75.02 78 SER B C 1
ATOM 2422 O O . SER B 1 78 ? 53.692 68.657 104.889 1.00 75.54 78 SER B O 1
ATOM 2425 N N . GLU B 1 79 ? 53.389 70.480 103.584 1.00 75.49 79 GLU B N 1
ATOM 2426 C CA . GLU B 1 79 ? 52.316 69.914 102.750 1.00 76.37 79 GLU B CA 1
ATOM 2427 C C . GLU B 1 79 ? 52.731 68.677 101.967 1.00 76.91 79 GLU B C 1
ATOM 2428 O O . GLU B 1 79 ? 51.938 68.103 101.208 1.00 77.03 79 GLU B O 1
ATOM 2434 N N . LEU B 1 80 ? 53.985 68.280 102.161 1.00 77.79 80 LEU B N 1
ATOM 2435 C CA . LEU B 1 80 ? 54.520 67.015 101.667 1.00 78.14 80 LEU B CA 1
ATOM 2436 C C . LEU B 1 80 ? 53.424 65.957 101.612 1.00 77.85 80 LEU B C 1
ATOM 2437 O O . LEU B 1 80 ? 52.925 65.510 102.651 1.00 78.32 80 LEU B O 1
ATOM 2442 N N . ARG B 1 81 ? 53.033 65.574 100.405 1.00 77.47 81 ARG B N 1
ATOM 2443 C CA . ARG B 1 81 ? 51.981 64.560 100.230 1.00 76.38 81 ARG B CA 1
ATOM 2444 C C . ARG B 1 81 ? 52.506 63.135 99.913 1.00 74.76 81 ARG B C 1
ATOM 2445 O O . ARG B 1 81 ? 53.715 62.901 99.732 1.00 75.07 81 ARG B O 1
ATOM 2453 N N . GLU B 1 82 ? 51.573 62.190 99.881 1.00 72.18 82 GLU B N 1
ATOM 2454 C CA . GLU B 1 82 ? 51.859 60.791 99.631 1.00 69.27 82 GLU B CA 1
ATOM 2455 C C . GLU B 1 82 ? 51.324 60.405 98.257 1.00 66.26 82 GLU B C 1
ATOM 2456 O O . GLU B 1 82 ? 50.121 60.494 98.015 1.00 66.33 82 GLU B O 1
ATOM 2462 N N . ARG B 1 83 ? 52.198 60.001 97.340 1.00 62.49 83 ARG B N 1
ATOM 2463 C CA . ARG B 1 83 ? 51.730 59.784 95.972 1.00 58.20 83 ARG B CA 1
ATOM 2464 C C . ARG B 1 83 ? 52.202 58.489 95.330 1.00 54.82 83 ARG B C 1
ATOM 2465 O O . ARG B 1 83 ? 53.377 58.124 95.405 1.00 54.80 83 ARG B O 1
ATOM 2473 N N . ASP B 1 84 ? 51.269 57.794 94.689 1.00 50.64 84 ASP B N 1
ATOM 2474 C CA . ASP B 1 84 ? 51.639 56.660 93.847 1.00 46.53 84 ASP B CA 1
ATOM 2475 C C . ASP B 1 84 ? 52.117 57.202 92.486 1.00 44.16 84 ASP B C 1
ATOM 2476 O O . ASP B 1 84 ? 51.954 58.406 92.195 1.00 42.44 84 ASP B O 1
ATOM 2481 N N . ALA B 1 85 ? 52.701 56.302 91.686 1.00 40.61 85 ALA B N 1
ATOM 2482 C CA . ALA B 1 85 ? 53.257 56.584 90.365 1.00 38.58 85 ALA B CA 1
ATOM 2483 C C . ALA B 1 85 ? 52.309 57.411 89.470 1.00 37.36 85 ALA B C 1
ATOM 2484 O O . ALA B 1 85 ? 52.713 58.406 88.806 1.00 37.68 85 ALA B O 1
ATOM 2486 N N . THR B 1 86 ? 51.041 57.013 89.449 1.00 35.91 86 THR B N 1
ATOM 2487 C CA . THR B 1 86 ? 50.061 57.728 88.641 1.00 35.64 86 THR B CA 1
ATOM 2488 C C . THR B 1 86 ? 49.800 59.140 89.171 1.00 35.60 86 THR B C 1
ATOM 2489 O O . THR B 1 86 ? 49.823 60.121 88.396 1.00 34.48 86 THR B O 1
ATOM 2493 N N . GLU B 1 87 ? 49.596 59.237 90.485 1.00 35.97 87 GLU B N 1
ATOM 2494 C CA . GLU B 1 87 ? 49.308 60.531 91.094 1.00 36.82 87 GLU B CA 1
ATOM 2495 C C . GLU B 1 87 ? 50.488 61.482 90.880 1.00 35.65 87 GLU B C 1
ATOM 2496 O O . GLU B 1 87 ? 50.291 62.695 90.637 1.00 35.11 87 GLU B O 1
ATOM 2502 N N . GLY B 1 88 ? 51.699 60.953 90.955 1.00 34.91 88 GLY B N 1
ATOM 2503 C CA . GLY B 1 88 ? 52.876 61.818 90.839 1.00 34.86 88 GLY B CA 1
ATOM 2504 C C . GLY B 1 88 ? 53.062 62.333 89.416 1.00 34.66 88 GLY B C 1
ATOM 2505 O O . GLY B 1 88 ? 53.588 63.423 89.245 1.00 35.33 88 GLY B O 1
ATOM 2506 N N . LEU B 1 89 ? 52.621 61.565 88.424 1.00 33.44 89 LEU B N 1
ATOM 2507 C CA . LEU B 1 89 ? 52.702 61.939 87.018 1.00 33.98 89 LEU B CA 1
ATOM 2508 C C . LEU B 1 89 ? 51.742 63.117 86.811 1.00 35.85 89 LEU B C 1
ATOM 2509 O O . LEU B 1 89 ? 52.116 64.148 86.276 1.00 35.78 89 LEU B O 1
ATOM 2514 N N . VAL B 1 90 ? 50.512 62.969 87.292 1.00 36.04 90 VAL B N 1
ATOM 2515 C CA . VAL B 1 90 ? 49.486 64.021 87.211 1.00 37.02 90 VAL B CA 1
ATOM 2516 C C . VAL B 1 90 ? 49.933 65.229 87.946 1.00 36.35 90 VAL B C 1
ATOM 2517 O O . VAL B 1 90 ? 49.814 66.302 87.444 1.00 38.77 90 VAL B O 1
ATOM 2521 N N . HIS B 1 91 ? 50.450 65.074 89.160 1.00 37.47 91 HIS B N 1
ATOM 2522 C CA . HIS B 1 91 ? 50.899 66.218 89.921 1.00 37.20 91 HIS B CA 1
ATOM 2523 C C . HIS B 1 91 ? 52.020 66.991 89.199 1.00 37.38 91 HIS B C 1
ATOM 2524 O O . HIS B 1 91 ? 51.968 68.218 89.121 1.00 36.44 91 HIS B O 1
ATOM 2531 N N . SER B 1 92 ? 53.059 66.299 88.745 1.00 35.36 92 SER B N 1
ATOM 2532 C CA . SER B 1 92 ? 54.132 66.983 87.999 1.00 34.15 92 SER B CA 1
ATOM 2533 C C . SER B 1 92 ? 53.537 67.692 86.761 1.00 34.67 92 SER B C 1
ATOM 2534 O O . SER B 1 92 ? 53.889 68.864 86.455 1.00 35.22 92 SER B O 1
ATOM 2537 N N . GLN B 1 93 ? 52.624 67.001 86.046 1.00 34.99 93 GLN B N 1
ATOM 2538 C CA . GLN B 1 93 ? 52.015 67.593 84.854 1.00 36.99 93 GLN B CA 1
ATOM 2539 C C . GLN B 1 93 ? 51.286 68.901 85.194 1.00 36.66 93 GLN B C 1
ATOM 2540 O O . GLN B 1 93 ? 51.311 69.857 84.407 1.00 35.38 93 GLN B O 1
ATOM 2546 N N . THR B 1 94 ? 50.656 68.940 86.372 1.00 36.60 94 THR B N 1
ATOM 2547 C CA . THR B 1 94 ? 49.977 70.186 86.760 1.00 36.81 94 THR B CA 1
ATOM 2548 C C . THR B 1 94 ? 50.979 71.277 86.989 1.00 37.02 94 THR B C 1
ATOM 2549 O O . THR B 1 94 ? 50.700 72.432 86.596 1.00 37.96 94 THR B O 1
ATOM 2553 N N . TRP B 1 95 ? 52.124 70.970 87.612 1.00 36.47 95 TRP B N 1
ATOM 2554 C CA . TRP B 1 95 ? 53.159 72.001 87.734 1.00 37.63 95 TRP B CA 1
ATOM 2555 C C . TRP B 1 95 ? 53.607 72.540 86.348 1.00 37.87 95 TRP B C 1
ATOM 2556 O O . TRP B 1 95 ? 53.671 73.775 86.150 1.00 37.15 95 TRP B O 1
ATOM 2567 N N . HIS B 1 96 ? 53.918 71.620 85.411 1.00 36.06 96 HIS B N 1
ATOM 2568 C CA . HIS B 1 96 ? 54.205 71.969 84.034 1.00 36.22 96 HIS B CA 1
ATOM 2569 C C . HIS B 1 96 ? 53.176 72.922 83.437 1.00 36.36 96 HIS B C 1
ATOM 2570 O O . HIS B 1 96 ? 53.583 73.871 82.816 1.00 37.11 96 HIS B O 1
ATOM 2577 N N . ARG B 1 97 ? 51.877 72.738 83.692 1.00 35.41 97 ARG B N 1
ATOM 2578 C CA . ARG B 1 97 ? 50.896 73.608 83.071 1.00 35.19 97 ARG B CA 1
ATOM 2579 C C . ARG B 1 97 ? 50.938 75.009 83.631 1.00 34.83 97 ARG B C 1
ATOM 2580 O O . ARG B 1 97 ? 50.664 75.970 82.941 1.00 36.64 97 ARG B O 1
ATOM 2588 N N . VAL B 1 98 ? 51.263 75.139 84.902 1.00 34.36 98 VAL B N 1
ATOM 2589 C CA . VAL B 1 98 ? 51.502 76.453 85.462 1.00 33.31 98 VAL B CA 1
ATOM 2590 C C . VAL B 1 98 ? 52.734 77.080 84.825 1.00 32.98 98 VAL B C 1
ATOM 2591 O O . VAL B 1 98 ? 52.696 78.244 84.447 1.00 32.23 98 VAL B O 1
ATOM 2595 N N . PHE B 1 99 ? 53.828 76.344 84.731 1.00 33.92 99 PHE B N 1
ATOM 2596 C CA . PHE B 1 99 ? 55.083 76.957 84.165 1.00 35.21 99 PHE B CA 1
ATOM 2597 C C . PHE B 1 99 ? 54.996 77.334 82.710 1.00 34.96 99 PHE B C 1
ATOM 2598 O O . PHE B 1 99 ? 55.694 78.270 82.261 1.00 35.55 99 PHE B O 1
ATOM 2606 N N . ASP B 1 100 ? 54.135 76.616 81.999 1.00 35.32 100 ASP B N 1
ATOM 2607 C CA . ASP B 1 100 ? 53.746 76.966 80.627 1.00 36.19 100 ASP B CA 1
ATOM 2608 C C . ASP B 1 100 ? 53.187 78.380 80.507 1.00 36.49 100 ASP B C 1
ATOM 2609 O O . ASP B 1 100 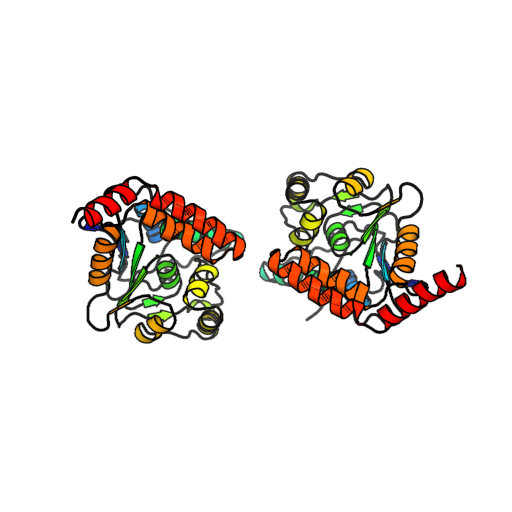? 53.498 79.112 79.531 1.00 37.85 100 ASP B O 1
ATOM 2614 N N . LYS B 1 101 ? 52.444 78.817 81.512 1.00 35.68 101 LYS B N 1
ATOM 2615 C CA . LYS B 1 101 ? 51.933 80.193 81.502 1.00 36.99 101 LYS B CA 1
ATOM 2616 C C . LYS B 1 101 ? 53.041 81.230 81.630 1.00 35.75 101 LYS B C 1
ATOM 2617 O O . LYS B 1 101 ? 52.825 82.407 81.286 1.00 36.36 101 LYS B O 1
ATOM 2623 N N . ILE B 1 102 ? 54.188 80.813 82.157 1.00 33.71 102 ILE B N 1
ATOM 2624 C CA . ILE B 1 102 ? 55.321 81.716 82.285 1.00 34.74 102 ILE B CA 1
ATOM 2625 C C . ILE B 1 102 ? 56.131 81.692 80.983 1.00 35.58 102 ILE B C 1
ATOM 2626 O O . ILE B 1 102 ? 56.271 82.735 80.284 1.00 35.88 102 ILE B O 1
ATOM 2631 N N . GLN B 1 103 ? 56.648 80.509 80.653 1.00 35.51 103 GLN B N 1
ATOM 2632 C CA . GLN B 1 103 ? 57.479 80.367 79.478 1.00 35.72 103 GLN B CA 1
ATOM 2633 C C . GLN B 1 103 ? 56.773 80.914 78.232 1.00 36.64 103 GLN B C 1
ATOM 2634 O O . GLN B 1 103 ? 57.404 81.562 77.421 1.00 36.55 103 GLN B O 1
ATOM 2640 N N . TYR B 1 104 ? 55.489 80.650 78.084 1.00 37.06 104 TYR B N 1
ATOM 2641 C CA . TYR B 1 104 ? 54.766 81.044 76.916 1.00 38.73 104 TYR B CA 1
ATOM 2642 C C . TYR B 1 104 ? 53.848 82.243 77.165 1.00 38.59 104 TYR B C 1
ATOM 2643 O O . TYR B 1 104 ? 52.947 82.478 76.358 1.00 41.25 104 TYR B O 1
ATOM 2652 N N . CYS B 1 105 ? 54.081 83.000 78.243 1.00 38.01 105 CYS B N 1
ATOM 2653 C CA . CYS B 1 105 ? 53.424 84.308 78.515 1.00 36.92 105 CYS B CA 1
ATOM 2654 C C . CYS B 1 105 ? 53.432 85.195 77.262 1.00 38.33 105 CYS B C 1
ATOM 2655 O O . CYS B 1 105 ? 54.404 85.179 76.454 1.00 39.01 105 CYS B O 1
ATOM 2658 N N . ARG B 1 106 ? 52.370 85.971 77.069 1.00 37.19 106 ARG B N 1
ATOM 2659 C CA . ARG B 1 106 ? 52.318 86.861 75.898 1.00 37.60 106 ARG B CA 1
ATOM 2660 C C . ARG B 1 106 ? 53.360 87.988 75.987 1.00 36.15 106 ARG B C 1
ATOM 2661 O O . ARG B 1 106 ? 53.702 88.628 74.983 1.00 34.35 106 ARG B O 1
ATOM 2669 N N . VAL B 1 107 ? 53.859 88.209 77.202 1.00 33.76 107 VAL B N 1
ATOM 2670 C CA . VAL B 1 107 ? 54.717 89.364 77.518 1.00 34.33 107 VAL B CA 1
ATOM 2671 C C . VAL B 1 107 ? 55.933 88.755 78.257 1.00 32.84 107 VAL B C 1
ATOM 2672 O O . VAL B 1 107 ? 55.804 87.663 78.739 1.00 34.61 107 VAL B O 1
ATOM 2676 N N . PRO B 1 108 ? 57.115 89.416 78.275 1.00 32.29 108 PRO B N 1
ATOM 2677 C CA . PRO B 1 108 ? 58.291 88.917 78.992 1.00 31.19 108 PRO B CA 1
ATOM 2678 C C . PRO B 1 108 ? 58.099 88.871 80.476 1.00 31.10 108 PRO B C 1
ATOM 2679 O O . PRO B 1 108 ? 57.496 89.760 81.056 1.00 30.63 108 PRO B O 1
ATOM 2683 N N . VAL B 1 109 ? 58.632 87.835 81.100 1.00 32.41 109 VAL B N 1
ATOM 2684 C CA . VAL B 1 109 ? 58.466 87.594 82.532 1.00 32.85 109 VAL B CA 1
ATOM 2685 C C . VAL B 1 109 ? 59.887 87.653 83.040 1.00 33.53 109 VAL B C 1
ATOM 2686 O O . VAL B 1 109 ? 60.822 86.975 82.472 1.00 34.23 109 VAL B O 1
ATOM 2690 N N . ILE B 1 110 ? 60.064 88.455 84.082 1.00 31.66 110 ILE B N 1
ATOM 2691 C CA . ILE B 1 110 ? 61.371 88.729 84.613 1.00 30.47 110 ILE B CA 1
ATOM 2692 C C . ILE B 1 110 ? 61.290 88.335 86.069 1.00 32.24 110 ILE B C 1
ATOM 2693 O O . ILE B 1 110 ? 60.375 88.775 86.799 1.00 34.51 110 ILE B O 1
ATOM 2698 N N . ALA B 1 111 ? 62.229 87.522 86.527 1.00 31.83 111 ALA B N 1
ATOM 2699 C CA . ALA B 1 111 ? 62.196 87.114 87.880 1.00 32.67 111 ALA B CA 1
ATOM 2700 C C . ALA B 1 111 ? 63.286 87.840 88.614 1.00 33.29 111 ALA B C 1
ATOM 2701 O O . ALA B 1 111 ? 64.452 87.842 88.144 1.00 33.55 111 ALA B O 1
ATOM 2703 N N . ALA B 1 112 ? 62.921 88.446 89.763 1.00 31.99 112 ALA B N 1
ATOM 2704 C CA . ALA B 1 112 ? 63.900 89.114 90.645 1.00 30.15 112 ALA B CA 1
ATOM 2705 C C . ALA B 1 112 ? 64.293 88.078 91.725 1.00 28.89 112 ALA B C 1
ATOM 2706 O O . ALA B 1 112 ? 63.460 87.650 92.519 1.00 29.42 112 ALA B O 1
ATOM 2708 N N . LEU B 1 113 ? 65.562 87.651 91.750 1.00 29.47 113 LEU B N 1
ATOM 2709 C CA . LEU B 1 113 ? 65.968 86.512 92.590 1.00 28.25 113 LEU B CA 1
ATOM 2710 C C . LEU B 1 113 ? 66.842 87.036 93.730 1.00 29.63 113 LEU B C 1
ATOM 2711 O O . LEU B 1 113 ? 67.689 87.891 93.508 1.00 30.44 113 LEU B O 1
ATOM 2716 N N . LYS B 1 114 ? 66.623 86.529 94.957 1.00 29.89 114 LYS B N 1
ATOM 2717 C CA . LYS B 1 114 ? 67.453 86.893 96.073 1.00 30.71 114 LYS B CA 1
ATOM 2718 C C . LYS B 1 114 ? 67.353 85.740 97.078 1.00 30.96 114 LYS B C 1
ATOM 2719 O O . LYS B 1 114 ? 66.427 84.914 96.984 1.00 31.20 114 LYS B O 1
ATOM 2725 N N . GLY B 1 115 ? 68.269 85.678 98.050 1.00 30.96 115 GLY B N 1
ATOM 2726 C CA . GLY B 1 115 ? 68.232 84.562 99.027 1.00 31.41 115 GLY B CA 1
ATOM 2727 C C . GLY B 1 115 ? 67.999 83.211 98.315 1.00 31.87 115 GLY B C 1
ATOM 2728 O O . GLY B 1 115 ? 68.511 82.967 97.207 1.00 32.74 115 GLY B O 1
ATOM 2729 N N . ALA B 1 116 ? 67.267 82.310 98.953 1.00 31.64 116 ALA B N 1
ATOM 2730 C CA . ALA B 1 116 ? 66.982 80.969 98.359 1.00 31.40 116 ALA B CA 1
ATOM 2731 C C . ALA B 1 116 ? 66.305 80.946 96.979 1.00 30.70 116 ALA B C 1
ATOM 2732 O O . ALA B 1 116 ? 65.193 81.443 96.827 1.00 32.32 116 ALA B O 1
ATOM 2734 N N . VAL B 1 117 ? 66.925 80.240 96.040 1.00 31.95 117 VAL B N 1
ATOM 2735 C CA . VAL B 1 117 ? 66.361 79.872 94.716 1.00 32.89 117 VAL B CA 1
ATOM 2736 C C . VAL B 1 117 ? 66.681 78.396 94.523 1.00 33.72 117 VAL B C 1
ATOM 2737 O O . VAL B 1 117 ? 67.669 78.033 93.952 1.00 35.58 117 VAL B O 1
ATOM 2741 N N . ILE B 1 118 ? 65.809 77.541 95.003 1.00 35.87 118 ILE B N 1
ATOM 2742 C CA . ILE B 1 118 ? 66.178 76.205 95.425 1.00 36.92 118 ILE B CA 1
ATOM 2743 C C . ILE B 1 118 ? 65.087 75.315 94.885 1.00 36.45 118 ILE B C 1
ATOM 2744 O O . ILE B 1 118 ? 63.888 75.664 94.975 1.00 35.67 118 ILE B O 1
ATOM 2749 N N . GLY B 1 119 ? 65.454 74.160 94.315 1.00 35.41 119 GLY B N 1
ATOM 2750 C CA . GLY B 1 119 ? 64.413 73.156 93.909 1.00 34.06 119 GLY B CA 1
ATOM 2751 C C . GLY B 1 119 ? 63.366 73.735 92.971 1.00 33.63 119 GLY B C 1
ATOM 2752 O O . GLY B 1 119 ? 63.659 74.301 91.924 1.00 32.76 119 GLY B O 1
ATOM 2753 N N . GLY B 1 120 ? 62.107 73.612 93.348 1.00 33.24 120 GLY B N 1
ATOM 2754 C CA . GLY B 1 120 ? 61.076 74.136 92.492 1.00 31.76 120 GLY B CA 1
ATOM 2755 C C . GLY B 1 120 ? 61.136 75.656 92.379 1.00 32.07 120 GLY B C 1
ATOM 2756 O O . GLY B 1 120 ? 60.615 76.213 91.449 1.00 31.03 120 GLY B O 1
ATOM 2757 N N . GLY B 1 121 ? 61.793 76.309 93.346 1.00 32.35 121 GLY B N 1
ATOM 2758 C CA . GLY B 1 121 ? 62.038 77.731 93.296 1.00 32.48 121 GLY B CA 1
ATOM 2759 C C . GLY B 1 121 ? 62.924 78.002 92.107 1.00 32.14 121 GLY B C 1
ATOM 2760 O O . GLY B 1 121 ? 62.702 78.941 91.341 1.00 32.21 121 GLY B O 1
ATOM 2761 N N . LEU B 1 122 ? 63.975 77.199 91.964 1.00 31.58 122 LEU B N 1
ATOM 2762 C CA . LEU B 1 122 ? 64.892 77.390 90.832 1.00 29.75 122 LEU B CA 1
ATOM 2763 C C . LEU B 1 122 ? 64.117 77.023 89.556 1.00 30.28 122 LEU B C 1
ATOM 2764 O O . LEU B 1 122 ? 64.269 77.672 88.504 1.00 30.23 122 LEU B O 1
ATOM 2769 N N . GLU B 1 123 ? 63.271 75.989 89.630 1.00 30.54 123 GLU B N 1
ATOM 2770 C CA . GLU B 1 123 ? 62.531 75.616 88.396 1.00 32.08 123 GLU B CA 1
ATOM 2771 C C . GLU B 1 123 ? 61.637 76.771 87.985 1.00 31.48 123 GLU B C 1
ATOM 2772 O O . GLU B 1 123 ? 61.474 77.038 86.815 1.00 31.49 123 GLU B O 1
ATOM 2778 N N . LEU B 1 124 ? 61.120 77.482 88.967 1.00 31.04 124 LEU B N 1
ATOM 2779 C CA . LEU B 1 124 ? 60.235 78.583 88.677 1.00 34.19 124 LEU B CA 1
ATOM 2780 C C . LEU B 1 124 ? 61.031 79.723 88.061 1.00 33.74 124 LEU B C 1
ATOM 2781 O O . LEU B 1 124 ? 60.644 80.258 87.023 1.00 35.02 124 LEU B O 1
ATOM 2786 N N . ALA B 1 125 ? 62.175 80.055 88.658 1.00 32.31 125 ALA B N 1
ATOM 2787 C CA . ALA B 1 125 ? 63.043 81.074 88.053 1.00 32.72 125 ALA B CA 1
ATOM 2788 C C . ALA B 1 125 ? 63.435 80.679 86.610 1.00 31.63 125 ALA B C 1
ATOM 2789 O O . ALA B 1 125 ? 63.523 81.525 85.709 1.00 31.13 125 ALA B O 1
ATOM 2791 N N . CYS B 1 126 ? 63.698 79.410 86.395 1.00 31.47 126 CYS B N 1
ATOM 2792 C CA . CYS B 1 126 ? 63.984 78.941 85.033 1.00 33.08 126 CYS B CA 1
ATOM 2793 C C . CYS B 1 126 ? 62.911 79.186 84.019 1.00 31.34 126 CYS B C 1
ATOM 2794 O O . CYS B 1 126 ? 63.205 79.285 82.832 1.00 31.22 126 CYS B O 1
ATOM 2797 N N . ALA B 1 127 ? 61.649 79.161 84.442 1.00 32.38 127 ALA B N 1
ATOM 2798 C CA . ALA B 1 127 ? 60.598 79.289 83.446 1.00 31.54 127 ALA B CA 1
ATOM 2799 C C . ALA B 1 127 ? 60.519 80.750 82.974 1.00 32.95 127 ALA B C 1
ATOM 2800 O O . ALA B 1 127 ? 60.116 80.974 81.849 1.00 34.46 127 ALA B O 1
ATOM 2802 N N . ALA B 1 128 ? 60.977 81.721 83.786 1.00 31.39 128 ALA B N 1
ATOM 2803 C CA . ALA B 1 128 ? 60.952 83.128 83.365 1.00 32.50 128 ALA B CA 1
ATOM 2804 C C . ALA B 1 128 ? 61.968 83.415 82.229 1.00 32.72 128 ALA B C 1
ATOM 2805 O O . ALA B 1 128 ? 62.889 82.620 81.998 1.00 33.74 128 ALA B O 1
ATOM 2807 N N . HIS B 1 129 ? 61.762 84.535 81.506 1.00 34.15 129 HIS B N 1
ATOM 2808 C CA . HIS B 1 129 ? 62.605 84.911 80.344 1.00 34.00 129 HIS B CA 1
ATOM 2809 C C . HIS B 1 129 ? 63.915 85.526 80.753 1.00 34.15 129 HIS B C 1
ATOM 2810 O O . HIS B 1 129 ? 64.990 85.163 80.238 1.00 33.12 129 HIS B O 1
ATOM 2817 N N . ILE B 1 130 ? 63.853 86.443 81.699 1.00 33.18 130 ILE B N 1
ATOM 2818 C CA . ILE B 1 130 ? 65.062 87.131 82.180 1.00 32.80 130 ILE B CA 1
ATOM 2819 C C . ILE B 1 130 ? 65.113 86.942 83.711 1.00 32.45 130 ILE B C 1
ATOM 2820 O O . ILE B 1 130 ? 64.060 87.057 84.343 1.00 34.29 130 ILE B O 1
ATOM 2825 N N . ARG B 1 131 ? 66.273 86.630 84.288 1.00 32.68 131 ARG B N 1
ATOM 2826 C CA . ARG B 1 131 ? 66.463 86.566 85.758 1.00 33.50 131 ARG B CA 1
ATOM 2827 C C . ARG B 1 131 ? 67.448 87.668 86.169 1.00 34.18 131 ARG B C 1
ATOM 2828 O O . ARG B 1 131 ? 68.477 87.871 85.502 1.00 34.82 131 ARG B O 1
ATOM 2836 N N . VAL B 1 132 ? 67.107 88.383 87.236 1.00 33.32 132 VAL B N 1
ATOM 2837 C CA . VAL B 1 132 ? 67.967 89.390 87.788 1.00 32.78 132 VAL B CA 1
ATOM 2838 C C . VAL B 1 132 ? 68.324 88.903 89.196 1.00 33.20 132 VAL B C 1
ATOM 2839 O O . VAL B 1 132 ? 67.463 88.593 89.999 1.00 33.11 132 VAL B O 1
ATOM 2843 N N . ALA B 1 133 ? 69.596 88.697 89.449 1.00 32.85 133 ALA B N 1
ATOM 2844 C CA . ALA B 1 133 ? 69.968 88.209 90.746 1.00 33.25 133 ALA B CA 1
ATOM 2845 C C . ALA B 1 133 ? 70.706 89.248 91.566 1.00 34.84 133 ALA B C 1
ATOM 2846 O O . ALA B 1 133 ? 71.687 89.905 91.099 1.00 35.03 133 ALA B O 1
ATOM 2848 N N . GLU B 1 134 ? 70.247 89.380 92.803 1.00 33.18 134 GLU B N 1
ATOM 2849 C CA . GLU B 1 134 ? 70.871 90.179 93.823 1.00 34.30 134 GLU B CA 1
ATOM 2850 C C . GLU B 1 134 ? 71.983 89.290 94.406 1.00 33.34 134 GLU B C 1
ATOM 2851 O O . GLU B 1 134 ? 71.905 88.062 94.303 1.00 32.16 134 GLU B O 1
ATOM 2857 N N . ALA B 1 135 ? 72.955 89.894 95.083 1.00 34.30 135 ALA B N 1
ATOM 2858 C CA . ALA B 1 135 ? 74.106 89.159 95.691 1.00 34.78 135 ALA B CA 1
ATOM 2859 C C . ALA B 1 135 ? 73.734 88.005 96.600 1.00 35.04 135 ALA B C 1
ATOM 2860 O O . ALA B 1 135 ? 74.452 87.023 96.618 1.00 35.72 135 ALA B O 1
ATOM 2862 N N . SER B 1 136 ? 72.682 88.166 97.413 1.00 33.65 136 SER B N 1
ATOM 2863 C CA . SER B 1 136 ? 72.300 87.117 98.334 1.00 33.45 136 SER B CA 1
ATOM 2864 C C . SER B 1 136 ? 71.711 85.852 97.664 1.00 34.56 136 SER B C 1
ATOM 2865 O O . SER B 1 136 ? 71.454 84.858 98.366 1.00 34.94 136 SER B O 1
ATOM 2868 N N . ALA B 1 137 ? 71.419 85.869 96.366 1.00 34.31 137 ALA B N 1
ATOM 2869 C CA . ALA B 1 137 ? 70.711 84.705 95.809 1.00 34.08 137 ALA B CA 1
ATOM 2870 C C . ALA B 1 137 ? 71.645 83.511 95.794 1.00 35.06 137 ALA B C 1
ATOM 2871 O O . ALA B 1 137 ? 72.862 83.679 95.641 1.00 34.62 137 ALA B O 1
ATOM 2873 N N . TYR B 1 138 ? 71.063 82.316 95.928 1.00 34.34 138 TYR B N 1
ATOM 2874 C CA . TYR B 1 138 ? 71.807 81.079 95.755 1.00 34.80 138 TYR B CA 1
ATOM 2875 C C . TYR B 1 138 ? 70.947 79.993 95.145 1.00 34.07 138 TYR B C 1
ATOM 2876 O O . TYR B 1 138 ? 69.728 79.987 95.323 1.00 35.00 138 TYR B O 1
ATOM 2885 N N . TYR B 1 139 ? 71.604 79.034 94.513 1.00 33.99 139 TYR B N 1
ATOM 2886 C CA . TYR B 1 139 ? 70.936 78.046 93.696 1.00 34.43 139 TYR B CA 1
ATOM 2887 C C . TYR B 1 139 ? 71.321 76.663 94.083 1.00 33.79 139 TYR B C 1
ATOM 2888 O O . TYR B 1 139 ? 72.506 76.389 94.224 1.00 33.49 139 TYR B O 1
ATOM 2897 N N . ALA B 1 140 ? 70.329 75.791 94.223 1.00 33.11 140 ALA B N 1
ATOM 2898 C CA . ALA B 1 140 ? 70.571 74.444 94.645 1.00 32.10 140 ALA B CA 1
ATOM 2899 C C . ALA B 1 140 ? 69.440 73.576 94.186 1.00 34.09 140 ALA B C 1
ATOM 2900 O O . ALA B 1 140 ? 68.317 74.070 93.957 1.00 34.08 140 ALA B O 1
ATOM 2902 N N . LEU B 1 141 ? 69.716 72.274 94.062 1.00 34.67 141 LEU B N 1
ATOM 2903 C CA . LEU B 1 141 ? 68.740 71.280 93.713 1.00 36.78 141 LEU B CA 1
ATOM 2904 C C . LEU B 1 141 ? 68.872 70.175 94.749 1.00 40.11 141 LEU B C 1
ATOM 2905 O O . LEU B 1 141 ? 69.475 69.093 94.486 1.00 40.35 141 LEU B O 1
ATOM 2910 N N . PRO B 1 142 ? 68.314 70.418 95.928 1.00 42.25 142 PRO B N 1
ATOM 2911 C CA . PRO B 1 142 ? 68.634 69.605 97.063 1.00 44.64 142 PRO B CA 1
ATOM 2912 C C . PRO B 1 142 ? 67.793 68.379 97.138 1.00 47.27 142 PRO B C 1
ATOM 2913 O O . PRO B 1 142 ? 67.986 67.583 98.047 1.00 48.95 142 PRO B O 1
ATOM 2917 N N . GLU B 1 143 ? 66.914 68.174 96.180 1.00 49.00 143 GLU B N 1
ATOM 2918 C CA . GLU B 1 143 ? 66.003 67.040 96.271 1.00 51.93 143 GLU B CA 1
ATOM 2919 C C . GLU B 1 143 ? 66.725 65.699 96.130 1.00 51.30 143 GLU B C 1
ATOM 2920 O O . GLU B 1 143 ? 66.409 64.765 96.833 1.00 50.93 143 GLU B O 1
ATOM 2926 N N . GLY B 1 144 ? 67.687 65.640 95.224 1.00 51.62 144 GLY B N 1
ATOM 2927 C CA . GLY B 1 144 ? 68.583 64.501 95.098 1.00 53.01 144 GLY B CA 1
ATOM 2928 C C . GLY B 1 144 ? 68.944 63.817 96.414 1.00 52.99 144 GLY B C 1
ATOM 2929 O O . GLY B 1 144 ? 68.922 62.606 96.509 1.00 53.24 144 GLY B O 1
ATOM 2930 N N . SER B 1 145 ? 69.272 64.578 97.439 1.00 53.64 145 SER B N 1
ATOM 2931 C CA . SER B 1 145 ? 69.641 63.970 98.709 1.00 54.97 145 SER B CA 1
ATOM 2932 C C . SER B 1 145 ? 68.480 63.143 99.269 1.00 55.01 145 SER B C 1
ATOM 2933 O O . SER B 1 145 ? 68.699 62.190 100.029 1.00 56.04 145 SER B O 1
ATOM 2936 N N . ARG B 1 146 ? 67.252 63.489 98.897 1.00 54.54 146 ARG B N 1
ATOM 2937 C CA . ARG B 1 146 ? 66.135 62.654 99.307 1.00 54.40 146 ARG B CA 1
ATOM 2938 C C . ARG B 1 146 ? 65.581 61.664 98.252 1.00 52.90 146 ARG B C 1
ATOM 2939 O O . ARG B 1 146 ? 64.419 61.232 98.358 1.00 53.71 146 ARG B O 1
ATOM 2947 N N . GLY B 1 147 ? 66.417 61.255 97.290 1.00 50.21 147 GLY B N 1
ATOM 2948 C CA . GLY B 1 147 ? 66.010 60.326 96.244 1.00 49.00 147 GLY B CA 1
ATOM 2949 C C . GLY B 1 147 ? 64.966 60.809 95.235 1.00 48.58 147 GLY B C 1
ATOM 2950 O O . GLY B 1 147 ? 64.392 60.002 94.532 1.00 48.79 147 GLY B O 1
ATOM 2951 N N . ILE B 1 148 ? 64.768 62.125 95.116 1.00 47.67 148 ILE B N 1
ATOM 2952 C CA . ILE B 1 148 ? 63.649 62.738 94.330 1.00 47.23 148 ILE B CA 1
ATOM 2953 C C . ILE B 1 148 ? 64.256 63.472 93.104 1.00 46.00 148 ILE B C 1
ATOM 2954 O O . ILE B 1 148 ? 65.179 64.281 93.288 1.00 46.52 148 ILE B O 1
ATOM 2959 N N . PHE B 1 149 ? 63.820 63.127 91.877 1.00 42.67 149 PHE B N 1
ATOM 2960 C CA . PHE B 1 149 ? 64.283 63.780 90.660 1.00 40.69 149 PHE B CA 1
ATOM 2961 C C . PHE B 1 149 ? 63.565 65.123 90.581 1.00 40.15 149 PHE B C 1
ATOM 2962 O O . PHE B 1 149 ? 62.776 65.377 91.429 1.00 44.23 149 PHE B O 1
ATOM 2970 N N . VAL B 1 150 ? 63.784 65.979 89.601 1.00 38.72 150 VAL B N 1
ATOM 2971 C CA . VAL B 1 150 ? 62.981 67.208 89.457 1.00 36.74 150 VAL B CA 1
ATOM 2972 C C . VAL B 1 150 ? 61.663 66.947 88.734 1.00 36.66 150 VAL B C 1
ATOM 2973 O O . VAL B 1 150 ? 61.616 66.135 87.844 1.00 39.07 150 VAL B O 1
ATOM 2977 N N . GLY B 1 151 ? 60.586 67.614 89.100 1.00 35.75 151 GLY B N 1
ATOM 2978 C CA . GLY B 1 151 ? 59.305 67.419 88.412 1.00 33.88 151 GLY B CA 1
ATOM 2979 C C . GLY B 1 151 ? 58.696 68.680 87.878 1.00 34.60 151 GLY B C 1
ATOM 2980 O O . GLY B 1 151 ? 57.510 68.690 87.446 1.00 33.55 151 GLY B O 1
ATOM 2981 N N . GLY B 1 152 ? 59.489 69.763 87.921 1.00 34.77 152 GLY B N 1
ATOM 2982 C CA . GLY B 1 152 ? 58.974 71.080 87.569 1.00 34.01 152 GLY B CA 1
ATOM 2983 C C . GLY B 1 152 ? 59.564 71.726 86.321 1.00 34.23 152 GLY B C 1
ATOM 2984 O O . GLY B 1 152 ? 59.637 72.958 86.224 1.00 31.62 152 GLY B O 1
ATOM 2985 N N . GLY B 1 153 ? 59.991 70.898 85.368 1.00 32.76 153 GLY B N 1
ATOM 2986 C CA . GLY B 1 153 ? 60.619 71.427 84.183 1.00 32.46 153 GLY B CA 1
ATOM 2987 C C . GLY B 1 153 ? 62.112 71.618 84.267 1.00 32.70 153 GLY B C 1
ATOM 2988 O O . GLY B 1 153 ? 62.761 71.842 83.259 1.00 35.06 153 GLY B O 1
ATOM 2989 N N . GLY B 1 154 ? 62.711 71.440 85.423 1.00 31.51 154 GLY B N 1
ATOM 2990 C CA . GLY B 1 154 ? 64.122 71.795 85.539 1.00 31.65 154 GLY B CA 1
ATOM 2991 C C . GLY B 1 154 ? 65.007 71.006 84.598 1.00 31.78 154 GLY B C 1
ATOM 2992 O O . GLY B 1 154 ? 65.988 71.545 83.991 1.00 33.66 154 GLY B O 1
ATOM 2993 N N . SER B 1 155 ? 64.624 69.768 84.342 1.00 32.28 155 SER B N 1
ATOM 2994 C CA . SER B 1 155 ? 65.517 68.921 83.520 1.00 32.55 155 SER B CA 1
ATOM 2995 C C . SER B 1 155 ? 65.533 69.353 82.069 1.00 32.67 155 SER B C 1
ATOM 2996 O O . SER B 1 155 ? 66.424 68.969 81.309 1.00 33.22 155 SER B O 1
ATOM 2999 N N . VAL B 1 156 ? 64.533 70.122 81.667 1.00 32.27 156 VAL B N 1
ATOM 3000 C CA . VAL B 1 156 ? 64.463 70.624 80.300 1.00 32.73 156 VAL B CA 1
ATOM 3001 C C . VAL B 1 156 ? 64.987 72.078 80.273 1.00 33.79 156 VAL B C 1
ATOM 3002 O O . VAL B 1 156 ? 65.695 72.474 79.358 1.00 34.90 156 VAL B O 1
ATOM 3006 N N . ARG B 1 157 ? 64.578 72.887 81.245 1.00 34.66 157 ARG B N 1
ATOM 3007 C CA . ARG B 1 157 ? 64.891 74.340 81.214 1.00 34.52 157 ARG B CA 1
ATOM 3008 C C . ARG B 1 157 ? 66.286 74.666 81.679 1.00 34.54 157 ARG B C 1
ATOM 3009 O O . ARG B 1 157 ? 66.937 75.523 81.100 1.00 35.37 157 ARG B O 1
ATOM 3017 N N . LEU B 1 158 ? 66.740 74.075 82.777 1.00 34.82 158 LEU B N 1
ATOM 3018 C CA . LEU B 1 158 ? 68.043 74.496 83.359 1.00 33.55 158 LEU B CA 1
ATOM 3019 C C . LEU B 1 158 ? 69.284 74.064 82.547 1.00 34.01 158 LEU B C 1
ATOM 3020 O O . LEU B 1 158 ? 70.284 74.797 82.488 1.00 37.02 158 LEU B O 1
ATOM 3025 N N . PRO B 1 159 ? 69.261 72.886 81.911 1.00 33.16 159 PRO B N 1
ATOM 3026 C CA . PRO B 1 159 ? 70.410 72.587 81.023 1.00 34.05 159 PRO B CA 1
ATOM 3027 C C . PRO B 1 159 ? 70.536 73.567 79.867 1.00 35.13 159 PRO B C 1
ATOM 3028 O O . PRO B 1 159 ? 71.679 73.864 79.422 1.00 36.00 159 PRO B O 1
ATOM 3032 N N . ARG B 1 160 ? 69.414 74.090 79.393 1.00 33.97 160 ARG B N 1
ATOM 3033 C CA . ARG B 1 160 ? 69.481 75.172 78.359 1.00 36.25 160 ARG B CA 1
ATOM 3034 C C . ARG B 1 160 ? 70.183 76.448 78.883 1.00 34.63 160 ARG B C 1
ATOM 3035 O O . ARG B 1 160 ? 70.771 77.209 78.095 1.00 36.09 160 ARG B O 1
ATOM 3043 N N . LEU B 1 161 ? 70.159 76.702 80.184 1.00 34.30 161 LEU B N 1
ATOM 3044 C CA . LEU B 1 161 ? 70.857 77.871 80.731 1.00 34.35 161 LEU B CA 1
ATOM 3045 C C . LEU B 1 161 ? 72.260 77.537 81.159 1.00 35.70 161 LEU B C 1
ATOM 3046 O O . LEU B 1 161 ? 73.165 78.397 81.066 1.00 36.23 161 LEU B O 1
ATOM 3051 N N . ILE B 1 162 ? 72.463 76.324 81.685 1.00 34.70 162 ILE B N 1
ATOM 3052 C CA . ILE B 1 162 ? 73.743 76.048 82.398 1.00 34.62 162 ILE B CA 1
ATOM 3053 C C . ILE B 1 162 ? 74.477 74.798 81.913 1.00 33.85 162 ILE B C 1
ATOM 3054 O O . ILE B 1 162 ? 75.598 74.533 82.376 1.00 34.94 162 ILE B O 1
ATOM 3059 N N . GLY B 1 163 ? 73.856 74.023 81.009 1.00 33.64 163 GLY B N 1
ATOM 3060 C CA . GLY B 1 163 ? 74.477 72.780 80.534 1.00 33.88 163 GLY B CA 1
ATOM 3061 C C . GLY B 1 163 ? 74.161 71.611 81.478 1.00 34.33 163 GLY B C 1
ATOM 3062 O O . GLY B 1 163 ? 74.004 71.801 82.670 1.00 32.97 163 GLY B O 1
ATOM 3063 N N . VAL B 1 164 ? 74.049 70.412 80.914 1.00 33.42 164 VAL B N 1
ATOM 3064 C CA . VAL B 1 164 ? 73.814 69.170 81.660 1.00 33.20 164 VAL B CA 1
ATOM 3065 C C . VAL B 1 164 ? 74.860 68.922 82.745 1.00 32.63 164 VAL B C 1
ATOM 3066 O O . VAL B 1 164 ? 74.543 68.517 83.886 1.00 32.23 164 VAL B O 1
ATOM 3070 N N . ALA B 1 165 ? 76.124 69.120 82.398 1.00 31.01 165 ALA B N 1
ATOM 3071 C CA . ALA B 1 165 ? 77.172 68.649 83.308 1.00 32.12 165 ALA B CA 1
ATOM 3072 C C . ALA B 1 165 ? 77.100 69.433 84.662 1.00 33.56 165 ALA B C 1
ATOM 3073 O O . ALA B 1 165 ? 77.276 68.845 85.711 1.00 32.76 165 ALA B O 1
ATOM 3075 N N . ARG B 1 166 ? 76.908 70.760 84.624 1.00 33.78 166 ARG B N 1
ATOM 3076 C CA . ARG B 1 166 ? 76.782 71.506 85.902 1.00 35.56 166 ARG B CA 1
ATOM 3077 C C . ARG B 1 166 ? 75.496 71.108 86.673 1.00 35.97 166 ARG B C 1
ATOM 3078 O O . ARG B 1 166 ? 75.522 71.030 87.929 1.00 37.73 166 ARG B O 1
ATOM 3086 N N . MET B 1 167 ? 74.404 70.837 85.934 1.00 33.90 167 MET B N 1
ATOM 3087 C CA . MET B 1 167 ? 73.191 70.373 86.615 1.00 33.25 167 MET B CA 1
ATOM 3088 C C . MET B 1 167 ? 73.382 69.013 87.232 1.00 32.54 167 MET B C 1
ATOM 3089 O O . MET B 1 167 ? 73.030 68.799 88.427 1.00 33.17 167 MET B O 1
ATOM 3094 N N . ALA B 1 168 ? 73.857 68.077 86.444 1.00 30.68 168 ALA B N 1
ATOM 3095 C CA . ALA B 1 168 ? 74.135 66.753 86.971 1.00 30.80 168 ALA B CA 1
ATOM 3096 C C . ALA B 1 168 ? 74.980 66.821 88.264 1.00 32.14 168 ALA B C 1
ATOM 3097 O O . ALA B 1 168 ? 74.681 66.138 89.228 1.00 33.73 168 ALA B O 1
ATOM 3099 N N . ASP B 1 169 ? 76.038 67.620 88.297 1.00 31.58 169 ASP B N 1
ATOM 3100 C CA . ASP B 1 169 ? 76.828 67.772 89.518 1.00 31.57 169 ASP B CA 1
ATOM 3101 C C . ASP B 1 169 ? 75.981 68.297 90.696 1.00 32.23 169 ASP B C 1
ATOM 3102 O O . ASP B 1 169 ? 76.021 67.710 91.758 1.00 31.73 169 ASP B O 1
ATOM 3107 N N . MET B 1 170 ? 75.174 69.350 90.470 1.00 33.65 170 MET B N 1
ATOM 3108 C CA . MET B 1 170 ? 74.298 69.925 91.489 1.00 33.80 170 MET B CA 1
ATOM 3109 C C . MET B 1 170 ? 73.427 68.806 92.068 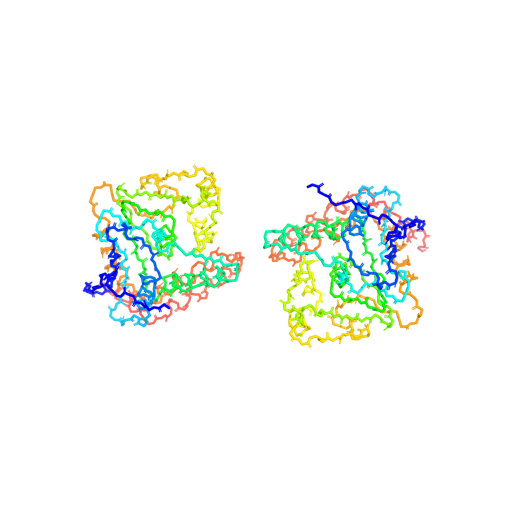1.00 34.31 170 MET B C 1
ATOM 3110 O O . MET B 1 170 ? 73.220 68.706 93.278 1.00 34.59 170 MET B O 1
ATOM 3115 N N . MET B 1 171 ? 72.875 67.989 91.195 1.00 33.20 171 MET B N 1
ATOM 3116 C CA . MET B 1 171 ? 71.920 67.006 91.641 1.00 33.37 171 MET B CA 1
ATOM 3117 C C . MET B 1 171 ? 72.620 65.896 92.366 1.00 33.22 171 MET B C 1
ATOM 3118 O O . MET B 1 171 ? 72.123 65.389 93.391 1.00 34.63 171 MET B O 1
ATOM 3123 N N . LEU B 1 172 ? 73.779 65.507 91.891 1.00 30.64 172 LEU B N 1
ATOM 3124 C CA . LEU B 1 172 ? 74.482 64.427 92.563 1.00 31.44 172 LEU B CA 1
ATOM 3125 C C . LEU B 1 172 ? 75.122 64.790 93.892 1.00 32.73 172 LEU B C 1
ATOM 3126 O O . LEU B 1 172 ? 75.238 63.906 94.790 1.00 33.28 172 LEU B O 1
ATOM 3131 N N . THR B 1 173 ? 75.561 66.049 94.052 1.00 31.87 173 THR B N 1
ATOM 3132 C CA . THR B 1 173 ? 76.388 66.384 95.247 1.00 31.78 173 THR B CA 1
ATOM 3133 C C . THR B 1 173 ? 75.765 67.456 96.148 1.00 32.62 173 THR B C 1
ATOM 3134 O O . THR B 1 173 ? 76.330 67.793 97.192 1.00 31.42 173 THR B O 1
ATOM 3138 N N . GLY B 1 174 ? 74.652 68.041 95.707 1.00 33.14 174 GLY B N 1
ATOM 3139 C CA . GLY B 1 174 ? 73.981 69.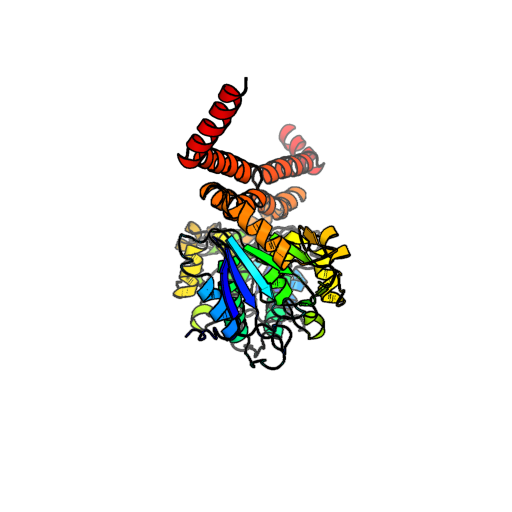086 96.497 1.00 33.56 174 GLY B CA 1
ATOM 3140 C C . GLY B 1 174 ? 74.698 70.416 96.351 1.00 34.68 174 GLY B C 1
ATOM 3141 O O . GLY B 1 174 ? 74.418 71.355 97.093 1.00 34.24 174 GLY B O 1
ATOM 3142 N N . ARG B 1 175 ? 75.610 70.491 95.383 1.00 34.72 175 ARG B N 1
ATOM 3143 C CA . ARG B 1 175 ? 76.370 71.694 95.160 1.00 34.99 175 ARG B CA 1
ATOM 3144 C C . ARG B 1 175 ? 75.488 72.913 95.059 1.00 35.22 175 ARG B C 1
ATOM 3145 O O . ARG B 1 175 ? 74.495 72.916 94.337 1.00 34.22 175 ARG B O 1
ATOM 3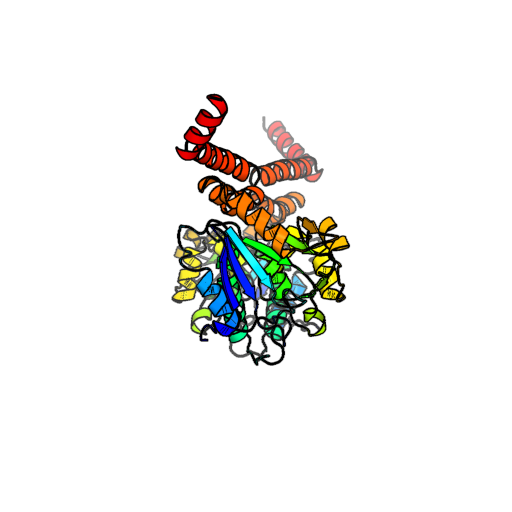153 N N . VAL B 1 176 ? 75.919 73.961 95.762 1.00 35.15 176 VAL B N 1
ATOM 3154 C CA . VAL B 1 176 ? 75.252 75.243 95.792 1.00 36.00 176 VAL B CA 1
ATOM 3155 C C . VAL B 1 176 ? 76.084 76.278 95.012 1.00 37.27 176 VAL B C 1
ATOM 3156 O O . VAL B 1 176 ? 77.307 76.351 95.179 1.00 38.62 176 VAL B O 1
ATOM 3160 N N . TYR B 1 177 ? 75.429 77.104 94.209 1.00 36.71 177 TYR B N 1
ATOM 3161 C CA . TYR B 1 177 ? 76.061 78.259 93.590 1.00 36.73 177 TYR B CA 1
ATOM 3162 C C . TYR B 1 177 ? 75.552 79.614 94.170 1.00 37.64 177 TYR B C 1
ATOM 3163 O O . TYR B 1 177 ? 74.307 79.809 94.366 1.00 37.19 177 TYR B O 1
ATOM 3172 N N . SER B 1 178 ? 76.479 80.575 94.350 1.00 36.98 178 SER B N 1
ATOM 3173 C CA . SER B 1 178 ? 76.110 81.956 94.688 1.00 37.00 178 SER B CA 1
ATOM 3174 C C . SER B 1 178 ? 75.648 82.720 93.451 1.00 36.70 178 SER B C 1
ATOM 3175 O O . SER B 1 178 ? 75.859 82.297 92.312 1.00 35.88 178 SER B O 1
ATOM 3178 N N . ALA B 1 179 ? 75.011 83.863 93.678 1.00 36.05 179 ALA B N 1
ATOM 3179 C CA . ALA B 1 179 ? 74.604 84.741 92.599 1.00 36.31 179 ALA B CA 1
ATOM 3180 C C . ALA B 1 179 ? 75.815 85.090 91.725 1.00 36.59 179 ALA B C 1
ATOM 3181 O O . ALA B 1 179 ? 75.729 85.046 90.522 1.00 37.01 179 ALA B O 1
ATOM 3183 N N . ALA B 1 180 ? 76.943 85.413 92.350 1.00 36.63 180 ALA B N 1
ATOM 3184 C CA . ALA B 1 180 ? 78.145 85.854 91.636 1.00 37.47 180 ALA B CA 1
ATOM 3185 C C . ALA B 1 180 ? 78.700 84.708 90.752 1.00 38.91 180 ALA B C 1
ATOM 3186 O O . ALA B 1 180 ? 79.139 84.929 89.618 1.00 37.66 180 ALA B O 1
ATOM 3188 N N . GLU B 1 181 ? 78.702 83.482 91.286 1.00 39.38 181 GLU B N 1
ATOM 3189 C CA . GLU B 1 181 ? 79.137 82.349 90.431 1.00 41.62 181 GLU B CA 1
ATOM 3190 C C . GLU B 1 181 ? 78.085 82.191 89.369 1.00 41.14 181 GLU B C 1
ATOM 3191 O O . GLU B 1 181 ? 78.369 82.009 88.193 1.00 43.84 181 GLU B O 1
ATOM 3197 N N . GLY B 1 182 ? 76.842 82.324 89.783 1.00 41.17 182 GLY B N 1
ATOM 3198 C CA . GLY B 1 182 ? 75.707 82.012 88.916 1.00 40.63 182 GLY B CA 1
ATOM 3199 C C . GLY B 1 182 ? 75.595 82.803 87.638 1.00 40.14 182 GLY B C 1
ATOM 3200 O O . GLY B 1 182 ? 75.166 82.265 86.607 1.00 40.01 182 GLY B O 1
ATOM 3201 N N . VAL B 1 183 ? 75.976 84.079 87.692 1.00 39.73 183 VAL B N 1
ATOM 3202 C CA . VAL B 1 183 ? 75.875 84.898 86.494 1.00 40.41 183 VAL B CA 1
ATOM 3203 C C . VAL B 1 183 ? 76.871 84.410 85.430 1.00 40.77 183 VAL B C 1
ATOM 3204 O O . VAL B 1 183 ? 76.545 84.402 84.253 1.00 42.81 183 VAL B O 1
ATOM 3208 N N . VAL B 1 184 ? 78.057 83.985 85.828 1.00 40.51 184 VAL B N 1
ATOM 3209 C CA . VAL B 1 184 ? 78.993 83.463 84.821 1.00 41.50 184 VAL B CA 1
ATOM 3210 C C . VAL B 1 184 ? 78.503 82.118 84.222 1.00 40.88 184 VAL B C 1
ATOM 3211 O O . VAL B 1 184 ? 78.562 81.927 83.011 1.00 39.14 184 VAL B O 1
ATOM 3215 N N . HIS B 1 185 ? 77.925 81.245 85.054 1.00 39.78 185 HIS B N 1
ATOM 3216 C CA . HIS B 1 185 ? 77.507 79.918 84.594 1.00 40.40 185 HIS B CA 1
ATOM 3217 C C . HIS B 1 185 ? 76.182 79.831 83.799 1.00 39.83 185 HIS B C 1
ATOM 3218 O O . HIS B 1 185 ? 75.916 78.821 83.145 1.00 41.10 185 HIS B O 1
ATOM 3225 N N . GLY B 1 186 ? 75.350 80.857 83.905 1.00 39.24 186 GLY B N 1
ATOM 3226 C CA . GLY B 1 186 ? 74.164 80.970 83.095 1.00 37.05 186 GLY B CA 1
ATOM 3227 C C . GLY B 1 186 ? 72.888 80.999 83.923 1.00 37.54 186 GLY B C 1
ATOM 3228 O O . GLY B 1 186 ? 71.812 81.011 83.355 1.00 38.25 186 GLY B O 1
ATOM 3229 N N . PHE B 1 187 ? 72.964 80.966 85.257 1.00 36.12 187 PHE B N 1
ATOM 3230 C CA . PHE B 1 187 ? 71.735 81.103 86.043 1.00 36.00 187 PHE B CA 1
ATOM 3231 C C . PHE B 1 187 ? 70.964 82.426 85.814 1.00 35.31 187 PHE B C 1
ATOM 3232 O O . PHE B 1 187 ? 69.707 82.438 85.850 1.00 37.37 187 PHE B O 1
ATOM 3240 N N . SER B 1 188 ? 71.662 83.512 85.588 1.00 34.84 188 SER B N 1
ATOM 3241 C CA . SER B 1 188 ? 70.975 84.745 85.364 1.00 33.37 188 SER B CA 1
ATOM 3242 C C . SER B 1 188 ? 71.697 85.568 84.381 1.00 34.87 188 SER B C 1
ATOM 3243 O O . SER B 1 188 ? 72.867 85.426 84.225 1.00 35.14 188 SER B O 1
ATOM 3246 N N . GLN B 1 189 ? 70.971 86.430 83.705 1.00 33.81 189 GLN B N 1
ATOM 3247 C CA . GLN B 1 189 ? 71.571 87.381 82.821 1.00 34.16 189 GLN B CA 1
ATOM 3248 C C . GLN B 1 189 ? 72.139 88.547 83.587 1.00 34.10 189 GLN B C 1
ATOM 3249 O O . GLN B 1 189 ? 73.078 89.142 83.169 1.00 32.51 189 GLN B O 1
ATOM 3255 N N . TYR B 1 190 ? 71.551 88.865 84.723 1.00 34.21 190 TYR B N 1
ATOM 3256 C CA . TYR B 1 190 ? 71.994 90.009 85.482 1.00 33.96 190 TYR B CA 1
ATOM 3257 C C . TYR B 1 190 ? 72.381 89.668 86.898 1.00 33.89 190 TYR B C 1
ATOM 3258 O O . TYR B 1 190 ? 71.833 88.779 87.474 1.00 31.55 190 TYR B O 1
ATOM 3267 N N . LEU B 1 191 ? 73.342 90.413 87.422 1.00 33.95 191 LEU B N 1
ATOM 3268 C CA . LEU B 1 191 ? 73.750 90.373 88.810 1.00 36.61 191 LEU B CA 1
ATOM 3269 C C . LEU B 1 191 ? 73.711 91.803 89.266 1.00 38.96 191 LEU B C 1
ATOM 3270 O O . LEU B 1 191 ? 74.276 92.678 88.563 1.00 39.13 191 LEU B O 1
ATOM 3275 N N . ILE B 1 192 ? 73.082 92.047 90.418 1.00 40.55 192 ILE B N 1
ATOM 3276 C CA . ILE B 1 192 ? 73.152 93.327 91.082 1.00 44.03 192 ILE B CA 1
ATOM 3277 C C . ILE B 1 192 ? 73.995 93.094 92.324 1.00 45.88 192 ILE B C 1
ATOM 3278 O O . ILE B 1 192 ? 73.537 92.420 93.283 1.00 45.46 192 ILE B O 1
ATOM 3283 N N . GLU B 1 193 ? 75.235 93.594 92.314 1.00 48.76 193 GLU B N 1
ATOM 3284 C CA . GLU B 1 193 ? 76.151 93.293 93.442 1.00 51.81 193 GLU B CA 1
ATOM 3285 C C . GLU B 1 193 ? 75.801 94.117 94.657 1.00 52.52 193 GLU B C 1
ATOM 3286 O O . GLU B 1 193 ? 76.016 93.667 95.803 1.00 53.19 193 GLU B O 1
ATOM 3292 N N . ASN B 1 194 ? 75.350 95.351 94.405 1.00 52.79 194 ASN B N 1
ATOM 3293 C CA . ASN B 1 194 ? 74.854 96.193 95.471 1.00 52.91 194 ASN B CA 1
ATOM 3294 C C . ASN B 1 194 ? 73.606 96.837 95.010 1.00 52.22 194 ASN B C 1
ATOM 3295 O O . ASN B 1 194 ? 73.613 97.576 94.007 1.00 53.78 194 ASN B O 1
ATOM 3300 N N . GLY B 1 195 ? 72.527 96.512 95.723 1.00 49.89 195 GLY B N 1
ATOM 3301 C CA . GLY B 1 195 ? 71.194 97.022 95.405 1.00 47.37 195 GLY B CA 1
ATOM 3302 C C . GLY B 1 195 ? 70.200 95.906 95.202 1.00 44.44 195 GLY B C 1
ATOM 3303 O O . GLY B 1 195 ? 70.489 94.732 95.479 1.00 44.31 195 GLY B O 1
ATOM 3304 N N . SER B 1 196 ? 69.057 96.267 94.650 1.00 42.23 196 SER B N 1
ATOM 3305 C CA . SER B 1 196 ? 67.885 95.456 94.733 1.00 39.56 196 SER B CA 1
ATOM 3306 C C . SER B 1 196 ? 67.525 94.858 93.381 1.00 39.87 196 SER B C 1
ATOM 3307 O O . SER B 1 196 ? 67.281 95.591 92.423 1.00 38.44 196 SER B O 1
ATOM 3310 N N . ALA B 1 197 ? 67.474 93.524 93.319 1.00 37.71 197 ALA B N 1
ATOM 3311 C CA . ALA B 1 197 ? 66.906 92.806 92.166 1.00 37.77 197 ALA B CA 1
ATOM 3312 C C . ALA B 1 197 ? 65.497 93.291 91.692 1.00 37.28 197 ALA B C 1
ATOM 3313 O O . ALA B 1 197 ? 65.248 93.461 90.500 1.00 35.86 197 ALA B O 1
ATOM 3315 N N . TYR B 1 198 ? 64.597 93.531 92.637 1.00 36.65 198 TYR B N 1
ATOM 3316 C CA . TYR B 1 198 ? 63.268 94.013 92.302 1.00 36.80 198 TYR B CA 1
ATOM 3317 C C . TYR B 1 198 ? 63.259 95.324 91.482 1.00 36.90 198 TYR B C 1
ATOM 3318 O O . TYR B 1 198 ? 62.617 95.425 90.428 1.00 36.89 198 TYR B O 1
ATOM 3327 N N . ASP B 1 199 ? 64.009 96.309 91.950 1.00 35.97 199 ASP B N 1
ATOM 3328 C CA . ASP B 1 199 ? 64.134 97.595 91.275 1.00 36.51 199 ASP B CA 1
ATOM 3329 C C . ASP B 1 199 ? 64.659 97.461 89.812 1.00 35.54 199 ASP B C 1
ATOM 3330 O O . ASP B 1 199 ? 64.164 98.082 88.867 1.00 33.79 199 ASP B O 1
ATOM 3335 N N . LYS B 1 200 ? 65.720 96.687 89.682 1.00 35.37 200 LYS B N 1
ATOM 3336 C CA . LYS B 1 200 ? 66.289 96.408 88.387 1.00 35.57 200 LYS B CA 1
ATOM 3337 C C . LYS B 1 200 ? 65.300 95.640 87.529 1.00 34.96 200 LYS B C 1
ATOM 3338 O O . LYS B 1 200 ? 65.154 95.987 86.361 1.00 36.18 200 LYS B O 1
ATOM 3344 N N . ALA B 1 201 ? 64.620 94.614 88.060 1.00 34.56 201 ALA B N 1
ATOM 3345 C CA . ALA B 1 201 ? 63.590 93.919 87.263 1.00 35.19 201 ALA B CA 1
ATOM 3346 C C . ALA B 1 201 ? 62.505 94.917 86.793 1.00 36.04 201 ALA B C 1
ATOM 3347 O O . ALA B 1 201 ? 62.036 94.838 85.618 1.00 35.19 201 ALA B O 1
ATOM 3349 N N . LEU B 1 202 ? 62.132 95.844 87.694 1.00 34.29 202 LEU B N 1
ATOM 3350 C CA . LEU B 1 202 ? 61.135 96.813 87.340 1.00 36.03 202 LEU B CA 1
ATOM 3351 C C . LEU B 1 202 ? 61.651 97.708 86.221 1.00 35.64 202 LEU B C 1
ATOM 3352 O O . LEU B 1 202 ? 60.886 98.015 85.305 1.00 36.22 202 LEU B O 1
ATOM 3357 N N . GLU B 1 203 ? 62.920 98.118 86.270 1.00 35.50 203 GLU B N 1
ATOM 3358 C CA . GLU B 1 203 ? 63.474 98.938 85.160 1.00 36.24 203 GLU B CA 1
ATOM 3359 C C . GLU B 1 203 ? 63.412 98.192 83.854 1.00 35.22 203 GLU B C 1
ATOM 3360 O O . GLU B 1 203 ? 62.976 98.732 82.847 1.00 34.53 203 GLU B O 1
ATOM 3366 N N . LEU B 1 204 ? 63.826 96.926 83.908 1.00 34.14 204 LEU B N 1
ATOM 3367 C CA . LEU B 1 204 ? 63.767 96.042 82.786 1.00 34.71 204 LEU B CA 1
ATOM 3368 C C . LEU B 1 204 ? 62.326 95.868 82.266 1.00 34.53 204 LEU B C 1
ATOM 3369 O O . LEU B 1 204 ? 62.086 95.875 81.019 1.00 35.17 204 LEU B O 1
ATOM 3374 N N . GLY B 1 205 ? 61.374 95.794 83.208 1.00 34.05 205 GLY B N 1
ATOM 3375 C CA . GLY B 1 205 ? 59.975 95.630 82.870 1.00 32.49 205 GLY B CA 1
ATOM 3376 C C . GLY B 1 205 ? 59.542 96.828 82.068 1.00 33.72 205 GLY B C 1
ATOM 3377 O O . GLY B 1 205 ? 58.890 96.689 81.033 1.00 32.19 205 GLY B O 1
ATOM 3378 N N . ASN B 1 206 ? 59.944 98.020 82.543 1.00 33.20 206 ASN B N 1
ATOM 3379 C CA . ASN B 1 206 ? 59.601 99.245 81.870 1.00 33.89 206 ASN B CA 1
ATOM 3380 C C . ASN B 1 206 ? 60.270 99.352 80.534 1.00 34.60 206 ASN B C 1
ATOM 3381 O O . ASN B 1 206 ? 59.699 99.919 79.610 1.00 36.87 206 ASN B O 1
ATOM 3386 N N . ARG B 1 207 ? 61.457 98.797 80.408 1.00 34.08 207 ARG B N 1
ATOM 3387 C CA . ARG B 1 207 ? 62.154 98.841 79.122 1.00 35.27 207 ARG B CA 1
ATOM 3388 C C . ARG B 1 207 ? 61.489 97.890 78.100 1.00 34.41 207 ARG B C 1
ATOM 3389 O O . ARG B 1 207 ? 61.170 98.292 76.971 1.00 34.74 207 ARG B O 1
ATOM 3397 N N . VAL B 1 208 ? 61.263 96.641 78.493 1.00 34.77 208 VAL B N 1
ATOM 3398 C CA . VAL B 1 208 ? 60.692 95.682 77.544 1.00 34.60 208 VAL B CA 1
ATOM 3399 C C . VAL B 1 208 ? 59.270 96.110 77.214 1.00 35.50 208 VAL B C 1
ATOM 3400 O O . VAL B 1 208 ? 58.750 95.717 76.155 1.00 36.32 208 VAL B O 1
ATOM 3404 N N . ALA B 1 209 ? 58.666 96.976 78.046 1.00 34.55 209 ALA B N 1
ATOM 3405 C CA . ALA B 1 209 ? 57.295 97.394 77.797 1.00 36.12 209 ALA B CA 1
ATOM 3406 C C . ALA B 1 209 ? 57.181 98.285 76.566 1.00 36.21 209 ALA B C 1
ATOM 3407 O O . ALA B 1 209 ? 56.082 98.491 76.025 1.00 35.70 209 ALA B O 1
ATOM 3409 N N . GLN B 1 210 ? 58.321 98.790 76.100 1.00 36.53 210 GLN B N 1
ATOM 3410 C CA . GLN B 1 210 ? 58.322 99.719 74.961 1.00 36.40 210 GLN B CA 1
ATOM 3411 C C . GLN B 1 210 ? 58.322 98.908 73.662 1.00 36.20 210 GLN B C 1
ATOM 3412 O O . GLN B 1 210 ? 58.284 99.484 72.608 1.00 34.44 210 GLN B O 1
ATOM 3418 N N . ASN B 1 211 ? 58.468 97.576 73.745 1.00 35.41 211 ASN B N 1
ATOM 3419 C CA . ASN B 1 211 ? 58.698 96.805 72.550 1.00 34.75 211 ASN B CA 1
ATOM 3420 C C . ASN B 1 211 ? 57.426 96.652 71.694 1.00 34.67 211 ASN B C 1
ATOM 3421 O O . ASN B 1 211 ? 56.320 96.686 72.201 1.00 32.25 211 ASN B O 1
ATOM 3426 N N . ALA B 1 212 ? 57.603 96.457 70.403 1.00 36.58 212 ALA B N 1
ATOM 3427 C CA . ALA B 1 212 ? 56.486 96.122 69.556 1.00 38.52 212 ALA B CA 1
ATOM 3428 C C . ALA B 1 212 ? 56.091 94.701 69.963 1.00 40.01 212 ALA B C 1
ATOM 3429 O O . ALA B 1 212 ? 56.970 93.895 70.320 1.00 39.33 212 ALA B O 1
ATOM 3431 N N . PRO B 1 213 ? 54.782 94.385 69.919 1.00 41.02 213 PRO B N 1
ATOM 3432 C CA . PRO B 1 213 ? 54.255 93.064 70.334 1.00 41.87 213 PRO B CA 1
ATOM 3433 C C . PRO B 1 213 ? 54.821 91.934 69.510 1.00 42.01 213 PRO B C 1
ATOM 3434 O O . PRO B 1 213 ? 55.048 90.824 70.053 1.00 41.52 213 PRO B O 1
ATOM 3438 N N . LEU B 1 214 ? 55.102 92.213 68.237 1.00 41.58 214 LEU B N 1
ATOM 3439 C CA . LEU B 1 214 ? 55.669 91.192 67.410 1.00 42.59 214 LEU B CA 1
ATOM 3440 C C . LEU B 1 214 ? 57.123 90.887 67.756 1.00 43.40 214 LEU B C 1
ATOM 3441 O O . LEU B 1 214 ? 57.588 89.773 67.573 1.00 44.09 214 LEU B O 1
ATOM 3446 N N . THR B 1 215 ? 57.840 91.891 68.269 1.00 43.83 215 THR B N 1
ATOM 3447 C CA . THR B 1 215 ? 59.135 91.686 68.893 1.00 42.72 215 THR B CA 1
ATOM 3448 C C . THR B 1 215 ? 59.024 90.609 69.933 1.00 42.86 215 THR B C 1
ATOM 3449 O O . THR B 1 215 ? 59.783 89.658 69.901 1.00 42.67 215 THR B O 1
ATOM 3453 N N . ASN B 1 216 ? 58.084 90.768 70.851 1.00 42.73 216 ASN B N 1
ATOM 3454 C CA . ASN B 1 216 ? 57.874 89.830 71.931 1.00 43.01 216 ASN B CA 1
ATOM 3455 C C . ASN B 1 216 ? 57.608 88.464 71.383 1.00 42.01 216 ASN B C 1
ATOM 3456 O O . ASN B 1 216 ? 58.217 87.502 71.832 1.00 43.62 216 ASN B O 1
ATOM 3461 N N . PHE B 1 217 ? 56.658 88.358 70.458 1.00 40.92 217 PHE B N 1
ATOM 3462 C CA . PHE B 1 217 ? 56.342 87.087 69.885 1.00 39.13 217 PHE B CA 1
ATOM 3463 C C . PHE B 1 217 ? 57.632 86.411 69.353 1.00 38.18 217 PHE B C 1
ATOM 3464 O O . PHE B 1 217 ? 57.932 85.263 69.623 1.00 38.80 217 PHE B O 1
ATOM 3472 N N . ALA B 1 218 ? 58.356 87.135 68.534 1.00 36.08 218 ALA B N 1
ATOM 3473 C CA . ALA B 1 218 ? 59.475 86.580 67.826 1.00 36.30 218 ALA B CA 1
ATOM 3474 C C . ALA B 1 218 ? 60.559 86.191 68.808 1.00 35.25 218 ALA B C 1
ATOM 3475 O O . ALA B 1 218 ? 61.193 85.183 68.645 1.00 35.78 218 ALA B O 1
ATOM 3477 N N . VAL B 1 219 ? 60.765 86.973 69.855 1.00 32.36 219 VAL B N 1
ATOM 3478 C CA . VAL B 1 219 ? 61.858 86.618 70.731 1.00 33.69 219 VAL B CA 1
ATOM 3479 C C . VAL B 1 219 ? 61.479 85.563 71.759 1.00 33.98 219 VAL B C 1
ATOM 3480 O O . VAL B 1 219 ? 62.300 84.664 72.035 1.00 35.19 219 VAL B O 1
ATOM 3484 N N . LEU B 1 220 ? 60.218 85.582 72.206 1.00 34.66 220 LEU B N 1
ATOM 3485 C CA . LEU B 1 220 ? 59.747 84.693 73.236 1.00 34.92 220 LEU B CA 1
ATOM 3486 C C . LEU B 1 220 ? 59.347 83.424 72.671 1.00 36.23 220 LEU B C 1
ATOM 3487 O O . LEU B 1 220 ? 59.669 82.369 73.257 1.00 36.16 220 LEU B O 1
ATOM 3492 N N . GLN B 1 221 ? 58.686 83.452 71.515 1.00 36.41 221 GLN B N 1
ATOM 3493 C CA . GLN B 1 221 ? 58.264 82.149 70.931 1.00 36.89 221 GLN B CA 1
ATOM 3494 C C . GLN B 1 221 ? 59.140 81.591 69.846 1.00 35.57 221 GLN B C 1
ATOM 3495 O O . GLN B 1 221 ? 59.551 80.422 69.898 1.00 35.87 221 GLN B O 1
ATOM 3501 N N . ALA B 1 222 ? 59.406 82.396 68.834 1.00 33.71 222 ALA B N 1
ATOM 3502 C CA . ALA B 1 222 ? 60.088 81.865 67.709 1.00 33.22 222 ALA B CA 1
ATOM 3503 C C . ALA B 1 222 ? 61.567 81.612 67.974 1.00 35.18 222 ALA B C 1
ATOM 3504 O O . ALA B 1 222 ? 62.051 80.553 67.598 1.00 34.26 222 ALA B O 1
ATOM 3506 N N . LEU B 1 223 ? 62.288 82.595 68.555 1.00 34.24 223 LEU B N 1
ATOM 3507 C CA . LEU B 1 223 ? 63.755 82.405 68.843 1.00 33.97 223 LEU B CA 1
ATOM 3508 C C . LEU B 1 223 ? 64.162 81.054 69.488 1.00 33.61 223 LEU B C 1
ATOM 3509 O O . LEU B 1 223 ? 65.092 80.400 69.022 1.00 34.69 223 LEU B O 1
ATOM 3514 N N . PRO B 1 224 ? 63.494 80.622 70.586 1.00 34.67 224 PRO B N 1
ATOM 3515 C CA . PRO B 1 224 ? 63.993 79.350 71.167 1.00 34.02 224 PRO B CA 1
ATOM 3516 C C . PRO B 1 224 ? 63.785 78.162 70.207 1.00 33.86 224 PRO B C 1
ATOM 3517 O O . PRO B 1 224 ? 64.587 77.211 70.189 1.00 35.41 224 PRO B O 1
ATOM 3521 N N . MET B 1 225 ? 62.787 78.244 69.362 1.00 30.63 225 MET B N 1
ATOM 3522 C CA . MET B 1 225 ? 62.493 77.146 68.404 1.00 32.03 225 MET B CA 1
ATOM 3523 C C . MET B 1 225 ? 63.426 77.203 67.192 1.00 31.60 225 MET B C 1
ATOM 3524 O O . MET B 1 225 ? 63.978 76.175 66.741 1.00 31.92 225 MET B O 1
ATOM 3529 N N . ILE B 1 226 ? 63.643 78.406 66.658 1.00 31.49 226 ILE B N 1
ATOM 3530 C CA . ILE B 1 226 ? 64.657 78.567 65.646 1.00 31.83 226 ILE B CA 1
ATOM 3531 C C . ILE B 1 226 ? 66.050 78.045 66.133 1.00 32.20 226 ILE B C 1
ATOM 3532 O O . ILE B 1 226 ? 66.728 77.306 65.425 1.00 32.14 226 ILE B O 1
ATOM 3537 N N . ALA B 1 227 ? 66.445 78.396 67.339 1.00 33.68 227 ALA B N 1
ATOM 3538 C CA . ALA B 1 227 ? 67.805 78.091 67.774 1.00 33.10 227 ALA B CA 1
ATOM 3539 C C . ALA B 1 227 ? 67.949 76.625 67.888 1.00 35.31 227 ALA B C 1
ATOM 3540 O O . ALA B 1 227 ? 69.073 76.128 67.755 1.00 36.09 227 ALA B O 1
ATOM 3542 N N . GLU B 1 228 ? 66.827 75.917 68.175 1.00 36.67 228 GLU B N 1
ATOM 3543 C CA . GLU B 1 228 ? 66.918 74.482 68.485 1.00 38.83 228 GLU B CA 1
ATOM 3544 C C . GLU B 1 228 ? 66.712 73.608 67.260 1.00 37.84 228 GLU B C 1
ATOM 3545 O O . GLU B 1 228 ? 67.003 72.419 67.334 1.00 38.00 228 GLU B O 1
ATOM 3551 N N . ALA B 1 229 ? 66.332 74.223 66.130 1.00 35.84 229 ALA B N 1
ATOM 3552 C CA . ALA B 1 229 ? 66.069 73.516 64.890 1.00 36.66 229 ALA B CA 1
ATOM 3553 C C . ALA B 1 229 ? 67.334 73.124 64.129 1.00 37.10 229 ALA B C 1
ATOM 3554 O O . ALA B 1 229 ? 68.428 73.658 64.383 1.00 36.07 229 ALA B O 1
ATOM 3556 N N . ASN B 1 230 ? 67.193 72.202 63.181 1.00 38.30 230 ASN B N 1
ATOM 3557 C CA . ASN B 1 230 ? 68.271 71.913 62.216 1.00 39.54 230 ASN B CA 1
ATOM 3558 C C . ASN B 1 230 ? 68.693 73.265 61.620 1.00 38.86 230 ASN B C 1
ATOM 3559 O O . ASN B 1 230 ? 67.821 74.124 61.290 1.00 38.94 230 ASN B O 1
ATOM 3564 N N . PRO B 1 231 ? 70.002 73.514 61.487 1.00 36.40 231 PRO B N 1
ATOM 3565 C CA . PRO B 1 231 ? 70.256 74.905 61.091 1.00 35.81 231 PRO B CA 1
ATOM 3566 C C . PRO B 1 231 ? 69.572 75.349 59.825 1.00 34.83 231 PRO B C 1
ATOM 3567 O O . PRO B 1 231 ? 69.105 76.484 59.777 1.00 35.81 231 PRO B O 1
ATOM 3571 N N . GLN B 1 232 ? 69.463 74.498 58.813 1.00 33.67 232 GLN B N 1
ATOM 3572 C CA . GLN B 1 232 ? 68.835 74.948 57.586 1.00 34.08 232 GLN B CA 1
ATOM 3573 C C . GLN B 1 232 ? 67.384 75.313 57.836 1.00 31.41 232 GLN B C 1
ATOM 3574 O O . GLN B 1 232 ? 66.853 76.265 57.218 1.00 31.41 232 GLN B O 1
ATOM 3580 N N . THR B 1 233 ? 66.740 74.534 58.687 1.00 29.04 233 THR B N 1
ATOM 3581 C CA . THR B 1 233 ? 65.388 74.830 59.108 1.00 29.79 233 THR B CA 1
ATOM 3582 C C . THR B 1 233 ? 65.265 76.148 59.887 1.00 29.78 233 THR B C 1
ATOM 3583 O O . THR B 1 233 ? 64.337 76.971 59.601 1.00 29.93 233 THR B O 1
ATOM 3587 N N . GLY B 1 234 ? 66.156 76.349 60.855 1.00 28.78 234 GLY B N 1
ATOM 3588 C CA . GLY B 1 234 ? 66.098 77.559 61.663 1.00 28.52 234 GLY B CA 1
ATOM 3589 C C . GLY B 1 234 ? 66.354 78.770 60.757 1.00 30.20 234 GLY B C 1
ATOM 3590 O O . GLY B 1 234 ? 65.725 79.808 60.915 1.00 30.79 234 GLY B O 1
ATOM 3591 N N . LEU B 1 235 ? 67.272 78.645 59.803 1.00 29.53 235 LEU B N 1
ATOM 3592 C CA . LEU B 1 235 ? 67.575 79.787 58.972 1.00 31.67 235 LEU B CA 1
ATOM 3593 C C . LEU B 1 235 ? 66.302 80.217 58.144 1.00 33.15 235 LEU B C 1
ATOM 3594 O O . LEU B 1 235 ? 66.006 81.429 58.059 1.00 32.10 235 LEU B O 1
ATOM 3599 N N . LEU B 1 236 ? 65.558 79.240 57.565 1.00 31.88 236 LEU B N 1
ATOM 3600 C CA . LEU B 1 236 ? 64.411 79.603 56.753 1.00 32.52 236 LEU B CA 1
ATOM 3601 C C . LEU B 1 236 ? 63.379 80.159 57.722 1.00 33.16 236 LEU B C 1
ATOM 3602 O O . LEU B 1 236 ? 62.731 81.129 57.422 1.00 34.50 236 LEU B O 1
ATOM 3607 N N . MET B 1 237 ? 63.199 79.506 58.876 1.00 32.67 237 MET B N 1
ATOM 3608 C CA . MET B 1 237 ? 62.224 80.014 59.840 1.00 31.67 237 MET B CA 1
ATOM 3609 C C . MET B 1 237 ? 62.626 81.450 60.202 1.00 30.75 237 MET B C 1
ATOM 3610 O O . MET B 1 237 ? 61.803 82.304 60.405 1.00 29.95 237 MET B O 1
ATOM 3615 N N . GLU B 1 238 ? 63.903 81.735 60.269 1.00 31.32 238 GLU B N 1
ATOM 3616 C CA . GLU B 1 238 ? 64.302 83.095 60.611 1.00 30.19 238 GLU B CA 1
ATOM 3617 C C . GLU B 1 238 ? 63.897 84.058 59.551 1.00 30.35 238 GLU B C 1
ATOM 3618 O O . GLU B 1 238 ? 63.378 85.117 59.879 1.00 29.99 238 GLU B O 1
ATOM 3624 N N . SER B 1 239 ? 64.093 83.720 58.275 1.00 31.10 239 SER B N 1
ATOM 3625 C CA . SER B 1 239 ? 63.772 84.715 57.233 1.00 29.90 239 SER B CA 1
ATOM 3626 C C . SER B 1 239 ? 62.289 85.016 57.223 1.00 31.82 239 SER B C 1
ATOM 3627 O O . SER B 1 239 ? 61.869 86.168 56.988 1.00 31.82 239 SER B O 1
ATOM 3630 N N . LEU B 1 240 ? 61.513 83.990 57.564 1.00 29.82 240 LEU B N 1
ATOM 3631 C CA . LEU B 1 240 ? 60.081 84.143 57.648 1.00 29.94 240 LEU B CA 1
ATOM 3632 C C . LEU B 1 240 ? 59.637 84.998 58.832 1.00 30.30 240 LEU B C 1
ATOM 3633 O O . LEU B 1 240 ? 58.829 85.893 58.621 1.00 31.19 240 LEU B O 1
ATOM 3638 N N . MET B 1 241 ? 60.149 84.730 60.039 1.00 29.27 241 MET B N 1
ATOM 3639 C CA . MET B 1 241 ? 59.828 85.582 61.185 1.00 30.40 241 MET B CA 1
ATOM 3640 C C . MET B 1 241 ? 60.246 87.011 60.935 1.00 31.66 241 MET B C 1
ATOM 3641 O O . MET B 1 241 ? 59.502 87.918 61.284 1.00 31.86 241 MET B O 1
ATOM 3646 N N . ALA B 1 242 ? 61.435 87.210 60.329 1.00 31.99 242 ALA B N 1
ATOM 3647 C CA . ALA B 1 242 ? 62.001 88.525 60.157 1.00 29.99 242 ALA B CA 1
ATOM 3648 C C . ALA B 1 242 ? 61.129 89.309 59.167 1.00 30.60 242 ALA B C 1
ATOM 3649 O O . ALA B 1 242 ? 60.899 90.519 59.378 1.00 31.67 242 ALA B O 1
ATOM 3651 N N . THR B 1 243 ? 60.705 88.659 58.073 1.00 29.36 243 THR B N 1
ATOM 3652 C CA . THR B 1 243 ? 59.995 89.369 57.057 1.00 30.25 243 THR B CA 1
ATOM 3653 C C . THR B 1 243 ? 58.646 89.821 57.535 1.00 31.38 243 THR B C 1
ATOM 3654 O O . THR B 1 243 ? 58.208 90.950 57.244 1.00 32.39 243 THR B O 1
ATOM 3658 N N . VAL B 1 244 ? 58.020 88.945 58.307 1.00 32.18 244 VAL B N 1
ATOM 3659 C CA . VAL B 1 244 ? 56.767 89.270 58.979 1.00 31.31 244 VAL B CA 1
ATOM 3660 C C . VAL B 1 244 ? 56.915 90.406 59.974 1.00 32.70 244 VAL B C 1
ATOM 3661 O O . VAL B 1 244 ? 56.185 91.396 59.869 1.00 31.54 244 VAL B O 1
ATOM 3665 N N . ALA B 1 245 ? 57.846 90.286 60.929 1.00 32.06 245 ALA B N 1
ATOM 3666 C CA . ALA B 1 245 ? 58.189 91.432 61.829 1.00 33.15 245 ALA B CA 1
ATOM 3667 C C . ALA B 1 245 ? 58.405 92.782 61.117 1.00 34.62 245 ALA B C 1
ATOM 3668 O O . ALA B 1 245 ? 57.779 93.796 61.435 1.00 36.24 245 ALA B O 1
ATOM 3670 N N . GLN B 1 246 ? 59.320 92.785 60.166 1.00 35.99 246 GLN B N 1
ATOM 3671 C CA . GLN B 1 246 ? 59.727 93.954 59.401 1.00 38.12 246 GLN B CA 1
ATOM 3672 C C . GLN B 1 246 ? 58.535 94.532 58.665 1.00 38.24 246 GLN B C 1
ATOM 3673 O O . GLN B 1 246 ? 58.447 95.727 58.419 1.00 37.90 246 GLN B O 1
ATOM 3679 N N . SER B 1 247 ? 57.588 93.702 58.268 1.00 39.43 247 SER B N 1
ATOM 3680 C CA . SER B 1 247 ? 56.580 94.208 57.333 1.00 40.09 247 SER B CA 1
ATOM 3681 C C . SER B 1 247 ? 55.395 94.682 58.177 1.00 40.91 247 SER B C 1
ATOM 3682 O O . SER B 1 247 ? 54.455 95.246 57.666 1.00 39.74 247 SER B O 1
ATOM 3685 N N . ASP B 1 248 ? 55.455 94.456 59.479 1.00 41.92 248 ASP B N 1
ATOM 3686 C CA . ASP B 1 248 ? 54.378 94.906 60.340 1.00 44.60 248 ASP B CA 1
ATOM 3687 C C . ASP B 1 248 ? 54.294 96.440 60.388 1.00 46.32 248 ASP B C 1
ATOM 3688 O O . ASP B 1 248 ? 55.304 97.125 60.307 1.00 46.04 248 ASP B O 1
ATOM 3693 N N . GLN B 1 249 ? 53.078 96.958 60.560 1.00 48.74 249 GLN B N 1
ATOM 3694 C CA . GLN B 1 249 ? 52.807 98.415 60.681 1.00 50.62 249 GLN B CA 1
ATOM 3695 C C . GLN B 1 249 ? 53.602 99.146 61.759 1.00 50.35 249 GLN B C 1
ATOM 3696 O O . GLN B 1 249 ? 54.158 100.204 61.482 1.00 50.01 249 GLN B O 1
ATOM 3702 N N . GLU B 1 250 ? 53.618 98.585 62.976 1.00 50.96 250 GLU B N 1
ATOM 3703 C CA . GLU B 1 250 ? 54.431 99.077 64.097 1.00 51.49 250 GLU B CA 1
ATOM 3704 C C . GLU B 1 250 ? 55.913 99.231 63.706 1.00 51.54 250 GLU B C 1
ATOM 3705 O O . GLU B 1 250 ? 56.570 100.218 64.090 1.00 50.82 250 GLU B O 1
ATOM 3711 N N . ALA B 1 251 ? 56.436 98.265 62.951 1.00 51.06 251 ALA B N 1
ATOM 3712 C CA . ALA B 1 251 ? 57.837 98.343 62.534 1.00 50.95 251 ALA B CA 1
ATOM 3713 C C . ALA B 1 251 ? 58.025 99.431 61.490 1.00 51.50 251 ALA B C 1
ATOM 3714 O O . ALA B 1 251 ? 59.013 100.141 61.533 1.00 50.99 251 ALA B O 1
ATOM 3716 N N . LYS B 1 252 ? 57.063 99.613 60.632 1.00 52.55 252 LYS B N 1
ATOM 3717 C CA . LYS B 1 252 ? 57.158 100.688 59.699 1.00 55.20 252 LYS B CA 1
ATOM 3718 C C . LYS B 1 252 ? 57.040 102.029 60.415 1.00 55.95 252 LYS B C 1
ATOM 3719 O O . LYS B 1 252 ? 57.666 102.983 60.010 1.00 56.72 252 LYS B O 1
ATOM 3725 N N . THR B 1 253 ? 56.242 102.098 61.476 1.00 56.70 253 THR B N 1
ATOM 3726 C CA . THR B 1 253 ? 56.010 103.367 62.175 1.00 57.47 253 THR B CA 1
ATOM 3727 C C . THR B 1 253 ? 57.287 103.736 62.928 1.00 59.32 253 THR B C 1
ATOM 3728 O O . THR B 1 253 ? 57.697 104.896 62.913 1.00 59.19 253 THR B O 1
ATOM 3732 N N . ARG B 1 254 ? 57.907 102.741 63.559 1.00 60.73 254 ARG B N 1
ATOM 3733 C CA . ARG B 1 254 ? 59.182 102.893 64.263 1.00 63.02 254 ARG B CA 1
ATOM 3734 C C . ARG B 1 254 ? 60.372 103.212 63.351 1.00 65.58 254 ARG B C 1
ATOM 3735 O O . ARG B 1 254 ? 61.284 103.947 63.760 1.00 65.88 254 ARG B O 1
ATOM 3743 N N . ILE B 1 255 ? 60.373 102.628 62.147 1.00 68.63 255 ILE B N 1
ATOM 3744 C CA . ILE B 1 255 ? 61.365 102.911 61.096 1.00 72.07 255 ILE B CA 1
ATOM 3745 C C . ILE B 1 255 ? 61.250 104.367 60.609 1.00 74.35 255 ILE B C 1
ATOM 3746 O O . ILE B 1 255 ? 62.272 105.057 60.430 1.00 75.01 255 ILE B O 1
ATOM 3751 N N . ARG B 1 256 ? 60.011 104.824 60.401 1.00 76.81 256 ARG B N 1
ATOM 3752 C CA . ARG B 1 256 ? 59.752 106.145 59.835 1.00 79.41 256 ARG B CA 1
ATOM 3753 C C . ARG B 1 256 ? 60.040 107.275 60.834 1.00 81.10 256 ARG B C 1
ATOM 3754 O O . ARG B 1 256 ? 60.773 108.197 60.502 1.00 81.05 256 ARG B O 1
ATOM 3762 N N . ALA B 1 257 ? 59.490 107.178 62.048 1.00 83.55 257 ALA B N 1
ATOM 3763 C CA . ALA B 1 257 ? 59.767 108.117 63.157 1.00 86.17 257 ALA B CA 1
ATOM 3764 C C . ALA B 1 257 ? 61.270 108.427 63.388 1.00 88.16 257 ALA B C 1
ATOM 3765 O O . ALA B 1 257 ? 61.683 109.609 63.319 1.00 88.38 257 ALA B O 1
ATOM 3767 N N . PHE B 1 258 ? 62.058 107.375 63.667 1.00 90.44 258 PHE B N 1
ATOM 3768 C CA . PHE B 1 258 ? 63.543 107.409 63.679 1.00 92.92 258 PHE B CA 1
ATOM 3769 C C . PHE B 1 258 ? 64.166 108.063 62.397 1.00 94.03 258 PHE B C 1
ATOM 3770 O O . PHE B 1 258 ? 64.947 109.029 62.503 1.00 94.15 258 PHE B O 1
ATOM 3778 N N . LEU B 1 259 ? 63.805 107.559 61.208 1.00 95.21 259 LEU B N 1
ATOM 3779 C CA . LEU B 1 259 ? 64.293 108.104 59.918 1.00 96.39 259 LEU B CA 1
ATOM 3780 C C . LEU B 1 259 ? 63.883 109.580 59.627 1.00 97.01 259 LEU B C 1
ATOM 3781 O O . LEU B 1 259 ? 64.647 110.332 59.002 1.00 96.92 259 LEU B O 1
ATOM 3786 N N . ASP B 1 260 ? 62.683 109.974 60.069 1.00 97.76 260 ASP B N 1
ATOM 3787 C CA . ASP B 1 260 ? 62.169 111.351 59.929 1.00 98.24 260 ASP B CA 1
ATOM 3788 C C . ASP B 1 260 ? 62.951 112.366 60.770 1.00 98.67 260 ASP B C 1
ATOM 3789 O O . ASP B 1 260 ? 63.055 113.537 60.383 1.00 98.70 260 ASP B O 1
ATOM 3794 N N . HIS B 1 261 ? 63.470 111.905 61.915 1.00 98.98 261 HIS B N 1
ATOM 3795 C CA . HIS B 1 261 ? 64.413 112.649 62.778 1.00 99.50 261 HIS B CA 1
ATOM 3796 C C . HIS B 1 261 ? 63.823 112.827 64.183 1.00 99.52 261 HIS B C 1
ATOM 3797 O O . HIS B 1 261 ? 62.971 113.695 64.410 1.00 99.59 261 HIS B O 1
#

B-factor: mean 41.01, std 13.38, range [20.0, 103.78]

Nearest PDB structures (foldseek):
  3hin-assembly1_A  TM=1.004E+00  e=2.606E-53  Rhodopseudomonas palustris
  5zai-assembly1_A  TM=9.556E-01  e=1.182E-21  Metallosphaera sedula DSM 5348
  3h81-assembly1_A  TM=9.175E-01  e=1.487E-20  Mycobacterium tuberculosis
  4fjw-assembly1_D  TM=9.080E-01  e=4.909E-19  Mycobacterium tuberculosis
  3moy-assembly1_A  TM=9.061E-01  e=1.741E-18  Mycolicibacterium smegmatis MC2 155

Radius of gyration: 30.07 Å; Cα contacts (8 Å, |Δi|>4): 950; chains: 2; bounding box: 49×88×82 Å

Sequence (509 aa):
AATIADPSTLVVDTVGPVLTIGLNRPKKRNALNDGLMAALKDCLTDIPDQIRAVVIHGIGDHFSAGLDLSELRERDATEGLVHSQTWHRVFDKIQYCRVPVIAALKGAVIGGGLELACAAHIRVAEASAYYALPEGSRGIFVGGGGSVRLPRLIGVARMADMMLTGRVYSAAEGVVHGFSQYLIENGSAYDKALELGNRVAQNAPLTNFAVLQALPMIAEANPQTGLLMESLMATVAQSDQEAKTRIRAFLDHKTAKVTIADPSTLVVDTVGPVLTIGLNRPKKRNALNDGLMAALKDCLTDIPDQIRAVVIHGIGDHFSAGLDLSELRERDATEGLVHSQTWHRVFDKIQYCRVPVIAALKGAVIGGGLELACAAHIRVAEASAYYALPEGSRGIFVGGGGSVRLPRLIGVARMADMMLTGRVYSAAEGVVHGFSQYLIENGSAYDKALELGNRVAQNAPLTNFAVLQALPMIAEANPQTGLLMESLMATVAQSDQEAKTRIRAFLDH

InterPro domains:
  IPR001753 Enoyl-CoA hydratase/isomerase-like domain [PF00378] (25-262)
  IPR014748 Enoyl-CoA hydratase, C-terminal [G3DSA:1.10.12.10] (211-268)
  IPR029045 ClpP/crotonase-like domain superfamily [SSF52096] (14-267)

Organism: Rhodopseudomonas palustris (strain ATCC BAA-98 / CGA009) (NCBI:txid258594)

Secondary structure (DSSP, 8-state):
--PPP-GGGEEEEEETTEEEEEE--GGGTT-B-HHHHHHHHHHTSS--TT--EEEEEESSS-SB--B-GGG-----HHHHHHHHHHHHHHHHHHHT-SS-EEEEE-SEEETHHHHHHHHSSEEEEETT-EEE-GGGGGT----SSHHHHHHHHH-HHHHHHHHHH---EEHHHHHHHTS-SEEESSS-HHHHHHHHHHHHTTS-HHHHHIIIIIHHHHHHS-HHHHHHHHHHHHHHHHHSHHHHHHHHHHHHHHHHH-/----GGGEEEEEETTEEEEEE--GGGTT-B-HHHHHHHHHHTSS--TT--EEEEEESSS-SB--B-SSS-----HHHHHHHHHHHHHHHHHHHT-SS-EEEEE-SEEETHHHHHHHHSSEEEEETT-EEE-GGGGGT----SSHHHHHHHHH-HHHHHHHHHH---EEHHHHHHHTS-SEEESSS-HHHHHHHHHHHHTTS-HHHHIIIIIIHHHHHHS-HHHHHHHHHHHHHHHHHSHHHHHHHHHHHH-